Protein AF-A0A1F3CBS8-F1 (afdb_monomer_lite)

pLDDT: mean 88.51, std 11.01, range [43.31, 98.81]

Foldseek 3Di:
DVPDDDQAPQLALDPVSLVSNQVVCVVVVDHCPPQQDAPDDSVLCNPFDTSDNHDDDFDKDKADQAWEDDPPDIDGFIFIFTHPAWLLRVLLNLLSVQQVVQPGKYKDWPDFKAKWKKKFFFPWDVVLVVLQVVCVVCVVVLQVQLCVQDVFWGFDDWDWDDDTRMIIIITITGGFQALCPVSVLRSQVRSVVVSQVVCCVPVVGHTPDMDRHPCPSVQLHADPCCVPVNHGIKMKMKGDGAQVSCCQRLVDALVLLVVVVVVVVVVCVVVVPQADFDCLLSLLQGLCVQQQHDNSCSVLQSRKHWDKDADPRGIMIMIIRRYRSDGCDDHGNSNPRNVVSCVSRVQNDGNSNRSVVRVSNRSSRSSRSSCSSCVSLVNNVVSCLQTPDPDDLPADDQVNPKCVQCVVFWDPLPQDPQWDMKHWDPPDDDDFDPLQVLLVSRDVHPFGKIKMKTFHPAFRPDPDPQAPPDRGMHIWIKGKDDALVSSLVSVLVVCSSQDSVLNVLSVVCSVQDLSHRLLPQAQLVLVLCVVVPQPQAWNWTGWDDDVSSPTTMTITGDDDPVFFPDAQCLVPCVVDDPVLVVQVVVSQVVQQVVFWPPPPPVSVVVDDDRDVLVSLVSVLVVLVSVLVVDPDPVCNVVSVVVNVCSNCSVVVVVVDPDTDGQHQPDPRRNQWIAGPVRRIHGHDSSD

Secondary structure (DSSP, 8-state):
-TTSPPPTTTT--SHHHHHHHHHHHHHTT---TTTT-----HHHHTTT-SS--------EEEEEEEEEEETTEEEEEEEEEE-SSTTHHHHHHHHHHHHHHTT-EEEEEEEEEEEE--EEE-SSHHHHHHHHHHHHHTHHHHHHHHHHT-SS-EEEEEEEEEETTEEEEEEEEE-TTB--HHHHHHHHHHHHHHHHHHHHHHHSPPPSEEES--STT-TTS--HHHHHH--EEEEEEEEEEEHHHIIIIISS-HHHHHHHHHHHHHHHHHTT-SS--SSHHHHHHHHHHHHT--GGGHHHHT--EEEEEE-SSEEEEEEEEEEE---SBSGGGGSHHHHHHHHHTT--STT-HHHHHHHHHHHHHHHHHHHHHHHHTT-HHHHHHHHH------PPPGGG-SHHHHTTSB-TT----SEEEEEE--SS--PPPHHHHHHTTT--S--EEEEEEEEESS----SS-SS-SBTTEEEEEEEEPPPHHHHHHHHHHHHHHH-TTHHHHHHHHGGGSTTTTHHHHHHHHHHHHHHTT-SSSPPEEEEEEEGGGTEEEEEE----TTTEEEE--TT-GGG--HHHHHHHHHHHHHHHHHS-BTB--HHHHHS----GGGGHHHHHHHHHHHHHH---HHHHHHHHHHHHHTTTHHHHHHH--PPP----S---TTSEEEETTS-EEE--TT-

Sequence (687 aa):
MDKYPIVPGRGLNTRIATDQRRSFIKDMGNNLQLISQSAFQPHQIINNIESYIGSVEIPLGLIGPLLFNNANNSEYVYAPAATTEGALIASINRGAKVVSLSGGITAEVIHQKMIRCPLFMFKGISESVVFRQWVLQKFEEIKAITCQYSNHAKLQTIEPVIAGWSVHLKFVYTTGDASGQNMTTKCTWHAVEWINENFTIESGIKPLHFIIEGNGASDKKVSNYAMSQGRGVHVIAECELDERVIKKVLRVSSDDFLRYFNSSMIMSRIDGMVGYNINSVNVVAAIFAATGQDLASIHESGAGILSMEKTTKGIYFCLHLPSLVIGTIGGGTRLPKQQEALEFMNCTEKGSLPRLAKIIAGFALSLEISTFAAIVGGQFVRAHEKLGRNKPIKWLTKSEINFELLKNSFNNNFPFKDIQAIKLWDDQFCENGIMINLTNNVTDKLTGFFIAEVISNEPFETNNSEFIQNGNSGKFLIKSKPLDDEVIKGLKLLASAIDNDLTPLFSTYKKNLEYKNSHKKEWMIYEALTEKGFSCIPKYYGKKIIEEREVYLIFMELLDFNELLFINTENNTEKWNDELIFKVIKDITEIHLSFKTGDNSLILNEFEISKPWKAKELYQKLLQITTLEYHAESWIGLIHNLIGYADKLQDEYLDIKIEKTLTHNDFNSRNIAIRKNGDSCIYDWEL

Structure (mmCIF, N/CA/C/O backbone):
data_AF-A0A1F3CBS8-F1
#
_entry.id   AF-A0A1F3CBS8-F1
#
loop_
_atom_site.group_PDB
_atom_site.id
_atom_site.type_symbol
_atom_site.label_atom_id
_atom_site.label_alt_id
_atom_site.label_comp_id
_atom_site.label_asym_id
_atom_site.label_entity_id
_atom_site.label_seq_id
_atom_site.pdbx_PDB_ins_code
_atom_site.Cartn_x
_atom_site.Cartn_y
_atom_site.Cartn_z
_atom_site.occupancy
_atom_site.B_iso_or_equiv
_atom_site.auth_seq_id
_atom_site.auth_comp_id
_atom_site.auth_asym_id
_atom_site.auth_atom_id
_atom_site.pdbx_PDB_model_num
ATOM 1 N N . MET A 1 1 ? 34.118 30.346 -9.088 1.00 58.78 1 MET A N 1
ATOM 2 C CA . MET A 1 1 ? 34.046 28.964 -8.560 1.00 58.78 1 MET A CA 1
ATOM 3 C C . MET A 1 1 ? 34.607 28.863 -7.141 1.00 58.78 1 MET A C 1
ATOM 5 O O . MET A 1 1 ? 34.140 28.012 -6.400 1.00 58.78 1 MET A O 1
ATOM 9 N N . ASP A 1 2 ? 35.489 29.775 -6.716 1.00 65.81 2 ASP A N 1
ATOM 10 C CA . ASP A 1 2 ? 36.234 29.704 -5.438 1.00 65.81 2 ASP A CA 1
ATOM 11 C C . ASP A 1 2 ? 35.401 29.840 -4.149 1.00 65.81 2 ASP A C 1
ATOM 13 O O . ASP A 1 2 ? 35.916 29.650 -3.054 1.00 65.81 2 ASP A O 1
ATOM 17 N N . LYS A 1 3 ? 34.101 30.144 -4.260 1.00 78.38 3 LYS A N 1
ATOM 18 C CA . LYS A 1 3 ? 33.147 30.178 -3.134 1.00 78.38 3 LYS A CA 1
ATOM 19 C C . LYS A 1 3 ? 32.213 28.960 -3.079 1.00 78.38 3 LYS A C 1
ATOM 21 O O . LYS A 1 3 ? 31.284 28.953 -2.278 1.00 78.38 3 LYS A O 1
ATOM 26 N N . TYR A 1 4 ? 32.399 27.958 -3.942 1.00 81.94 4 TYR A N 1
ATOM 27 C CA . TYR A 1 4 ? 31.551 26.765 -3.951 1.00 81.94 4 TYR A CA 1
ATOM 28 C C . TYR A 1 4 ? 32.024 25.760 -2.884 1.00 81.94 4 TYR A C 1
ATOM 30 O O . TYR A 1 4 ? 33.132 25.236 -3.013 1.00 81.94 4 TYR A O 1
ATOM 38 N N . PRO A 1 5 ? 31.229 25.466 -1.837 1.00 80.19 5 PRO A N 1
ATOM 39 C CA . PRO A 1 5 ? 31.641 24.536 -0.792 1.00 80.19 5 PRO A CA 1
ATOM 40 C C . PRO A 1 5 ? 31.737 23.111 -1.350 1.00 80.19 5 PRO A C 1
ATOM 42 O O . PRO A 1 5 ? 30.771 22.562 -1.890 1.00 80.19 5 PRO A O 1
ATOM 45 N N . ILE A 1 6 ? 32.912 22.498 -1.213 1.00 85.88 6 ILE A N 1
ATOM 46 C CA . ILE A 1 6 ? 33.174 21.144 -1.707 1.00 85.88 6 ILE A CA 1
ATOM 47 C C . ILE A 1 6 ? 32.882 20.145 -0.588 1.00 85.88 6 ILE A C 1
ATOM 49 O O . ILE A 1 6 ? 33.521 20.164 0.459 1.00 85.88 6 ILE A O 1
ATOM 53 N N . VAL A 1 7 ? 31.929 19.241 -0.826 1.00 88.88 7 VAL A N 1
ATOM 54 C CA . VAL A 1 7 ? 31.653 18.126 0.093 1.00 88.88 7 VAL A CA 1
ATOM 55 C C . VAL A 1 7 ? 32.822 17.132 0.018 1.00 88.88 7 VAL A C 1
ATOM 57 O O . VAL A 1 7 ? 33.184 16.720 -1.091 1.00 88.88 7 VAL A O 1
ATOM 60 N N . PRO A 1 8 ? 33.415 16.711 1.147 1.00 90.44 8 PRO A N 1
ATOM 61 C CA . PRO A 1 8 ? 34.573 15.826 1.128 1.00 90.44 8 PRO A CA 1
ATOM 62 C C . PRO A 1 8 ? 34.228 14.433 0.590 1.00 90.44 8 PRO A C 1
ATOM 64 O O . PRO A 1 8 ? 33.135 13.901 0.794 1.00 90.44 8 PRO A O 1
ATOM 67 N N . GLY A 1 9 ? 35.179 13.833 -0.128 1.00 86.00 9 GLY A N 1
ATOM 68 C CA . GLY A 1 9 ? 35.110 12.436 -0.552 1.00 86.00 9 GLY A CA 1
ATOM 69 C C . GLY A 1 9 ? 33.911 12.054 -1.429 1.00 86.00 9 GLY A C 1
ATOM 70 O O . GLY A 1 9 ? 33.561 10.881 -1.419 1.00 86.00 9 GLY A O 1
ATOM 71 N N . ARG A 1 10 ? 33.262 12.979 -2.162 1.00 82.75 10 ARG A N 1
ATOM 72 C CA . ARG A 1 10 ? 31.996 12.744 -2.911 1.00 82.75 10 ARG A CA 1
ATOM 73 C C . ARG A 1 10 ? 31.916 11.414 -3.681 1.00 82.75 10 ARG A C 1
ATOM 75 O O . ARG A 1 10 ? 30.877 10.764 -3.639 1.00 82.75 10 ARG A O 1
ATOM 82 N N . GLY A 1 11 ? 32.995 11.012 -4.354 1.00 82.56 11 GLY A N 1
ATOM 83 C CA . GLY A 1 11 ? 33.059 9.777 -5.152 1.00 82.56 11 GLY A CA 1
ATOM 84 C C . GLY A 1 11 ? 33.549 8.531 -4.404 1.00 82.56 11 GLY A C 1
ATOM 85 O O . GLY A 1 11 ? 33.749 7.494 -5.023 1.00 82.56 11 GLY A O 1
ATOM 86 N N . LEU A 1 12 ? 33.796 8.623 -3.094 1.00 86.38 12 LEU A N 1
ATOM 87 C CA . LEU A 1 12 ? 34.344 7.539 -2.279 1.00 86.38 12 LEU A CA 1
ATOM 88 C C . LEU A 1 12 ? 33.345 7.106 -1.203 1.00 86.38 12 LEU A C 1
ATOM 90 O O . LEU A 1 12 ? 32.895 7.909 -0.380 1.00 86.38 12 LEU A O 1
ATOM 94 N N . ASN A 1 13 ? 33.080 5.803 -1.143 1.00 85.38 13 ASN A N 1
ATOM 95 C CA . ASN A 1 13 ? 32.272 5.171 -0.095 1.00 85.38 13 ASN A CA 1
ATOM 96 C C . ASN A 1 13 ? 33.134 4.447 0.942 1.00 85.38 13 ASN A C 1
ATOM 98 O O . ASN A 1 13 ? 32.747 3.417 1.480 1.00 85.38 13 ASN A O 1
ATOM 102 N N . THR A 1 14 ? 34.325 4.974 1.229 1.00 88.81 14 THR A N 1
ATOM 103 C CA . THR A 1 14 ? 35.154 4.473 2.328 1.00 88.81 14 THR A CA 1
ATOM 104 C C . THR A 1 14 ? 34.635 4.995 3.666 1.00 88.81 14 THR A C 1
ATOM 106 O O . THR A 1 14 ? 33.927 6.007 3.735 1.00 88.81 14 THR A O 1
ATOM 109 N N . ARG A 1 15 ? 35.021 4.326 4.758 1.00 87.75 15 ARG A N 1
ATOM 110 C CA . ARG A 1 15 ? 34.715 4.792 6.118 1.00 87.75 15 ARG A CA 1
ATOM 111 C C . ARG A 1 15 ? 35.252 6.206 6.358 1.00 87.75 15 ARG A C 1
ATOM 113 O O . ARG A 1 15 ? 34.502 7.070 6.784 1.00 87.75 15 ARG A O 1
ATOM 120 N N . ILE A 1 16 ? 36.499 6.461 5.954 1.00 90.81 16 ILE A N 1
ATOM 121 C CA . ILE A 1 16 ? 37.145 7.777 6.071 1.00 90.81 16 ILE A CA 1
ATOM 122 C C . ILE A 1 16 ? 36.346 8.854 5.326 1.00 90.81 16 ILE A C 1
ATOM 124 O O . ILE A 1 16 ? 36.044 9.894 5.902 1.00 90.81 16 ILE A O 1
ATOM 128 N N . ALA A 1 17 ? 35.958 8.607 4.071 1.00 91.94 17 ALA A N 1
ATOM 129 C CA . ALA A 1 17 ? 35.180 9.573 3.293 1.00 91.94 17 ALA A CA 1
ATOM 130 C C . ALA A 1 17 ? 33.795 9.833 3.911 1.00 91.94 17 ALA A C 1
ATOM 132 O O . ALA A 1 17 ? 33.313 10.963 3.918 1.00 91.94 17 ALA A O 1
ATOM 133 N N . THR A 1 18 ? 33.169 8.796 4.469 1.00 91.81 18 THR A N 1
ATOM 134 C CA . THR A 1 18 ? 31.888 8.903 5.179 1.00 91.81 18 THR A CA 1
ATOM 135 C C . THR A 1 18 ? 32.021 9.748 6.448 1.00 91.81 18 THR A C 1
ATOM 137 O O . THR A 1 18 ? 31.211 10.647 6.671 1.00 91.81 18 THR A O 1
ATOM 140 N N . ASP A 1 19 ? 33.063 9.520 7.247 1.00 90.94 19 ASP A N 1
ATOM 141 C CA . ASP A 1 19 ? 33.318 10.269 8.481 1.00 90.94 19 ASP A CA 1
ATOM 142 C C . ASP A 1 19 ? 33.660 11.738 8.189 1.00 90.94 19 ASP A C 1
ATOM 144 O O . ASP A 1 19 ? 33.138 12.636 8.851 1.00 90.94 19 ASP A O 1
ATOM 148 N N . GLN A 1 20 ? 34.435 12.008 7.133 1.00 93.69 20 GLN A N 1
ATOM 149 C CA . GLN A 1 20 ? 34.696 13.373 6.664 1.00 93.69 20 GLN A CA 1
ATOM 150 C C . GLN A 1 20 ? 33.405 14.098 6.267 1.00 93.69 20 GLN A C 1
ATOM 152 O O . GLN A 1 20 ? 33.214 15.254 6.642 1.00 93.69 20 GLN A O 1
ATOM 157 N N . ARG A 1 21 ? 32.489 13.432 5.547 1.00 93.19 21 ARG A N 1
ATOM 158 C CA . ARG A 1 21 ? 31.181 14.016 5.195 1.00 93.19 21 ARG A CA 1
ATOM 159 C C . ARG A 1 21 ? 30.331 14.305 6.425 1.00 93.19 21 ARG A C 1
ATOM 161 O O . ARG A 1 21 ? 29.713 15.361 6.501 1.00 93.19 21 ARG A O 1
ATOM 168 N N . ARG A 1 22 ? 30.312 13.393 7.396 1.00 92.06 22 ARG A N 1
ATOM 169 C CA . ARG A 1 22 ? 29.580 13.580 8.657 1.00 92.06 22 ARG A CA 1
ATOM 170 C C . ARG A 1 22 ? 30.142 14.743 9.470 1.00 92.06 22 ARG A C 1
ATOM 172 O O . ARG A 1 22 ? 29.357 15.540 9.974 1.00 92.06 22 ARG A O 1
ATOM 179 N N . SER A 1 23 ? 31.469 14.873 9.551 1.00 91.25 23 SER A N 1
ATOM 180 C CA . SER A 1 23 ? 32.120 16.018 10.200 1.00 91.25 23 SER A CA 1
ATOM 181 C C . SER A 1 23 ? 31.770 17.321 9.492 1.00 91.25 23 SER A C 1
ATOM 183 O O . SER A 1 23 ? 31.312 18.251 10.135 1.00 91.25 23 SER A O 1
ATOM 185 N N . PHE A 1 24 ? 31.869 17.352 8.163 1.00 92.44 24 PHE A N 1
ATOM 186 C CA . PHE A 1 24 ? 31.500 18.518 7.362 1.00 92.44 24 PHE A CA 1
ATOM 187 C C . PHE A 1 24 ? 30.050 18.972 7.606 1.00 92.44 24 PHE A C 1
ATOM 189 O O . PHE A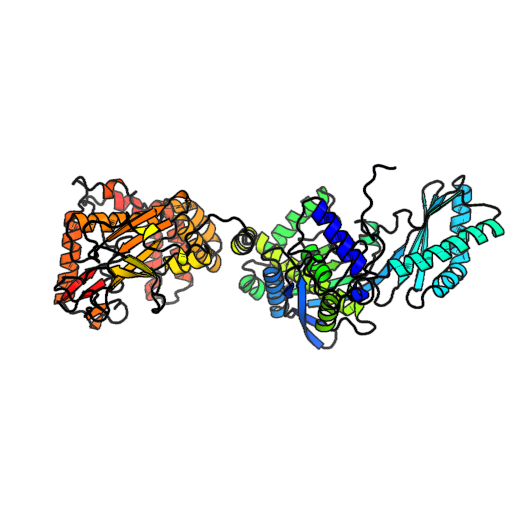 1 24 ? 29.786 20.162 7.742 1.00 92.44 24 PHE A O 1
ATOM 196 N N . ILE A 1 25 ? 29.105 18.033 7.719 1.00 92.38 25 ILE A N 1
ATOM 197 C CA . ILE A 1 25 ? 27.699 18.336 8.036 1.00 92.38 25 ILE A CA 1
ATOM 198 C C . ILE A 1 25 ? 27.543 18.841 9.480 1.00 92.38 25 ILE A C 1
ATOM 200 O O . ILE A 1 25 ? 26.745 19.747 9.734 1.00 92.38 25 ILE A O 1
ATOM 204 N N . LYS A 1 26 ? 28.328 18.296 10.416 1.00 91.56 26 LYS A N 1
ATOM 205 C CA . LYS A 1 26 ? 28.377 18.755 11.809 1.00 91.56 26 LYS A CA 1
ATOM 206 C C . LYS A 1 26 ? 28.915 20.180 11.925 1.00 91.56 26 LYS A C 1
ATOM 208 O O . LYS A 1 26 ? 28.340 20.974 12.664 1.00 91.56 26 LYS A O 1
ATOM 213 N N . ASP A 1 27 ? 29.944 20.521 11.156 1.00 91.44 27 ASP A N 1
ATOM 214 C CA . ASP A 1 27 ? 30.537 21.863 11.118 1.00 91.44 27 ASP A CA 1
ATOM 215 C C . ASP A 1 27 ? 29.555 22.908 10.552 1.00 91.44 27 ASP A C 1
ATOM 217 O O . ASP A 1 27 ? 29.624 24.084 10.901 1.00 91.44 27 ASP A O 1
ATOM 221 N N . MET A 1 28 ? 28.575 22.478 9.746 1.00 91.44 28 MET A N 1
ATOM 222 C CA . MET A 1 28 ? 27.436 23.302 9.311 1.00 91.44 28 MET A CA 1
ATOM 223 C C . MET A 1 28 ? 26.344 23.482 10.382 1.00 91.44 28 MET A C 1
ATOM 225 O O . MET A 1 28 ? 25.333 24.127 10.112 1.00 91.44 28 MET A O 1
ATOM 229 N N . GLY A 1 29 ? 26.503 22.896 11.572 1.00 91.50 29 GLY A N 1
ATOM 230 C CA . GLY A 1 29 ? 25.530 22.958 12.665 1.00 91.50 29 GLY A CA 1
ATOM 231 C C . GLY A 1 29 ? 24.437 21.883 12.628 1.00 91.50 29 GLY A C 1
ATOM 232 O O . GLY A 1 29 ? 23.482 21.974 13.395 1.00 91.50 29 GLY A O 1
ATOM 233 N N . ASN A 1 30 ? 24.551 20.857 11.774 1.00 91.38 30 ASN A N 1
ATOM 234 C CA . ASN A 1 30 ? 23.545 19.793 11.652 1.00 91.38 30 ASN A CA 1
ATOM 235 C C . ASN A 1 30 ? 23.980 18.502 12.368 1.00 91.38 30 ASN A C 1
ATOM 237 O O . ASN A 1 30 ? 25.130 18.082 12.270 1.00 91.38 30 ASN A O 1
ATOM 241 N N . ASN A 1 31 ? 23.050 17.818 13.045 1.00 87.62 31 ASN A N 1
ATOM 242 C CA . ASN A 1 31 ? 23.322 16.558 13.748 1.00 87.62 31 ASN A CA 1
ATOM 243 C C . ASN A 1 31 ? 22.671 15.356 13.034 1.00 87.62 31 ASN A C 1
ATOM 245 O O . ASN A 1 31 ? 21.466 15.345 12.803 1.00 87.62 31 ASN A O 1
ATOM 249 N N . LEU A 1 32 ? 23.464 14.322 12.724 1.00 89.19 32 LEU A N 1
ATOM 250 C CA . LEU A 1 32 ? 23.035 13.093 12.036 1.00 89.19 32 LEU A CA 1
ATOM 251 C C . LEU A 1 32 ? 22.992 11.861 12.958 1.00 89.19 32 LEU A C 1
ATOM 253 O O . LEU A 1 32 ? 23.221 10.742 12.500 1.00 89.19 32 LEU A O 1
ATOM 257 N N . GLN A 1 33 ? 22.733 12.038 14.255 1.00 89.06 33 GLN A N 1
ATOM 258 C CA . GLN A 1 33 ? 22.839 10.966 15.255 1.00 89.06 33 GLN A CA 1
ATOM 259 C C . GLN A 1 33 ? 22.119 9.665 14.865 1.00 89.06 33 GLN A C 1
ATOM 261 O O . GLN A 1 33 ? 22.710 8.604 15.016 1.00 89.06 33 GLN A O 1
ATOM 266 N N . LEU A 1 34 ? 20.893 9.740 14.335 1.00 91.38 34 LEU A N 1
ATOM 267 C CA . LEU A 1 34 ? 20.129 8.556 13.917 1.00 91.38 34 LEU A CA 1
ATOM 268 C C . LEU A 1 34 ? 20.489 8.096 12.499 1.00 91.38 34 LEU A C 1
ATOM 270 O O . LEU A 1 34 ? 20.786 6.929 12.300 1.00 91.38 34 LEU A O 1
ATOM 274 N N . ILE A 1 35 ? 20.559 9.012 11.525 1.00 91.38 35 ILE A N 1
ATOM 275 C CA . ILE A 1 35 ? 20.882 8.677 10.121 1.00 91.38 35 ILE A CA 1
ATOM 276 C C . ILE A 1 35 ? 22.250 7.988 10.016 1.00 91.38 35 ILE A C 1
ATOM 278 O O . ILE A 1 35 ? 22.438 7.073 9.219 1.00 91.38 35 ILE A O 1
ATOM 282 N N . SER A 1 36 ? 23.221 8.412 10.828 1.00 89.31 36 SER A N 1
ATOM 283 C CA . SER A 1 36 ? 24.574 7.849 10.822 1.00 89.31 36 SER A CA 1
ATOM 284 C C . SER A 1 36 ? 24.653 6.408 11.341 1.00 89.31 36 SER A C 1
ATOM 286 O O . SER A 1 36 ? 25.633 5.717 11.036 1.00 89.31 36 SER A O 1
ATOM 288 N N . GLN A 1 37 ? 23.636 5.944 12.073 1.00 88.62 37 GLN A N 1
ATOM 289 C CA . GLN A 1 37 ? 23.529 4.564 12.527 1.00 88.62 37 GLN A CA 1
ATOM 290 C C . GLN A 1 37 ? 23.112 3.700 11.342 1.00 88.62 37 GLN A C 1
ATOM 292 O O . GLN A 1 37 ? 21.986 3.752 10.858 1.00 88.62 37 GLN A O 1
ATOM 297 N N . SER A 1 38 ? 24.060 2.922 10.832 1.00 85.00 38 SER A N 1
ATOM 298 C CA . SER A 1 38 ? 23.809 2.012 9.727 1.00 85.00 38 SER A CA 1
ATOM 299 C C . SER A 1 38 ? 24.584 0.724 9.903 1.00 85.00 38 SER A C 1
ATOM 301 O O . SER A 1 38 ? 25.762 0.745 10.257 1.00 85.00 38 SER A O 1
ATOM 303 N N . ALA A 1 39 ? 23.922 -0.390 9.601 1.00 82.94 39 ALA A N 1
ATOM 304 C CA . ALA A 1 39 ? 24.536 -1.710 9.587 1.00 82.94 39 ALA A CA 1
ATOM 305 C C . ALA A 1 39 ? 25.337 -1.993 8.300 1.00 82.94 39 ALA A C 1
ATOM 307 O O . ALA A 1 39 ? 26.061 -2.987 8.244 1.00 82.94 39 ALA A O 1
ATOM 308 N N . PHE A 1 40 ? 25.219 -1.150 7.264 1.00 87.12 40 PHE A N 1
ATOM 309 C CA . PHE A 1 40 ? 25.882 -1.392 5.983 1.00 87.12 40 PHE A CA 1
ATOM 310 C C . PHE A 1 40 ? 27.399 -1.249 6.083 1.00 87.12 40 PHE A C 1
ATOM 312 O O . PHE A 1 40 ? 27.929 -0.233 6.539 1.00 87.12 40 PHE A O 1
ATOM 319 N N . GLN A 1 41 ? 28.101 -2.256 5.573 1.00 85.69 41 GLN A N 1
ATOM 320 C CA . GLN A 1 41 ? 29.544 -2.201 5.391 1.00 85.69 41 GLN A CA 1
ATOM 321 C C . GLN A 1 41 ? 29.887 -1.470 4.085 1.00 85.69 41 GLN A C 1
ATOM 323 O O . GLN A 1 41 ? 29.180 -1.649 3.092 1.00 85.69 41 GLN A O 1
ATOM 328 N N . PRO A 1 42 ? 31.003 -0.716 4.025 1.00 84.12 42 PRO A N 1
ATOM 329 C CA . PRO A 1 42 ? 31.421 0.018 2.829 1.00 84.12 42 PRO A CA 1
ATOM 330 C C . PRO A 1 42 ? 31.342 -0.784 1.525 1.00 84.12 42 PRO A C 1
ATOM 332 O O . PRO A 1 42 ? 30.794 -0.297 0.544 1.00 84.12 42 PRO A O 1
ATOM 335 N N . HIS A 1 43 ? 31.823 -2.034 1.526 1.00 86.38 43 HIS A N 1
ATOM 336 C CA . HIS A 1 43 ? 31.859 -2.893 0.338 1.00 86.38 43 HIS A CA 1
ATOM 337 C C . HIS A 1 43 ? 30.471 -3.288 -0.195 1.00 86.38 43 HIS A C 1
ATOM 339 O O . HIS A 1 43 ? 30.349 -3.606 -1.375 1.00 86.38 43 HIS A O 1
ATOM 345 N N . GLN A 1 44 ? 29.430 -3.243 0.643 1.00 87.31 44 GLN A N 1
ATOM 346 C CA . GLN A 1 44 ? 28.060 -3.620 0.274 1.00 87.31 44 GLN A CA 1
ATOM 347 C C . GLN A 1 44 ? 27.337 -2.520 -0.510 1.00 87.31 44 GLN A C 1
ATOM 349 O O . GLN A 1 44 ? 26.357 -2.807 -1.184 1.00 87.31 44 GLN A O 1
ATOM 354 N N . ILE A 1 45 ? 27.812 -1.271 -0.430 1.00 87.94 45 ILE A N 1
ATOM 355 C CA . ILE A 1 45 ? 27.127 -0.094 -0.989 1.00 87.94 45 ILE A CA 1
ATOM 356 C C . ILE A 1 45 ? 27.911 0.605 -2.108 1.00 87.94 45 ILE A C 1
ATOM 358 O O . ILE A 1 45 ? 27.439 1.605 -2.646 1.00 87.94 45 ILE A O 1
ATOM 362 N N . ILE A 1 46 ? 29.096 0.096 -2.479 1.00 84.88 46 ILE A N 1
ATOM 363 C CA . ILE A 1 46 ? 30.009 0.740 -3.448 1.00 84.88 46 ILE A CA 1
ATOM 364 C C . ILE A 1 46 ? 29.315 1.074 -4.773 1.00 84.88 46 ILE A C 1
ATOM 366 O O . ILE A 1 46 ? 29.600 2.119 -5.343 1.00 84.88 46 ILE A O 1
ATOM 370 N N . ASN A 1 47 ? 28.404 0.215 -5.236 1.00 85.12 47 ASN A N 1
ATOM 371 C CA . ASN A 1 47 ? 27.726 0.357 -6.528 1.00 85.12 47 ASN A CA 1
ATOM 372 C C . ASN A 1 47 ? 26.260 0.802 -6.394 1.00 85.12 47 ASN A C 1
ATOM 374 O O . ASN A 1 47 ? 25.482 0.634 -7.333 1.00 85.12 47 ASN A O 1
ATOM 378 N N . ASN A 1 48 ? 25.861 1.294 -5.219 1.00 88.81 48 ASN A N 1
ATOM 379 C CA . ASN A 1 48 ? 24.463 1.591 -4.903 1.00 88.81 48 ASN A CA 1
ATOM 380 C C . ASN A 1 48 ? 24.217 3.068 -4.600 1.00 88.81 48 ASN A C 1
ATOM 382 O O . ASN A 1 48 ? 23.087 3.527 -4.741 1.00 88.81 48 ASN A O 1
ATOM 386 N N . ILE A 1 49 ? 25.236 3.792 -4.141 1.00 91.38 49 ILE A N 1
ATOM 387 C CA . ILE A 1 49 ? 25.097 5.179 -3.703 1.00 91.38 49 ILE A CA 1
ATOM 388 C C . ILE A 1 49 ? 26.441 5.896 -3.793 1.00 91.38 49 ILE A C 1
ATOM 390 O O . ILE A 1 49 ? 27.477 5.267 -3.626 1.00 91.38 49 ILE A O 1
ATOM 394 N N . GLU A 1 50 ? 26.445 7.210 -3.977 1.00 90.81 50 GLU A N 1
ATOM 395 C CA . GLU A 1 50 ? 27.613 8.076 -3.804 1.00 90.81 50 GLU A CA 1
ATOM 396 C C . GLU A 1 50 ? 27.411 9.006 -2.603 1.00 90.81 50 GLU A C 1
ATOM 398 O O . GLU A 1 50 ? 26.293 9.227 -2.142 1.00 90.81 50 GLU A O 1
ATOM 403 N N . SER A 1 51 ? 28.490 9.604 -2.088 1.00 91.19 51 SER A N 1
ATOM 404 C CA . SER A 1 51 ? 28.404 10.553 -0.964 1.00 91.19 51 SER A CA 1
ATOM 405 C C . SER A 1 51 ? 27.662 10.005 0.267 1.00 91.19 51 SER A C 1
ATOM 407 O O . SER A 1 51 ? 26.931 10.731 0.938 1.00 91.19 51 SER A O 1
ATOM 409 N N . TYR A 1 52 ? 27.881 8.729 0.596 1.00 92.75 52 TYR A N 1
ATOM 410 C CA . TYR A 1 52 ? 27.209 8.052 1.703 1.00 92.75 52 TYR A CA 1
ATOM 411 C C . TYR A 1 52 ? 27.395 8.757 3.058 1.00 92.75 52 TYR A C 1
ATOM 413 O O . TYR A 1 52 ? 28.526 9.058 3.451 1.00 92.75 52 TYR A O 1
ATOM 421 N N . ILE A 1 53 ? 26.298 8.978 3.788 1.00 92.69 53 ILE A N 1
ATOM 422 C CA . ILE A 1 53 ? 26.295 9.566 5.144 1.00 92.69 53 ILE A CA 1
ATOM 423 C C . ILE A 1 53 ? 25.639 8.658 6.192 1.00 92.69 53 ILE A C 1
ATOM 425 O O . ILE A 1 53 ? 25.799 8.890 7.394 1.00 92.69 53 ILE A O 1
ATOM 429 N N . GLY A 1 54 ? 24.951 7.600 5.764 1.00 92.75 54 GLY A N 1
ATOM 430 C CA . GLY A 1 54 ? 24.124 6.763 6.623 1.00 92.75 54 GLY A CA 1
ATOM 431 C C . GLY A 1 54 ? 22.912 6.195 5.886 1.00 92.75 54 GLY A C 1
ATOM 432 O O . GLY A 1 54 ? 22.839 6.287 4.662 1.00 92.75 54 GLY A O 1
ATOM 433 N N . SER A 1 55 ? 21.961 5.626 6.625 1.00 92.62 55 SER A N 1
ATOM 434 C CA . SER A 1 55 ? 20.777 4.964 6.063 1.00 92.62 55 SER A CA 1
ATOM 435 C C . SER A 1 55 ? 19.486 5.416 6.737 1.00 92.62 55 SER A C 1
ATOM 437 O O . SER A 1 55 ? 19.500 5.904 7.862 1.00 92.62 55 SER A O 1
ATOM 439 N N . VAL A 1 56 ? 18.367 5.221 6.041 1.00 93.56 56 VAL A N 1
ATOM 440 C CA . VAL A 1 56 ? 17.013 5.376 6.585 1.00 93.56 56 VAL A CA 1
ATOM 441 C C . VAL A 1 56 ? 16.370 3.997 6.663 1.00 93.56 56 VAL A C 1
ATOM 443 O O . VAL A 1 56 ? 16.568 3.167 5.774 1.00 93.56 56 VAL A O 1
ATOM 446 N N . GLU A 1 57 ? 15.614 3.756 7.729 1.00 91.88 57 GLU A N 1
ATOM 447 C CA . GLU A 1 57 ? 14.867 2.518 7.926 1.00 91.88 57 GLU A CA 1
ATOM 448 C C . GLU A 1 57 ? 13.411 2.702 7.493 1.00 91.88 57 GLU A C 1
ATOM 450 O O . GLU A 1 57 ? 12.785 3.719 7.790 1.00 91.88 57 GLU A O 1
ATOM 455 N N . ILE A 1 58 ? 12.877 1.708 6.783 1.00 95.81 58 ILE A N 1
ATOM 456 C CA . ILE A 1 58 ? 11.464 1.632 6.407 1.00 95.81 58 ILE A CA 1
ATOM 457 C C . ILE A 1 58 ? 10.885 0.414 7.138 1.00 95.81 58 ILE A C 1
ATOM 459 O O . ILE A 1 58 ? 11.463 -0.669 7.005 1.00 95.81 58 ILE A O 1
ATOM 463 N N . PRO A 1 59 ? 9.788 0.557 7.909 1.00 96.12 59 PRO A N 1
ATOM 464 C CA . PRO A 1 59 ? 9.159 -0.573 8.586 1.00 96.12 59 PRO A CA 1
ATOM 465 C C . PRO A 1 59 ? 8.795 -1.688 7.603 1.00 96.12 59 PRO A C 1
ATOM 467 O O . PRO A 1 59 ? 8.271 -1.418 6.522 1.00 96.12 59 PRO A O 1
ATOM 470 N N . LEU A 1 60 ? 9.061 -2.937 7.989 1.00 96.25 60 LEU A N 1
ATOM 471 C CA . LEU A 1 60 ? 8.820 -4.126 7.174 1.00 96.25 60 LEU A CA 1
ATOM 472 C C . LEU A 1 60 ? 7.683 -4.953 7.783 1.00 96.25 60 LEU A C 1
ATOM 474 O O . LEU A 1 60 ? 7.757 -5.350 8.944 1.00 96.25 60 LEU A O 1
ATOM 478 N N . GLY A 1 61 ? 6.633 -5.205 7.004 1.00 95.31 61 GLY A N 1
ATOM 479 C CA . GLY A 1 61 ? 5.505 -6.056 7.375 1.00 95.31 61 GLY A CA 1
ATOM 480 C C . GLY A 1 61 ? 5.492 -7.373 6.601 1.00 95.31 61 GLY A C 1
ATOM 481 O O . GLY A 1 61 ? 6.061 -7.475 5.515 1.00 95.31 61 GLY A O 1
ATOM 482 N N . LEU A 1 62 ? 4.803 -8.372 7.154 1.00 98.00 62 LEU A N 1
ATOM 483 C CA . LEU A 1 62 ? 4.536 -9.648 6.492 1.00 98.00 62 LEU A CA 1
ATOM 484 C C . LEU A 1 62 ? 3.153 -9.610 5.832 1.00 98.00 62 LEU A C 1
ATOM 486 O O . LEU A 1 62 ? 2.146 -9.382 6.513 1.00 98.00 62 LEU A O 1
ATOM 490 N N . ILE A 1 63 ? 3.109 -9.858 4.522 1.00 98.19 63 ILE A N 1
ATOM 491 C CA . ILE A 1 63 ? 1.865 -10.043 3.774 1.00 98.19 63 ILE A CA 1
ATOM 492 C C . ILE A 1 63 ? 1.646 -11.518 3.415 1.00 98.19 63 ILE A C 1
ATOM 494 O O . ILE A 1 63 ? 2.587 -12.222 3.049 1.00 98.19 63 ILE A O 1
ATOM 498 N N . GLY A 1 64 ? 0.404 -11.985 3.536 1.00 94.94 64 GLY A N 1
ATOM 499 C CA . GLY A 1 64 ? -0.014 -13.365 3.292 1.00 94.94 64 GLY A CA 1
ATOM 500 C C . GLY A 1 64 ? -0.691 -14.047 4.497 1.00 94.94 64 GLY A C 1
ATOM 501 O O . GLY A 1 64 ? -0.924 -13.414 5.529 1.00 94.94 64 GLY A O 1
ATOM 502 N N . PRO A 1 65 ? -1.023 -15.344 4.368 1.00 97.56 65 PRO A N 1
ATOM 503 C CA . PRO A 1 65 ? -0.796 -16.153 3.172 1.00 97.56 65 PRO A CA 1
ATOM 504 C C . PRO A 1 65 ? -1.749 -15.785 2.025 1.00 97.56 65 PRO A C 1
ATOM 506 O O . PRO A 1 65 ? -2.930 -15.517 2.248 1.00 97.56 65 PRO A O 1
ATOM 509 N N . LEU A 1 66 ? -1.235 -15.810 0.795 1.00 98.62 66 LEU A N 1
ATOM 510 C CA . LEU A 1 66 ? -2.018 -15.770 -0.442 1.00 98.62 66 LEU A CA 1
ATOM 511 C C . LEU A 1 66 ? -1.891 -17.120 -1.155 1.00 98.62 66 LEU A C 1
ATOM 513 O O . LEU A 1 66 ? -0.781 -17.551 -1.455 1.00 98.62 66 LEU A O 1
ATOM 517 N N . LEU A 1 67 ? -3.012 -17.793 -1.410 1.00 98.44 67 LEU A N 1
ATOM 518 C CA . LEU A 1 67 ? -3.045 -19.056 -2.145 1.00 98.44 67 LEU A CA 1
ATOM 519 C C . LEU A 1 67 ? -2.850 -18.797 -3.643 1.00 98.44 67 LEU A C 1
ATOM 521 O O . LEU A 1 67 ? -3.746 -18.262 -4.291 1.00 98.44 67 LEU A O 1
ATOM 525 N N . PHE A 1 68 ? -1.705 -19.193 -4.190 1.00 97.75 68 PHE A N 1
ATOM 526 C CA . PHE A 1 68 ? -1.435 -19.200 -5.625 1.00 97.75 68 PHE A CA 1
ATOM 527 C C . PHE A 1 68 ? -1.761 -20.562 -6.223 1.00 97.75 68 PHE A C 1
ATOM 529 O O . PHE A 1 68 ? -1.311 -21.586 -5.713 1.00 97.75 68 PHE A O 1
ATOM 536 N N . ASN A 1 69 ? -2.485 -20.563 -7.335 1.00 95.12 69 ASN A N 1
ATOM 537 C CA . ASN A 1 69 ? -2.749 -21.737 -8.148 1.00 95.12 69 ASN A CA 1
ATOM 538 C C . ASN A 1 69 ? -1.775 -21.764 -9.322 1.00 95.12 69 ASN A C 1
ATOM 540 O O . ASN A 1 69 ? -1.746 -20.854 -10.149 1.00 95.12 69 ASN A O 1
ATOM 544 N N . ASN A 1 70 ? -0.985 -22.828 -9.396 1.00 84.81 70 ASN A N 1
ATOM 545 C CA . ASN A 1 70 ? -0.209 -23.176 -10.577 1.00 84.81 70 ASN A CA 1
ATOM 546 C C . ASN A 1 70 ? -0.880 -24.362 -11.277 1.00 84.81 70 ASN A C 1
ATOM 548 O O . ASN A 1 70 ? -1.667 -25.076 -10.662 1.00 84.81 70 ASN A O 1
ATOM 552 N N . ALA A 1 71 ? -0.512 -24.615 -12.537 1.00 76.75 71 ALA A N 1
ATOM 553 C CA . ALA A 1 71 ? -1.136 -25.638 -13.386 1.00 76.75 71 ALA A CA 1
ATOM 554 C C . ALA A 1 71 ? -1.363 -27.005 -12.704 1.00 76.75 71 ALA A C 1
ATOM 556 O O . ALA A 1 71 ? -2.361 -27.657 -12.986 1.00 76.75 71 ALA A O 1
ATOM 557 N N . ASN A 1 72 ? -0.465 -27.417 -11.798 1.00 76.88 72 ASN A N 1
ATOM 558 C CA . ASN A 1 72 ? -0.529 -28.726 -11.144 1.00 76.88 72 ASN A CA 1
ATOM 559 C C . ASN A 1 72 ? -0.552 -28.685 -9.607 1.00 76.88 72 ASN A C 1
ATOM 561 O O . ASN A 1 72 ? -0.721 -29.739 -9.011 1.00 76.88 72 ASN A O 1
ATOM 565 N N . ASN A 1 73 ? -0.347 -27.528 -8.962 1.00 88.25 73 ASN A N 1
ATOM 566 C CA . ASN A 1 73 ? -0.207 -27.416 -7.502 1.00 88.25 73 ASN A CA 1
ATOM 567 C C . ASN A 1 73 ? -0.636 -26.029 -7.006 1.00 88.25 73 ASN A C 1
ATOM 569 O O . ASN A 1 73 ? -0.356 -25.026 -7.666 1.00 88.25 73 ASN A O 1
ATOM 573 N N . SER A 1 74 ? -1.204 -25.968 -5.801 1.00 93.81 74 SER A N 1
ATOM 574 C CA . SER A 1 74 ? -1.466 -24.708 -5.099 1.00 93.81 74 SER A CA 1
ATOM 575 C C . SER A 1 74 ? -0.470 -24.497 -3.953 1.00 93.81 74 SER A C 1
ATOM 577 O O . SER A 1 74 ? -0.128 -25.440 -3.241 1.00 93.81 74 SER A O 1
ATOM 579 N N . GLU A 1 75 ? -0.006 -23.263 -3.766 1.00 96.06 75 GLU A N 1
ATOM 580 C CA . GLU A 1 75 ? 0.986 -22.878 -2.753 1.00 96.06 75 GLU A CA 1
ATOM 581 C C . GLU A 1 75 ? 0.482 -21.663 -1.967 1.00 96.06 75 GLU A C 1
ATOM 583 O O . GLU A 1 75 ? 0.036 -20.679 -2.554 1.00 96.06 75 GLU A O 1
ATOM 588 N N . TYR A 1 76 ? 0.580 -21.700 -0.637 1.00 97.69 76 TYR A N 1
ATOM 589 C CA . TYR A 1 76 ? 0.405 -20.499 0.177 1.00 97.69 76 TYR A CA 1
ATOM 590 C C . TYR A 1 76 ? 1.703 -19.699 0.203 1.00 97.69 76 TYR A C 1
ATOM 592 O O . TYR A 1 76 ? 2.714 -20.164 0.726 1.00 97.69 76 TYR A O 1
ATOM 600 N N . VAL A 1 77 ? 1.654 -18.481 -0.326 1.00 98.00 77 VAL A N 1
ATOM 601 C CA . VAL A 1 77 ? 2.813 -17.599 -0.449 1.00 98.00 77 VAL A CA 1
ATOM 602 C C . VAL A 1 77 ? 2.726 -16.453 0.552 1.00 98.00 77 VAL A C 1
ATOM 604 O O . VAL A 1 77 ? 1.663 -15.865 0.770 1.00 98.00 77 VAL A O 1
ATOM 607 N N . TYR A 1 78 ? 3.877 -16.121 1.126 1.00 98.38 78 TYR A N 1
ATOM 608 C CA . TYR A 1 78 ? 4.097 -14.946 1.958 1.00 98.38 78 TYR A CA 1
ATOM 609 C C . TYR A 1 78 ? 5.128 -14.040 1.289 1.00 98.38 78 TYR A C 1
ATOM 611 O O . TYR A 1 78 ? 6.008 -14.522 0.575 1.00 98.38 78 TYR A O 1
ATOM 619 N N . ALA A 1 79 ? 5.051 -12.738 1.544 1.00 98.38 79 ALA A N 1
ATOM 620 C CA . ALA A 1 79 ? 6.045 -11.781 1.076 1.00 98.38 79 ALA A CA 1
ATOM 621 C C . ALA A 1 79 ? 6.326 -10.702 2.136 1.00 98.38 79 ALA A C 1
ATOM 623 O O . ALA A 1 79 ? 5.434 -10.347 2.910 1.00 98.38 79 ALA A O 1
ATOM 624 N N . PRO A 1 80 ? 7.550 -10.161 2.191 1.00 98.31 80 PRO A N 1
ATOM 625 C CA . PRO A 1 80 ? 7.850 -8.962 2.950 1.00 98.31 80 PRO A CA 1
ATOM 626 C C . PRO A 1 80 ? 7.423 -7.718 2.155 1.00 98.31 80 PRO A C 1
ATOM 628 O O . PRO A 1 80 ? 7.616 -7.635 0.941 1.00 98.31 80 PRO A O 1
ATOM 631 N N . ALA A 1 81 ? 6.862 -6.728 2.843 1.00 98.38 81 ALA A N 1
ATOM 632 C CA . ALA A 1 81 ? 6.416 -5.470 2.252 1.00 98.38 81 ALA A CA 1
ATOM 633 C C . ALA A 1 81 ? 6.802 -4.297 3.164 1.00 98.38 81 ALA A C 1
ATOM 635 O O . ALA A 1 81 ? 6.446 -4.277 4.342 1.00 98.38 81 ALA A O 1
ATOM 636 N N . ALA A 1 82 ? 7.555 -3.331 2.635 1.00 98.31 82 ALA A N 1
ATOM 637 C CA . ALA A 1 82 ? 8.091 -2.209 3.402 1.00 98.31 82 ALA A CA 1
ATOM 638 C C . ALA A 1 82 ? 7.237 -0.952 3.207 1.00 98.31 82 ALA A C 1
ATOM 640 O O . ALA A 1 82 ? 7.031 -0.518 2.079 1.00 98.31 82 ALA A O 1
ATOM 641 N N . THR A 1 83 ? 6.734 -0.343 4.281 1.00 97.25 83 THR A N 1
ATOM 642 C CA . THR A 1 83 ? 5.883 0.851 4.171 1.00 97.25 83 THR A CA 1
ATOM 643 C C . THR A 1 83 ? 5.876 1.689 5.444 1.00 97.25 83 THR A C 1
ATOM 645 O O . THR A 1 83 ? 6.076 1.185 6.546 1.00 97.25 83 THR A O 1
ATOM 648 N N . THR A 1 84 ? 5.608 2.983 5.288 1.00 94.31 84 THR A N 1
ATOM 649 C CA . THR A 1 84 ? 5.266 3.906 6.381 1.00 94.31 84 THR A CA 1
ATOM 650 C C . THR A 1 84 ? 3.771 4.237 6.412 1.00 94.31 84 THR A C 1
ATOM 652 O O . THR A 1 84 ? 3.317 4.956 7.302 1.00 94.31 84 THR A O 1
ATOM 655 N N . GLU A 1 85 ? 2.992 3.721 5.458 1.00 90.00 85 GLU A N 1
ATOM 656 C CA . GLU A 1 85 ? 1.549 3.913 5.382 1.00 90.00 85 GLU A CA 1
ATOM 657 C C . GLU A 1 85 ? 0.828 2.951 6.337 1.00 90.00 85 GLU A C 1
ATOM 659 O O . GLU A 1 85 ? 0.834 1.727 6.157 1.00 90.00 85 GLU A O 1
ATOM 664 N N . GLY A 1 86 ? 0.175 3.515 7.356 1.00 82.94 86 GLY A N 1
ATOM 665 C CA . GLY A 1 86 ? -0.709 2.767 8.247 1.00 82.94 86 GLY A CA 1
ATOM 666 C C . GLY A 1 86 ? -1.853 2.095 7.480 1.00 82.94 86 GLY A C 1
ATOM 667 O O . GLY A 1 86 ? -2.308 2.595 6.459 1.00 82.94 86 GLY A O 1
ATOM 668 N N . ALA A 1 87 ? -2.332 0.955 7.980 1.00 87.81 87 ALA A N 1
ATOM 669 C CA . ALA A 1 87 ? -3.359 0.100 7.362 1.00 87.81 87 ALA A CA 1
ATOM 670 C C . ALA A 1 87 ? -2.973 -0.649 6.071 1.00 87.81 87 ALA A C 1
ATOM 672 O O . ALA A 1 87 ? -3.665 -1.616 5.745 1.00 87.81 87 ALA A O 1
ATOM 673 N N . LEU A 1 88 ? -1.885 -0.298 5.371 1.00 93.25 88 LEU A N 1
ATOM 674 C CA . LEU A 1 88 ? -1.556 -0.919 4.080 1.00 93.25 88 LEU A CA 1
ATOM 675 C C . LEU A 1 88 ? -1.380 -2.444 4.186 1.00 93.25 88 LEU A C 1
ATOM 677 O O . LEU A 1 88 ? -2.092 -3.195 3.522 1.00 93.25 88 LEU A O 1
ATOM 681 N N . ILE A 1 89 ? -0.495 -2.912 5.073 1.00 94.69 89 ILE A N 1
ATOM 682 C CA . ILE A 1 89 ? -0.235 -4.350 5.291 1.00 94.69 89 ILE A CA 1
ATOM 683 C C . ILE A 1 89 ? -1.514 -5.090 5.708 1.00 94.69 89 ILE A C 1
ATOM 685 O O . ILE A 1 89 ? -1.806 -6.175 5.208 1.00 94.69 89 ILE A O 1
ATOM 689 N N . ALA A 1 90 ? -2.320 -4.480 6.583 1.00 90.62 90 ALA A N 1
ATOM 690 C CA . ALA A 1 90 ? -3.588 -5.053 7.027 1.00 90.62 90 ALA A CA 1
ATOM 691 C C . ALA A 1 90 ? -4.595 -5.196 5.872 1.00 90.62 90 ALA A C 1
ATOM 693 O O . ALA A 1 90 ? -5.283 -6.214 5.787 1.00 90.62 90 ALA A O 1
ATOM 694 N N . SER A 1 91 ? -4.658 -4.216 4.963 1.00 95.31 91 SER A N 1
ATOM 695 C CA . SER A 1 91 ? -5.519 -4.271 3.778 1.00 95.31 91 SER A CA 1
ATOM 696 C C . SER A 1 91 ? -5.058 -5.346 2.791 1.00 95.31 91 SER A C 1
ATOM 698 O O . SER A 1 91 ? -5.878 -6.143 2.339 1.00 95.31 91 SER A O 1
ATOM 700 N N . ILE A 1 92 ? -3.749 -5.453 2.526 1.00 98.12 92 ILE A N 1
ATOM 701 C CA . ILE A 1 92 ? -3.198 -6.520 1.672 1.00 98.12 92 ILE A CA 1
ATOM 702 C C . ILE A 1 92 ? -3.562 -7.898 2.251 1.00 98.12 92 ILE A C 1
ATOM 704 O O . ILE A 1 92 ? -4.061 -8.756 1.525 1.00 98.12 92 ILE A O 1
ATOM 708 N N . ASN A 1 93 ? -3.403 -8.092 3.566 1.00 97.12 93 ASN A N 1
ATOM 709 C CA . ASN A 1 93 ? -3.741 -9.347 4.248 1.00 97.12 93 ASN A CA 1
ATOM 710 C C . ASN A 1 93 ? -5.239 -9.661 4.235 1.00 97.12 93 ASN A C 1
ATOM 712 O O . ASN A 1 93 ? -5.629 -10.817 4.057 1.00 97.12 93 ASN A O 1
ATOM 716 N N . ARG A 1 94 ? -6.098 -8.646 4.382 1.00 96.25 94 ARG A N 1
ATOM 717 C CA . ARG A 1 94 ? -7.551 -8.808 4.233 1.00 96.25 94 ARG A CA 1
ATOM 718 C C . ARG A 1 94 ? -7.904 -9.282 2.823 1.00 96.25 94 ARG A C 1
ATOM 720 O O . ARG A 1 94 ? -8.684 -10.223 2.692 1.00 96.25 94 ARG A O 1
ATOM 727 N N . GLY A 1 95 ? -7.310 -8.673 1.800 1.00 98.06 95 GLY A N 1
ATOM 728 C CA . GLY A 1 95 ? -7.461 -9.082 0.406 1.00 98.06 95 GLY A CA 1
ATOM 729 C C . GLY A 1 95 ? -6.992 -10.513 0.163 1.00 98.06 95 GLY A C 1
ATOM 730 O O . GLY A 1 95 ? -7.761 -11.344 -0.317 1.00 98.06 95 GLY A O 1
ATOM 731 N N . ALA A 1 96 ? -5.770 -10.830 0.597 1.00 98.44 96 ALA A N 1
ATOM 732 C CA . ALA A 1 96 ? -5.174 -12.152 0.436 1.00 98.44 96 ALA A CA 1
ATOM 733 C C . ALA A 1 96 ? -6.017 -13.247 1.105 1.00 98.44 96 ALA A C 1
ATOM 735 O O . ALA A 1 96 ? -6.214 -14.321 0.533 1.00 98.44 96 ALA A O 1
ATOM 736 N N . LYS A 1 97 ? -6.596 -12.955 2.277 1.00 98.00 97 LYS A N 1
ATOM 737 C CA . LYS A 1 97 ? -7.529 -13.848 2.972 1.00 98.00 97 LYS A CA 1
ATOM 738 C C . LYS A 1 97 ? -8.783 -14.129 2.145 1.00 98.00 97 LYS A C 1
ATOM 740 O O . LYS A 1 97 ? -9.194 -15.280 2.052 1.00 98.00 97 LYS A O 1
ATOM 745 N N . VAL A 1 98 ? -9.402 -13.105 1.560 1.00 97.94 98 VAL A N 1
ATOM 746 C CA . VAL A 1 98 ? -10.631 -13.256 0.757 1.00 97.94 98 VAL A CA 1
ATOM 747 C C . VAL A 1 98 ? -10.376 -14.071 -0.501 1.00 97.94 98 VAL A C 1
ATOM 749 O O . VAL A 1 98 ? -11.141 -14.988 -0.801 1.00 97.94 98 VAL A O 1
ATOM 752 N N . VAL A 1 99 ? -9.285 -13.758 -1.198 1.00 98.44 99 VAL A N 1
ATOM 753 C CA . VAL A 1 99 ? -8.861 -14.470 -2.405 1.00 98.44 99 VAL A CA 1
ATOM 754 C C . VAL A 1 99 ? -8.572 -15.934 -2.077 1.00 98.44 99 VAL A C 1
ATOM 756 O O . VAL A 1 99 ? -9.132 -16.831 -2.701 1.00 98.44 99 VAL A O 1
ATOM 759 N N . SER A 1 100 ? -7.792 -16.195 -1.025 1.00 98.12 100 SER A N 1
ATOM 760 C CA . SER A 1 100 ? -7.437 -17.559 -0.613 1.00 98.12 100 SER A CA 1
ATOM 761 C C . SER A 1 100 ? -8.652 -18.386 -0.190 1.00 98.12 100 SER A C 1
ATOM 763 O O . SER A 1 100 ? -8.791 -19.531 -0.611 1.00 98.12 100 SER A O 1
ATOM 765 N N . LEU A 1 101 ? -9.577 -17.801 0.580 1.00 97.00 101 LEU A N 1
ATOM 766 C CA . LEU A 1 101 ? -10.832 -18.462 0.962 1.00 97.00 101 LEU A CA 1
ATOM 767 C C . LEU A 1 101 ? -11.764 -18.719 -0.231 1.00 97.00 101 LEU A C 1
ATOM 769 O O . LEU A 1 101 ? -12.648 -19.566 -0.133 1.00 97.00 101 LEU A O 1
ATOM 773 N N . SER A 1 102 ? -11.571 -18.006 -1.341 1.00 97.75 102 SER A N 1
ATOM 774 C CA . SER A 1 102 ? -12.350 -18.177 -2.570 1.00 97.75 102 SER A CA 1
ATOM 775 C C . SER A 1 102 ? -11.693 -19.124 -3.578 1.00 97.75 102 SER A C 1
ATOM 777 O O . SER A 1 102 ? -12.202 -19.275 -4.686 1.00 97.75 102 SER A O 1
ATOM 779 N N . GLY A 1 103 ? -10.603 -19.800 -3.207 1.00 95.06 103 GLY A N 1
ATOM 780 C CA . GLY A 1 103 ? -9.914 -20.771 -4.061 1.00 95.06 103 GLY A CA 1
ATOM 781 C C . GLY A 1 103 ? -8.586 -20.285 -4.633 1.00 95.06 103 GLY A C 1
ATOM 782 O O . GLY A 1 103 ? -7.963 -21.036 -5.370 1.00 95.06 103 GLY A O 1
ATOM 783 N N . GLY A 1 104 ? -8.123 -19.086 -4.270 1.00 97.38 104 GLY A N 1
ATOM 784 C CA . GLY A 1 104 ? -6.797 -18.583 -4.628 1.00 97.38 104 GLY A CA 1
ATOM 785 C C . GLY A 1 104 ? -6.752 -17.749 -5.906 1.00 97.38 104 GLY A C 1
ATOM 786 O O . GLY A 1 104 ? -7.778 -17.350 -6.455 1.00 97.38 104 GLY A O 1
ATOM 787 N N . ILE A 1 105 ? -5.529 -17.450 -6.336 1.00 98.00 105 ILE A N 1
ATOM 788 C CA . ILE A 1 105 ? -5.211 -16.583 -7.471 1.00 98.00 105 ILE A CA 1
ATOM 789 C C . ILE A 1 105 ? -4.393 -17.340 -8.512 1.00 98.00 105 ILE A C 1
ATOM 791 O O . ILE A 1 105 ? -3.488 -18.095 -8.160 1.00 98.00 105 ILE A O 1
ATOM 795 N N . THR A 1 106 ? -4.670 -17.101 -9.788 1.00 98.06 106 THR A N 1
ATOM 796 C CA . THR A 1 106 ? -3.814 -17.536 -10.897 1.00 98.06 106 THR A CA 1
ATOM 797 C C . THR A 1 106 ? -3.085 -16.312 -11.428 1.00 98.06 106 THR A C 1
ATOM 799 O O . THR A 1 106 ? -3.680 -15.246 -11.561 1.00 98.06 106 THR A O 1
ATOM 802 N N . ALA A 1 107 ? -1.790 -16.431 -11.714 1.00 97.75 107 ALA A N 1
ATOM 803 C CA . ALA A 1 107 ? -1.031 -15.340 -12.311 1.00 97.75 107 ALA A CA 1
ATOM 804 C C . ALA A 1 107 ? -0.090 -15.859 -13.392 1.00 97.75 107 ALA A C 1
ATOM 806 O O . ALA A 1 107 ? 0.604 -16.855 -13.182 1.00 97.75 107 ALA A O 1
ATOM 807 N N . GLU A 1 108 ? -0.021 -15.161 -14.523 1.00 97.75 108 GLU A N 1
ATOM 808 C CA . GLU A 1 108 ? 0.796 -15.544 -15.670 1.00 97.75 108 GLU A CA 1
ATOM 809 C C . GLU A 1 108 ? 1.606 -14.387 -16.242 1.00 97.75 108 GLU A C 1
ATOM 811 O O . GLU A 1 108 ? 1.143 -13.252 -16.356 1.00 97.75 108 GLU A O 1
ATOM 816 N N . VAL A 1 109 ? 2.851 -14.697 -16.610 1.00 97.88 109 VAL A N 1
ATOM 817 C CA . VAL A 1 109 ? 3.746 -13.752 -17.280 1.00 97.88 109 VAL A CA 1
ATOM 818 C C . VAL A 1 109 ? 3.582 -13.917 -18.780 1.00 97.88 109 VAL A C 1
ATOM 820 O O . VAL A 1 109 ? 3.884 -14.970 -19.332 1.00 97.88 109 VAL A O 1
ATOM 823 N N . ILE A 1 110 ? 3.146 -12.852 -19.441 1.00 97.50 110 ILE A N 1
ATOM 824 C CA . ILE A 1 110 ? 2.881 -12.843 -20.879 1.00 97.50 110 ILE A CA 1
ATOM 825 C C . ILE A 1 110 ? 4.174 -12.644 -21.661 1.00 97.50 110 ILE A C 1
ATOM 827 O O . ILE A 1 110 ? 4.436 -13.339 -22.639 1.00 97.50 110 ILE A O 1
ATOM 831 N N . HIS A 1 111 ? 5.003 -11.691 -21.234 1.00 96.25 111 HIS A N 1
ATOM 832 C CA . HIS A 1 111 ? 6.318 -11.463 -21.823 1.00 96.25 111 HIS A CA 1
ATOM 833 C C . HIS A 1 111 ? 7.214 -10.617 -20.917 1.00 96.25 111 HIS A C 1
ATOM 835 O O . HIS A 1 111 ? 6.740 -9.862 -20.066 1.00 96.25 111 HIS A O 1
ATOM 841 N N . GLN A 1 112 ? 8.518 -10.660 -21.191 1.00 96.56 112 GLN A N 1
ATOM 842 C CA . GLN A 1 112 ? 9.513 -9.762 -20.613 1.00 96.56 112 GLN A CA 1
ATOM 843 C C . GLN A 1 112 ? 10.254 -9.023 -21.733 1.00 96.56 112 GLN A C 1
ATOM 845 O O . GLN A 1 112 ? 10.784 -9.654 -22.646 1.00 96.56 112 GLN A O 1
ATOM 850 N N . LYS A 1 113 ? 10.243 -7.687 -21.690 1.00 95.81 113 LYS A N 1
ATOM 851 C CA . LYS A 1 113 ? 10.810 -6.807 -22.720 1.00 95.81 113 LYS A CA 1
ATOM 852 C C . LYS A 1 113 ? 11.352 -5.519 -22.098 1.00 95.81 113 LYS A C 1
ATOM 854 O O . LYS A 1 113 ? 10.573 -4.682 -21.662 1.00 95.81 113 LYS A O 1
ATOM 859 N N . MET A 1 114 ? 12.661 -5.300 -22.092 1.00 97.06 114 MET A N 1
ATOM 860 C CA . MET A 1 114 ? 13.259 -4.013 -21.714 1.00 97.06 114 MET A CA 1
ATOM 861 C C . MET A 1 114 ? 13.556 -3.171 -22.956 1.00 97.06 114 MET A C 1
ATOM 863 O O . MET A 1 114 ? 14.021 -3.701 -23.962 1.00 97.06 114 MET A O 1
ATOM 867 N N . ILE A 1 115 ? 13.297 -1.863 -22.890 1.00 96.50 115 ILE A N 1
ATOM 868 C CA . ILE A 1 115 ? 13.355 -0.967 -24.053 1.00 96.50 115 ILE A CA 1
ATOM 869 C C . ILE A 1 115 ? 14.395 0.134 -23.846 1.00 96.50 115 ILE A C 1
ATOM 871 O O . ILE A 1 115 ? 14.447 0.757 -22.782 1.00 96.50 115 ILE A O 1
ATOM 875 N N . ARG A 1 116 ? 15.178 0.406 -24.895 1.00 97.06 116 ARG A N 1
ATOM 876 C CA . ARG A 1 116 ? 16.031 1.595 -25.040 1.00 97.06 116 ARG A CA 1
ATOM 877 C C . ARG A 1 116 ? 15.716 2.300 -26.344 1.00 97.06 116 ARG A C 1
ATOM 879 O O . ARG A 1 116 ? 15.385 1.639 -27.322 1.00 97.06 116 ARG A O 1
ATOM 886 N N . CYS A 1 117 ? 15.783 3.628 -26.356 1.00 97.56 117 CYS A N 1
ATOM 887 C CA . CYS A 1 117 ? 15.346 4.397 -27.513 1.00 97.56 117 CYS A CA 1
ATOM 888 C C . CYS A 1 117 ? 16.334 5.501 -27.908 1.00 97.56 117 CYS A C 1
ATOM 890 O O . CYS A 1 117 ? 16.020 6.675 -27.708 1.00 97.56 117 CYS A O 1
ATOM 892 N N . PRO A 1 118 ? 17.506 5.183 -28.477 1.00 98.19 118 PRO A N 1
ATOM 893 C CA . PRO A 1 118 ? 18.409 6.194 -29.014 1.00 98.19 118 PRO A CA 1
ATOM 894 C C . PRO A 1 118 ? 17.770 7.033 -30.125 1.00 98.19 118 PRO A C 1
ATOM 896 O O . PRO A 1 118 ? 16.830 6.608 -30.804 1.00 98.19 118 PRO A O 1
ATOM 899 N N . LEU A 1 119 ? 18.305 8.239 -30.288 1.00 98.12 119 LEU A N 1
ATOM 900 C CA . LEU A 1 119 ? 17.858 9.260 -31.230 1.00 98.12 119 LEU A CA 1
ATOM 901 C C . LEU A 1 119 ? 19.009 9.637 -32.156 1.00 98.12 119 LEU A C 1
ATOM 903 O O . LEU A 1 119 ? 20.094 9.942 -31.671 1.00 98.12 119 LEU A O 1
ATOM 907 N N . PHE A 1 120 ? 18.737 9.684 -33.457 1.00 98.50 120 PHE A N 1
ATOM 908 C CA . PHE A 1 120 ? 19.637 10.181 -34.497 1.00 98.50 120 PHE A CA 1
ATOM 909 C C . PHE A 1 120 ? 18.988 11.367 -35.212 1.00 98.50 120 PHE A C 1
ATOM 911 O O . PHE A 1 120 ? 17.801 11.317 -35.528 1.00 98.50 120 PHE A O 1
ATOM 918 N N . MET A 1 121 ? 19.745 12.431 -35.467 1.00 98.31 121 MET A N 1
ATOM 919 C CA . MET A 1 121 ? 19.275 13.637 -36.158 1.00 98.31 121 MET A CA 1
ATOM 920 C C . MET A 1 121 ? 19.997 13.812 -37.491 1.00 98.31 121 MET A C 1
ATOM 922 O O . MET A 1 121 ? 21.211 13.632 -37.571 1.00 98.31 121 MET A O 1
ATOM 926 N N . PHE A 1 122 ? 19.255 14.211 -38.517 1.00 98.25 122 PHE A N 1
ATOM 927 C CA . PHE A 1 122 ? 19.720 14.346 -39.897 1.00 98.25 122 PHE A CA 1
ATOM 928 C C . PHE A 1 122 ? 19.429 15.744 -40.442 1.00 98.25 122 PHE A C 1
ATOM 930 O O . PHE A 1 122 ? 18.714 16.524 -39.815 1.00 98.25 122 PHE A O 1
ATOM 937 N N . LYS A 1 123 ? 19.962 16.083 -41.623 1.00 96.75 123 LYS A N 1
ATOM 938 C CA . LYS A 1 123 ? 19.694 17.389 -42.255 1.00 96.75 123 LYS A CA 1
ATOM 939 C C . LYS A 1 123 ? 18.259 17.508 -42.755 1.00 96.75 123 LYS A C 1
ATOM 941 O O . LYS A 1 123 ? 17.735 18.612 -42.862 1.00 96.75 123 LYS A O 1
ATOM 946 N N . GLY A 1 124 ? 17.625 16.381 -43.070 1.00 95.25 124 GLY A N 1
ATOM 947 C CA . GLY A 1 124 ? 16.258 16.352 -43.564 1.00 95.25 124 GLY A CA 1
ATOM 948 C C . GLY A 1 124 ? 15.624 14.968 -43.512 1.00 95.25 124 GLY A C 1
ATOM 949 O O . GLY A 1 124 ? 16.260 13.961 -43.193 1.00 95.25 124 GLY A O 1
ATOM 950 N N . ILE A 1 125 ? 14.339 14.927 -43.854 1.00 96.69 125 ILE A N 1
ATOM 951 C CA . ILE A 1 125 ? 13.533 13.703 -43.804 1.00 96.69 125 ILE A CA 1
ATOM 952 C C . ILE A 1 125 ? 14.027 12.627 -44.783 1.00 96.69 125 ILE A C 1
ATOM 954 O O . ILE A 1 125 ? 13.985 11.448 -44.450 1.00 96.69 125 ILE A O 1
ATOM 958 N N . SER A 1 126 ? 14.560 13.007 -45.950 1.00 96.25 126 SER A N 1
ATOM 959 C CA . SER A 1 126 ? 15.076 12.048 -46.940 1.00 96.25 126 SER A CA 1
ATOM 960 C C . SER A 1 126 ? 16.214 11.196 -46.372 1.00 96.25 126 SER A C 1
ATOM 962 O O . SER A 1 126 ? 16.194 9.976 -46.505 1.00 96.25 126 SER A O 1
ATOM 964 N N . GLU A 1 127 ? 17.159 11.821 -45.664 1.00 97.69 127 GLU A N 1
ATOM 965 C CA . GLU A 1 127 ? 18.249 11.122 -44.969 1.00 97.69 127 GLU A CA 1
ATOM 966 C C . GLU A 1 127 ? 17.710 10.212 -43.851 1.00 97.69 127 GLU A C 1
ATOM 968 O O . GLU A 1 127 ? 18.164 9.080 -43.698 1.00 97.69 127 GLU A O 1
ATOM 973 N N . SER A 1 128 ? 16.681 10.665 -43.125 1.00 97.75 128 SER A N 1
ATOM 974 C CA . SER A 1 128 ? 16.018 9.884 -42.068 1.00 97.75 128 SER A CA 1
ATOM 975 C C . SER A 1 128 ? 15.346 8.613 -42.609 1.00 97.75 128 SER A C 1
ATOM 977 O O . SER A 1 128 ? 15.400 7.558 -41.975 1.00 97.75 128 SER A O 1
ATOM 979 N N . VAL A 1 129 ? 14.732 8.685 -43.797 1.00 97.50 129 VAL A N 1
ATOM 980 C CA . VAL A 1 129 ? 14.121 7.528 -44.476 1.00 97.50 129 VAL A CA 1
ATOM 981 C C . VAL A 1 129 ? 15.186 6.525 -44.919 1.00 97.50 129 VAL A C 1
ATOM 983 O O . VAL A 1 129 ? 15.015 5.325 -44.691 1.00 97.50 129 VAL A O 1
ATOM 986 N N . VAL A 1 130 ? 16.297 7.006 -45.491 1.00 97.81 130 VAL A N 1
ATOM 987 C CA . VAL A 1 130 ? 17.439 6.155 -45.868 1.00 97.81 130 VAL A CA 1
ATOM 988 C C . VAL A 1 130 ? 18.008 5.451 -44.635 1.00 97.81 130 VAL A C 1
ATOM 990 O O . VAL A 1 130 ? 18.159 4.230 -44.644 1.00 97.81 130 VAL A O 1
ATOM 993 N N . PHE A 1 131 ? 18.232 6.189 -43.544 1.00 98.44 131 PHE A N 1
ATOM 994 C CA . PHE A 1 131 ? 18.715 5.632 -42.281 1.00 98.44 131 PHE A CA 1
ATOM 995 C C . PHE A 1 131 ? 17.777 4.567 -41.708 1.00 98.44 131 PHE A C 1
ATOM 997 O O . PHE A 1 131 ? 18.222 3.476 -41.354 1.00 98.44 131 PHE A O 1
ATOM 1004 N N . ARG A 1 132 ? 16.465 4.838 -41.665 1.00 97.88 132 ARG A N 1
ATOM 1005 C CA . ARG A 1 132 ? 15.462 3.864 -41.211 1.00 97.88 132 ARG A CA 1
ATOM 1006 C C . ARG A 1 132 ? 15.556 2.554 -41.993 1.00 97.88 132 ARG A C 1
ATOM 1008 O O . ARG A 1 132 ? 15.524 1.485 -41.388 1.00 97.88 132 ARG A O 1
ATOM 1015 N N . GLN A 1 133 ? 15.621 2.633 -43.321 1.00 97.81 133 GLN A N 1
ATOM 1016 C CA . GLN A 1 133 ? 15.666 1.444 -44.167 1.00 97.81 133 GLN A CA 1
ATOM 1017 C C . GLN A 1 133 ? 16.967 0.660 -43.969 1.00 97.81 133 GLN A C 1
ATOM 1019 O O . GLN A 1 133 ? 16.931 -0.567 -43.884 1.00 97.81 133 GLN A O 1
ATOM 1024 N N . TRP A 1 134 ? 18.088 1.368 -43.831 1.00 98.44 134 TRP A N 1
ATOM 1025 C CA . TRP A 1 134 ? 19.390 0.768 -43.563 1.00 98.44 134 TRP A CA 1
ATOM 1026 C C . TRP A 1 134 ? 19.406 0.010 -42.228 1.00 98.44 134 TRP A C 1
ATOM 1028 O O . TRP A 1 134 ? 19.785 -1.157 -42.192 1.00 98.44 134 TRP A O 1
ATOM 1038 N N . VAL A 1 135 ? 18.894 0.610 -41.144 1.00 98.19 135 VAL A N 1
ATOM 1039 C CA . VAL A 1 135 ? 18.825 -0.049 -39.823 1.00 98.19 135 VAL A CA 1
ATOM 1040 C C . VAL A 1 135 ? 18.021 -1.351 -39.880 1.00 98.19 135 VAL A C 1
ATOM 1042 O O . VAL A 1 135 ? 18.422 -2.344 -39.277 1.00 98.19 135 VAL A O 1
ATOM 1045 N N . LEU A 1 136 ? 16.908 -1.372 -40.623 1.00 97.62 136 LEU A N 1
ATOM 1046 C CA . LEU A 1 136 ? 16.098 -2.584 -40.790 1.00 97.62 136 LEU A CA 1
ATOM 1047 C C . LEU A 1 136 ? 16.849 -3.683 -41.552 1.00 97.62 136 LEU A C 1
ATOM 1049 O O . LEU A 1 136 ? 16.745 -4.851 -41.189 1.00 97.62 136 LEU A O 1
ATOM 1053 N N . GLN A 1 137 ? 17.620 -3.323 -42.581 1.00 98.00 137 GLN A N 1
ATOM 1054 C CA . GLN A 1 137 ? 18.437 -4.273 -43.346 1.00 98.00 137 GLN A CA 1
ATOM 1055 C C . GLN A 1 137 ? 19.607 -4.825 -42.525 1.00 98.00 137 GLN A C 1
ATOM 1057 O O . GLN A 1 137 ? 19.974 -5.987 -42.677 1.00 98.00 137 GLN A O 1
ATOM 1062 N N . LYS A 1 138 ? 20.165 -4.007 -41.630 1.00 97.88 138 LYS A N 1
ATOM 1063 C CA . LYS A 1 138 ? 21.335 -4.331 -40.807 1.00 97.88 138 LYS A CA 1
ATOM 1064 C C . LYS A 1 138 ? 20.998 -4.913 -39.435 1.00 97.88 138 LYS A C 1
ATOM 1066 O O . LYS A 1 138 ? 21.881 -5.027 -38.588 1.00 97.88 138 LYS A O 1
ATOM 1071 N N . PHE A 1 139 ? 19.745 -5.305 -39.195 1.00 98.38 139 PHE A N 1
ATOM 1072 C CA . PHE A 1 139 ? 19.295 -5.781 -37.885 1.00 98.38 139 PHE A CA 1
ATOM 1073 C C . PHE A 1 139 ? 20.163 -6.916 -37.312 1.00 98.38 139 PHE A C 1
ATOM 1075 O O . PHE A 1 139 ? 20.559 -6.836 -36.152 1.00 98.38 139 PHE A O 1
ATOM 1082 N N . GLU A 1 140 ? 20.497 -7.942 -38.103 1.00 98.25 140 GLU A N 1
ATOM 1083 C CA . GLU A 1 140 ? 21.298 -9.078 -37.614 1.00 98.25 140 GLU A CA 1
ATOM 1084 C C . GLU A 1 140 ? 22.741 -8.680 -37.264 1.00 98.25 140 GLU A C 1
ATOM 1086 O O . GLU A 1 140 ? 23.291 -9.156 -36.270 1.00 98.25 140 GLU A O 1
ATOM 1091 N N . GLU A 1 141 ? 23.335 -7.748 -38.012 1.00 98.25 141 GLU A N 1
ATOM 1092 C CA . GLU A 1 141 ? 24.661 -7.196 -37.707 1.00 98.25 141 GLU A CA 1
ATOM 1093 C C . GLU A 1 141 ? 24.614 -6.385 -36.404 1.00 98.25 141 GLU A C 1
ATOM 1095 O O . GLU A 1 141 ? 25.405 -6.621 -35.489 1.00 98.25 141 GLU A O 1
ATOM 1100 N N . ILE A 1 142 ? 23.615 -5.508 -36.257 1.00 98.25 142 ILE A N 1
ATOM 1101 C CA . ILE A 1 142 ? 23.401 -4.720 -35.034 1.00 98.25 142 ILE A CA 1
ATOM 1102 C C . ILE A 1 142 ? 23.176 -5.645 -33.829 1.00 98.25 142 ILE A C 1
ATOM 1104 O O . ILE A 1 142 ? 23.743 -5.439 -32.753 1.00 98.25 142 ILE A O 1
ATOM 1108 N N . LYS A 1 143 ? 22.378 -6.701 -34.000 1.00 97.94 143 LYS A N 1
ATOM 1109 C CA . LYS A 1 143 ? 22.129 -7.717 -32.976 1.00 97.94 143 LYS A CA 1
ATOM 1110 C C . LYS A 1 143 ? 23.418 -8.414 -32.559 1.00 97.94 143 LYS A C 1
ATOM 1112 O O . LYS A 1 143 ? 23.668 -8.515 -31.355 1.00 97.94 143 LYS A O 1
ATOM 1117 N N . ALA A 1 144 ? 24.260 -8.814 -33.511 1.00 97.44 144 ALA A N 1
ATOM 1118 C CA . ALA A 1 144 ? 25.560 -9.412 -33.222 1.00 97.44 144 ALA A CA 1
ATOM 1119 C C . ALA A 1 144 ? 26.446 -8.480 -32.379 1.00 97.44 144 ALA A C 1
ATOM 1121 O O . ALA A 1 144 ? 27.042 -8.944 -31.406 1.00 97.44 144 ALA A O 1
ATOM 1122 N N . ILE A 1 145 ? 26.461 -7.173 -32.673 1.00 97.69 145 ILE A N 1
ATOM 1123 C CA . ILE A 1 145 ? 27.170 -6.176 -31.854 1.00 97.69 145 ILE A CA 1
ATOM 1124 C C . ILE A 1 145 ? 26.617 -6.146 -30.428 1.00 97.69 145 ILE A C 1
ATOM 1126 O O . ILE A 1 145 ? 27.383 -6.272 -29.475 1.00 97.69 145 ILE A O 1
ATOM 1130 N N . THR A 1 146 ? 25.294 -6.058 -30.243 1.00 96.25 146 THR A N 1
ATOM 1131 C CA . THR A 1 146 ? 24.712 -6.014 -28.885 1.00 96.25 146 THR A CA 1
ATOM 1132 C C . THR A 1 146 ? 25.062 -7.246 -28.041 1.00 96.25 146 THR A C 1
ATOM 1134 O O . THR A 1 146 ? 25.328 -7.106 -26.842 1.00 96.25 146 THR A O 1
ATOM 1137 N N . CYS A 1 147 ? 25.117 -8.433 -28.659 1.00 94.00 147 CYS A N 1
ATOM 1138 C CA . CYS A 1 147 ? 25.431 -9.697 -27.991 1.00 94.00 147 CYS A CA 1
ATOM 1139 C C . CYS A 1 147 ? 26.880 -9.788 -27.490 1.00 94.00 147 CYS A C 1
ATOM 1141 O O . CYS A 1 147 ? 27.142 -10.532 -26.549 1.00 94.00 147 CYS A O 1
ATOM 1143 N N . GLN A 1 148 ? 27.817 -9.013 -28.045 1.00 95.25 148 GLN A N 1
ATOM 1144 C CA . GLN A 1 148 ? 29.206 -8.987 -27.565 1.00 95.25 148 GLN A CA 1
ATOM 1145 C C . GLN A 1 148 ? 29.337 -8.351 -26.173 1.00 95.25 148 GLN A C 1
ATOM 1147 O O . GLN A 1 148 ? 30.288 -8.629 -25.444 1.00 95.25 148 GLN A O 1
ATOM 1152 N N . TYR A 1 149 ? 28.376 -7.510 -25.778 1.00 93.62 149 TYR A N 1
ATOM 1153 C CA . TYR A 1 149 ? 28.455 -6.729 -24.541 1.00 93.62 149 TYR A CA 1
ATOM 1154 C C . TYR A 1 149 ? 27.619 -7.293 -23.387 1.00 93.62 149 TYR A C 1
ATOM 1156 O O . TYR A 1 149 ? 27.721 -6.781 -22.265 1.00 93.62 149 TYR A O 1
ATOM 1164 N N . SER A 1 150 ? 26.820 -8.338 -23.630 1.00 92.81 150 SER A N 1
ATOM 1165 C CA . SER A 1 150 ? 26.093 -9.069 -22.590 1.00 92.81 150 SER A CA 1
ATOM 1166 C C . SER A 1 150 ? 25.646 -10.460 -23.043 1.00 92.81 150 SER A C 1
ATOM 1168 O O . SER A 1 150 ? 25.038 -10.618 -24.095 1.00 92.81 150 SER A O 1
ATOM 1170 N N . ASN A 1 151 ? 25.821 -11.448 -22.161 1.00 88.62 151 ASN A N 1
ATOM 1171 C CA . ASN A 1 151 ? 25.290 -12.805 -22.340 1.00 88.62 151 ASN A CA 1
ATOM 1172 C C . ASN A 1 151 ? 23.798 -12.932 -21.967 1.00 88.62 151 ASN A C 1
ATOM 1174 O O . ASN A 1 151 ? 23.173 -13.956 -22.249 1.00 88.62 151 ASN A O 1
ATOM 1178 N N . HIS A 1 152 ? 23.226 -11.921 -21.303 1.00 91.38 152 HIS A N 1
ATOM 1179 C CA . HIS A 1 152 ? 21.854 -11.956 -20.780 1.00 91.38 152 HIS A CA 1
ATOM 1180 C C . HIS A 1 152 ? 20.897 -11.038 -21.547 1.00 91.38 152 HIS A C 1
ATOM 1182 O O . HIS A 1 152 ? 19.728 -11.389 -21.704 1.00 91.38 152 HIS A O 1
ATOM 1188 N N . ALA A 1 153 ? 21.371 -9.887 -22.038 1.00 95.56 153 ALA A N 1
ATOM 1189 C CA . ALA A 1 153 ? 20.573 -9.018 -22.897 1.00 95.56 153 ALA A CA 1
ATOM 1190 C C . ALA A 1 153 ? 20.557 -9.579 -24.318 1.00 95.56 153 ALA A C 1
ATOM 1192 O O . ALA A 1 153 ? 21.587 -9.606 -24.988 1.00 95.56 153 ALA A O 1
ATOM 1193 N N . LYS A 1 154 ? 19.385 -9.997 -24.793 1.00 96.81 154 LYS A N 1
ATOM 1194 C CA . LYS A 1 154 ? 19.205 -10.469 -26.171 1.00 96.81 154 LYS A CA 1
ATOM 1195 C C . LYS A 1 154 ? 18.272 -9.529 -26.910 1.00 96.81 154 LYS A C 1
ATOM 1197 O O . LYS A 1 154 ? 17.104 -9.421 -26.532 1.00 96.81 154 LYS A O 1
ATOM 1202 N N . LEU A 1 155 ? 18.794 -8.859 -27.937 1.00 98.06 155 LEU A N 1
ATOM 1203 C CA . LEU A 1 155 ? 18.015 -7.981 -28.803 1.00 98.06 155 LEU A CA 1
ATOM 1204 C C . LEU A 1 155 ? 17.001 -8.810 -29.601 1.00 98.06 155 LEU A C 1
ATOM 1206 O O . LEU A 1 155 ? 17.374 -9.743 -30.315 1.00 98.06 155 LEU A O 1
ATOM 1210 N N . GLN A 1 156 ? 15.724 -8.471 -29.446 1.00 97.38 156 GLN A N 1
ATOM 1211 C CA . GLN A 1 156 ? 14.597 -9.124 -30.107 1.00 97.38 156 GLN A CA 1
ATOM 1212 C C . GLN A 1 156 ? 14.213 -8.388 -31.384 1.00 97.38 156 GLN A C 1
ATOM 1214 O O . GLN A 1 156 ? 14.091 -9.012 -32.432 1.00 97.38 156 GLN A O 1
ATOM 1219 N N . THR A 1 157 ? 14.048 -7.066 -31.300 1.00 97.38 157 THR A N 1
ATOM 1220 C CA . THR A 1 157 ? 13.633 -6.213 -32.419 1.00 97.38 157 THR A CA 1
ATOM 1221 C C . THR A 1 157 ? 14.216 -4.805 -32.283 1.00 97.38 157 THR A C 1
ATOM 1223 O O . THR A 1 157 ? 14.588 -4.369 -31.188 1.00 97.38 157 THR A O 1
ATOM 1226 N N . ILE A 1 158 ? 14.290 -4.093 -33.411 1.00 98.06 158 ILE A N 1
ATOM 1227 C CA . ILE A 1 158 ? 14.496 -2.642 -33.459 1.00 98.06 158 ILE A CA 1
ATOM 1228 C C . ILE A 1 158 ? 13.326 -2.033 -34.225 1.00 98.06 158 ILE A C 1
ATOM 1230 O O . ILE A 1 158 ? 13.108 -2.375 -35.386 1.00 98.06 158 ILE A O 1
ATOM 1234 N N . GLU A 1 159 ? 12.601 -1.108 -33.600 1.00 96.69 159 GLU A N 1
ATOM 1235 C CA . GLU A 1 159 ? 11.510 -0.375 -34.247 1.00 96.69 159 GLU A CA 1
ATOM 1236 C C . GLU A 1 159 ? 11.934 1.077 -34.522 1.00 96.69 159 GLU A C 1
ATOM 1238 O O . GLU A 1 159 ? 11.965 1.902 -33.601 1.00 96.69 159 GLU A O 1
ATOM 1243 N N . PRO A 1 160 ? 12.293 1.414 -35.773 1.00 97.06 160 PRO A N 1
ATOM 1244 C CA . PRO A 1 160 ? 12.634 2.777 -36.157 1.00 97.06 160 PRO A CA 1
ATOM 1245 C C . PRO A 1 160 ? 11.382 3.638 -36.386 1.00 97.06 160 PRO A C 1
ATOM 1247 O O . PRO A 1 160 ? 10.557 3.348 -37.258 1.00 97.06 160 PRO A O 1
ATOM 1250 N N . VAL A 1 161 ? 11.290 4.749 -35.656 1.00 96.75 161 VAL A N 1
ATOM 1251 C CA . VAL A 1 161 ? 10.225 5.758 -35.736 1.00 96.75 161 VAL A CA 1
ATOM 1252 C C . VAL A 1 161 ? 10.814 7.081 -36.222 1.00 96.75 161 VAL A C 1
ATOM 1254 O O . VAL A 1 161 ? 11.701 7.642 -35.582 1.00 96.75 161 VAL A O 1
ATOM 1257 N N . ILE A 1 162 ? 10.319 7.593 -37.350 1.00 97.31 162 ILE A N 1
ATOM 1258 C CA . ILE A 1 162 ? 10.736 8.892 -37.901 1.00 97.31 162 ILE A CA 1
ATOM 1259 C C . ILE A 1 162 ? 9.878 9.999 -37.279 1.00 97.31 162 ILE A C 1
ATOM 1261 O O . ILE A 1 162 ? 8.651 9.933 -37.330 1.00 97.31 162 ILE A O 1
ATOM 1265 N N . ALA A 1 163 ? 10.525 11.031 -36.741 1.00 94.94 163 ALA A N 1
ATOM 1266 C CA . ALA A 1 163 ? 9.906 12.250 -36.230 1.00 94.94 163 ALA A CA 1
ATOM 1267 C C . ALA A 1 163 ? 10.520 13.468 -36.945 1.00 94.94 163 ALA A C 1
ATOM 1269 O O . ALA A 1 163 ? 11.459 14.108 -36.476 1.00 94.94 163 ALA A O 1
ATOM 1270 N N . GLY A 1 164 ? 10.010 13.773 -38.142 1.00 94.00 164 GLY A N 1
ATOM 1271 C CA . GLY A 1 164 ? 10.581 14.807 -39.006 1.00 94.00 164 GLY A CA 1
ATOM 1272 C C . GLY A 1 164 ? 11.986 14.431 -39.489 1.00 94.00 164 GLY A C 1
ATOM 1273 O O . GLY A 1 164 ? 12.164 13.430 -40.174 1.00 94.00 164 GLY A O 1
ATOM 1274 N N . TRP A 1 165 ? 12.979 15.249 -39.145 1.00 95.38 165 TRP A N 1
ATOM 1275 C CA . TRP A 1 165 ? 14.403 15.044 -39.449 1.00 95.38 165 TRP A CA 1
ATOM 1276 C C . TRP A 1 165 ? 15.167 14.182 -38.431 1.00 95.38 165 TRP A C 1
ATOM 1278 O O . TRP A 1 165 ? 16.397 14.121 -38.471 1.00 95.38 165 TRP A O 1
ATOM 1288 N N . SER A 1 166 ? 14.467 13.547 -37.490 1.00 97.44 166 SER A N 1
ATOM 1289 C CA . SER A 1 166 ? 15.077 12.647 -36.521 1.00 97.44 166 SER A CA 1
ATOM 1290 C C . SER A 1 166 ? 14.491 11.240 -36.592 1.00 97.44 166 SER A C 1
ATOM 1292 O O . SER A 1 166 ? 13.345 11.034 -36.997 1.00 97.44 166 SER A O 1
ATOM 1294 N N . VAL A 1 167 ? 15.292 10.252 -36.196 1.00 98.25 167 VAL A N 1
ATOM 1295 C CA . VAL A 1 167 ? 14.900 8.844 -36.131 1.00 98.25 167 VAL A CA 1
ATOM 1296 C C . VAL A 1 167 ? 15.161 8.319 -34.729 1.00 98.25 167 VAL A C 1
ATOM 1298 O O . VAL A 1 167 ? 16.289 8.334 -34.238 1.00 98.25 167 VAL A O 1
ATOM 1301 N N . HIS A 1 168 ? 14.099 7.842 -34.094 1.00 98.19 168 HIS A N 1
ATOM 1302 C CA . HIS A 1 168 ? 14.130 7.162 -32.810 1.00 98.19 168 HIS A CA 1
ATOM 1303 C C . HIS A 1 168 ? 14.154 5.656 -33.060 1.00 98.19 168 HIS A C 1
ATOM 1305 O O . HIS A 1 168 ? 13.273 5.135 -33.739 1.00 98.19 168 HIS A O 1
ATOM 1311 N N . LEU A 1 169 ? 15.138 4.943 -32.522 1.00 98.25 169 LEU A N 1
ATOM 1312 C CA . LEU A 1 169 ? 15.240 3.493 -32.684 1.00 98.25 169 LEU A CA 1
ATOM 1313 C C . LEU A 1 169 ? 14.848 2.817 -31.377 1.00 98.25 169 LEU A C 1
ATOM 1315 O O . LEU A 1 169 ? 15.609 2.882 -30.422 1.00 98.25 169 LEU A O 1
ATOM 1319 N N . LYS A 1 170 ? 13.694 2.154 -31.302 1.00 97.50 170 LYS A N 1
ATOM 1320 C CA . LYS A 1 170 ? 13.322 1.390 -30.103 1.00 97.50 170 LYS A CA 1
ATOM 1321 C C . LYS A 1 170 ? 13.969 0.010 -30.149 1.00 97.50 170 LYS A C 1
ATOM 1323 O O . LYS A 1 170 ? 13.489 -0.877 -30.845 1.00 97.50 170 LYS A O 1
ATOM 1328 N N . PHE A 1 171 ? 15.047 -0.171 -29.400 1.00 98.25 171 PHE A N 1
ATOM 1329 C CA . PHE A 1 171 ? 15.676 -1.465 -29.171 1.00 98.25 171 PHE A CA 1
ATOM 1330 C C . PHE A 1 171 ? 14.907 -2.217 -28.086 1.00 98.25 171 PHE A C 1
ATOM 1332 O O . PHE A 1 171 ? 14.788 -1.725 -26.961 1.00 98.25 171 PHE A O 1
ATOM 1339 N N . VAL A 1 172 ? 14.417 -3.413 -28.409 1.00 97.88 172 VAL A N 1
ATOM 1340 C CA . VAL A 1 172 ? 13.648 -4.263 -27.493 1.00 97.88 172 VAL A CA 1
ATOM 1341 C C . VAL A 1 172 ? 14.474 -5.490 -27.122 1.00 97.88 172 VAL A C 1
ATOM 1343 O O . VAL A 1 172 ? 14.841 -6.280 -27.987 1.00 97.88 172 VAL A O 1
ATOM 1346 N N . TYR A 1 173 ? 14.753 -5.676 -25.835 1.00 98.12 173 TYR A N 1
ATOM 1347 C CA . TYR A 1 173 ? 15.589 -6.759 -25.315 1.00 98.12 173 TYR A CA 1
ATOM 1348 C C . TYR A 1 173 ? 14.812 -7.685 -24.380 1.00 98.12 173 TYR A C 1
ATOM 1350 O O . TYR A 1 173 ? 13.993 -7.219 -23.596 1.00 98.12 173 TYR A O 1
ATOM 1358 N N . THR A 1 174 ? 15.163 -8.969 -24.351 1.00 97.25 174 THR A N 1
ATOM 1359 C CA . THR A 1 174 ? 14.945 -9.812 -23.159 1.00 97.25 174 THR A CA 1
ATOM 1360 C C . THR A 1 174 ? 16.176 -9.735 -22.263 1.00 97.25 174 THR A C 1
ATOM 1362 O O . THR A 1 174 ? 17.290 -9.691 -22.791 1.00 97.25 174 THR A O 1
ATOM 1365 N N . THR A 1 175 ? 16.017 -9.751 -20.939 1.00 96.31 175 THR A N 1
ATOM 1366 C CA . THR A 1 175 ? 17.117 -9.452 -19.996 1.00 96.31 175 THR A CA 1
ATOM 1367 C C . THR A 1 175 ? 17.367 -10.526 -18.936 1.00 96.31 175 THR A C 1
ATOM 1369 O O . THR A 1 175 ? 18.157 -10.306 -18.016 1.00 96.31 175 THR A O 1
ATOM 1372 N N . GLY A 1 176 ? 16.755 -11.705 -19.088 1.00 94.31 176 GLY A N 1
ATOM 1373 C CA . GLY A 1 176 ? 16.841 -12.777 -18.096 1.00 94.31 176 GLY A CA 1
ATOM 1374 C C . GLY A 1 176 ? 16.232 -12.325 -16.771 1.00 94.31 176 GLY A C 1
ATOM 1375 O O . GLY A 1 176 ? 15.171 -11.716 -16.773 1.00 94.31 176 GLY A O 1
ATOM 1376 N N . ASP A 1 177 ? 16.926 -12.579 -15.664 1.00 95.94 177 ASP A N 1
ATOM 1377 C CA . ASP A 1 177 ? 16.462 -12.250 -14.310 1.00 95.94 177 ASP A CA 1
ATOM 1378 C C . ASP A 1 177 ? 16.765 -10.807 -13.862 1.00 95.94 177 ASP A C 1
ATOM 1380 O O . ASP A 1 177 ? 16.337 -10.364 -12.795 1.00 95.94 177 ASP A O 1
ATOM 1384 N N . ALA A 1 178 ? 17.526 -10.048 -14.654 1.00 95.44 178 ALA A N 1
ATOM 1385 C CA . ALA A 1 178 ? 17.820 -8.649 -14.361 1.00 95.44 178 ALA A CA 1
ATOM 1386 C C . ALA A 1 178 ? 16.701 -7.736 -14.881 1.00 95.44 178 ALA A C 1
ATOM 1388 O O . ALA A 1 178 ? 16.183 -7.962 -15.978 1.00 95.44 178 ALA A O 1
ATOM 1389 N N . SER A 1 179 ? 16.447 -6.613 -14.195 1.00 94.19 179 SER A N 1
ATOM 1390 C CA . SER A 1 179 ? 15.590 -5.542 -14.742 1.00 94.19 179 SER A CA 1
ATOM 1391 C C . SER A 1 179 ? 16.125 -5.025 -16.079 1.00 94.19 179 SER A C 1
ATOM 1393 O O . SER A 1 179 ? 15.378 -4.666 -16.984 1.00 94.19 179 SER A O 1
ATOM 1395 N N . GLY A 1 180 ? 17.453 -5.040 -16.227 1.00 93.00 180 GLY A N 1
A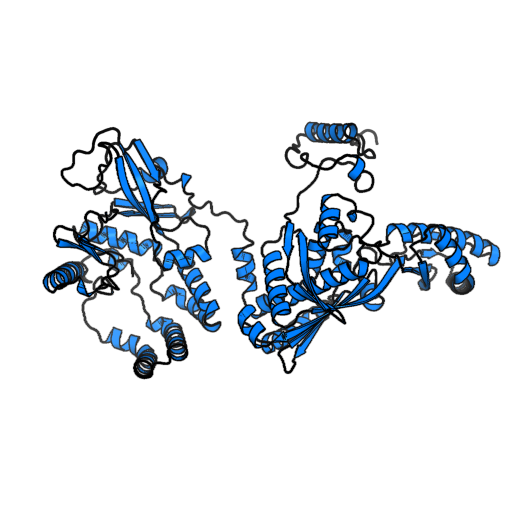TOM 1396 C CA . GLY A 1 180 ? 18.135 -4.868 -17.500 1.00 93.00 180 GLY A CA 1
ATOM 1397 C C . GLY A 1 180 ? 18.317 -3.423 -17.950 1.00 93.00 180 GLY A C 1
ATOM 1398 O O . GLY A 1 180 ? 18.884 -3.210 -19.019 1.00 93.00 180 GLY A O 1
ATOM 1399 N N . GLN A 1 181 ? 17.933 -2.429 -17.143 1.00 92.62 181 GLN A N 1
ATOM 1400 C CA . GLN A 1 181 ? 18.099 -1.007 -17.475 1.00 92.62 181 GLN A CA 1
ATOM 1401 C C . GLN A 1 181 ? 19.557 -0.655 -17.827 1.00 92.62 181 GLN A C 1
ATOM 1403 O O . GLN A 1 181 ? 19.812 -0.164 -18.923 1.00 92.62 181 GLN A O 1
ATOM 1408 N N . ASN A 1 182 ? 20.525 -0.940 -16.951 1.00 91.50 182 ASN A N 1
ATOM 1409 C CA . ASN A 1 182 ? 21.936 -0.589 -17.193 1.00 91.50 182 ASN A CA 1
ATOM 1410 C C . ASN A 1 182 ? 22.575 -1.449 -18.291 1.00 91.50 182 ASN A C 1
ATOM 1412 O O . ASN A 1 182 ? 23.342 -0.968 -19.123 1.00 91.50 182 ASN A O 1
ATOM 1416 N N . MET A 1 183 ? 22.229 -2.735 -18.303 1.00 92.88 183 MET A N 1
ATOM 1417 C CA . MET A 1 183 ? 22.760 -3.704 -19.256 1.00 92.88 183 MET A CA 1
ATOM 1418 C C . MET A 1 183 ? 22.360 -3.358 -20.695 1.00 92.88 183 MET A C 1
ATOM 1420 O O . MET A 1 183 ? 23.209 -3.328 -21.582 1.00 92.88 183 MET A O 1
ATOM 1424 N N . THR A 1 184 ? 21.083 -3.042 -20.918 1.00 96.31 184 THR A N 1
ATOM 1425 C CA . THR A 1 184 ? 20.580 -2.650 -22.241 1.00 96.31 184 THR A CA 1
ATOM 1426 C C . THR A 1 184 ? 21.122 -1.296 -22.681 1.00 96.31 184 THR A C 1
ATOM 1428 O O . THR A 1 184 ? 21.380 -1.127 -23.870 1.00 96.31 184 THR A O 1
ATOM 1431 N N . THR A 1 185 ? 21.380 -0.357 -21.759 1.00 95.69 185 THR A N 1
ATOM 1432 C CA . THR A 1 185 ? 22.075 0.902 -22.082 1.00 95.69 185 THR A CA 1
ATOM 1433 C C . THR A 1 185 ? 23.464 0.631 -22.651 1.00 95.69 185 THR A C 1
ATOM 1435 O O . THR A 1 185 ? 23.789 1.158 -23.709 1.00 95.69 185 THR A O 1
ATOM 1438 N N . LYS A 1 186 ? 24.258 -0.236 -22.006 1.00 95.75 186 LYS A N 1
ATOM 1439 C CA . LYS A 1 186 ? 25.601 -0.598 -22.486 1.00 95.75 186 LYS A CA 1
ATOM 1440 C C . LYS A 1 186 ? 25.559 -1.262 -23.866 1.00 95.75 186 LYS A C 1
ATOM 1442 O O . LYS A 1 186 ? 26.288 -0.846 -24.760 1.00 95.75 186 LYS A O 1
ATOM 1447 N N . CYS A 1 187 ? 24.695 -2.262 -24.052 1.00 97.12 187 CYS A N 1
ATOM 1448 C CA . CYS A 1 187 ? 24.527 -2.930 -25.347 1.00 97.12 187 CYS A CA 1
ATOM 1449 C C . CYS A 1 187 ? 24.107 -1.945 -26.448 1.00 97.12 187 CYS A C 1
ATOM 1451 O O . CYS A 1 187 ? 24.661 -1.967 -27.543 1.00 97.12 187 CYS A O 1
ATOM 1453 N N . THR A 1 188 ? 23.157 -1.059 -26.143 1.00 98.00 188 THR A N 1
ATOM 1454 C CA . THR A 1 188 ? 22.641 -0.080 -27.107 1.00 98.00 188 THR A CA 1
ATOM 1455 C C . THR A 1 188 ? 23.673 0.997 -27.427 1.00 98.00 188 THR A C 1
ATOM 1457 O O . THR A 1 188 ? 23.742 1.420 -28.570 1.00 98.00 188 THR A O 1
ATOM 1460 N N . TRP A 1 189 ? 24.500 1.420 -26.465 1.00 97.56 189 TRP A N 1
ATOM 1461 C CA . TRP A 1 189 ? 25.552 2.416 -26.696 1.00 97.56 189 TRP A CA 1
ATOM 1462 C C . TRP A 1 189 ? 26.534 1.959 -27.773 1.00 97.56 189 TRP A C 1
ATOM 1464 O O . TRP A 1 189 ? 26.724 2.656 -28.764 1.00 97.56 189 TRP A O 1
ATOM 1474 N N . HIS A 1 190 ? 27.068 0.747 -27.639 1.00 97.19 190 HIS A N 1
ATOM 1475 C CA . HIS A 1 190 ? 28.001 0.217 -28.628 1.00 97.19 190 HIS A CA 1
ATOM 1476 C C . HIS A 1 190 ? 27.336 -0.093 -29.972 1.00 97.19 190 HIS A C 1
ATOM 1478 O O . HIS A 1 190 ? 27.945 0.099 -31.021 1.00 97.19 190 HIS A O 1
ATOM 1484 N N . ALA A 1 191 ? 26.064 -0.506 -29.969 1.00 97.75 191 ALA A N 1
ATOM 1485 C CA . ALA A 1 191 ? 25.293 -0.610 -31.204 1.00 97.75 191 ALA A CA 1
ATOM 1486 C C . ALA A 1 191 ? 25.114 0.755 -31.885 1.00 97.75 191 ALA A C 1
ATOM 1488 O O . ALA A 1 191 ? 25.214 0.841 -33.100 1.00 97.75 191 ALA A O 1
ATOM 1489 N N . VAL A 1 192 ? 24.878 1.824 -31.124 1.00 97.75 192 VAL A N 1
ATOM 1490 C CA . VAL A 1 192 ? 24.734 3.194 -31.638 1.00 97.75 192 VAL A CA 1
ATOM 1491 C C . VAL A 1 192 ? 26.047 3.719 -32.216 1.00 97.75 192 VAL A C 1
ATOM 1493 O O . VAL A 1 192 ? 26.019 4.297 -33.302 1.00 97.75 192 VAL A O 1
ATOM 1496 N N . GLU A 1 193 ? 27.179 3.488 -31.543 1.00 97.06 193 GLU A N 1
ATOM 1497 C CA . GLU A 1 193 ? 28.516 3.813 -32.067 1.00 97.06 193 GLU A CA 1
ATOM 1498 C C . GLU A 1 193 ? 28.756 3.102 -33.403 1.00 97.06 193 GLU A C 1
ATOM 1500 O O . GLU A 1 193 ? 29.037 3.750 -34.413 1.00 97.06 193 GLU A O 1
ATOM 1505 N N . TRP A 1 194 ? 28.519 1.787 -33.434 1.00 98.12 194 TRP A N 1
ATOM 1506 C CA . TRP A 1 194 ? 28.667 0.979 -34.640 1.00 98.12 194 TRP A CA 1
ATOM 1507 C C . TRP A 1 194 ? 27.729 1.433 -35.768 1.00 98.12 194 TRP A C 1
ATOM 1509 O O . TRP A 1 194 ? 28.165 1.564 -36.910 1.00 98.12 194 TRP A O 1
ATOM 1519 N N . ILE A 1 195 ? 26.457 1.718 -35.462 1.00 98.19 195 ILE A N 1
ATOM 1520 C CA . ILE A 1 195 ? 25.474 2.227 -36.429 1.00 98.19 195 ILE A CA 1
ATOM 1521 C C . ILE A 1 195 ? 25.954 3.551 -37.016 1.00 98.19 195 ILE A C 1
ATOM 1523 O O . ILE A 1 195 ? 25.933 3.714 -38.230 1.00 98.19 195 ILE A O 1
ATOM 1527 N N . ASN A 1 196 ? 26.392 4.491 -36.176 1.00 97.12 196 ASN A N 1
ATOM 1528 C CA . ASN A 1 196 ? 26.841 5.804 -36.627 1.00 97.12 196 ASN A CA 1
ATOM 1529 C C . ASN A 1 196 ? 28.039 5.696 -37.586 1.00 97.12 196 ASN A C 1
ATOM 1531 O O . ASN A 1 196 ? 28.061 6.364 -38.621 1.00 97.12 196 ASN A O 1
ATOM 1535 N N . GLU A 1 197 ? 29.011 4.843 -37.265 1.00 97.12 197 GLU A N 1
ATOM 1536 C CA . GLU A 1 197 ? 30.190 4.614 -38.102 1.00 97.12 197 GLU A CA 1
ATOM 1537 C C . GLU A 1 197 ? 29.832 3.926 -39.425 1.00 97.12 197 GLU A C 1
ATOM 1539 O O . GLU A 1 197 ? 30.105 4.469 -40.498 1.00 97.12 197 GLU A O 1
ATOM 1544 N N . ASN A 1 198 ? 29.170 2.768 -39.366 1.00 98.00 198 ASN A N 1
ATOM 1545 C CA . ASN A 1 198 ? 28.917 1.937 -40.545 1.00 98.00 198 ASN A CA 1
ATOM 1546 C C . ASN A 1 198 ? 27.878 2.560 -41.479 1.00 98.00 198 ASN A C 1
ATOM 1548 O O . ASN A 1 198 ? 28.050 2.515 -42.695 1.00 98.00 198 ASN A O 1
ATOM 1552 N N . PHE A 1 199 ? 26.855 3.228 -40.939 1.00 98.06 199 PHE A N 1
ATOM 1553 C CA . PHE A 1 199 ? 25.912 3.975 -41.766 1.00 98.06 199 PHE A CA 1
ATOM 1554 C C . PHE A 1 199 ? 26.610 5.107 -42.527 1.00 98.06 199 PHE A C 1
ATOM 1556 O O . PHE A 1 199 ? 26.355 5.287 -43.718 1.00 98.06 199 PHE A O 1
ATOM 1563 N N . THR A 1 200 ? 27.515 5.844 -41.871 1.00 97.44 200 THR A N 1
ATOM 1564 C CA . THR A 1 200 ? 28.261 6.932 -42.521 1.00 97.44 200 THR A CA 1
ATOM 1565 C C . THR A 1 200 ? 29.143 6.401 -43.650 1.00 97.44 200 THR A C 1
ATOM 1567 O O . THR A 1 200 ? 29.192 7.009 -44.718 1.00 97.44 200 THR A O 1
ATOM 1570 N N . ILE A 1 201 ? 29.809 5.261 -43.435 1.00 97.25 201 ILE A N 1
ATOM 1571 C CA . ILE A 1 201 ? 30.679 4.623 -44.433 1.00 97.25 201 ILE A CA 1
ATOM 1572 C C . ILE A 1 201 ? 29.871 4.110 -45.632 1.00 97.25 201 ILE A C 1
ATOM 1574 O O . ILE A 1 201 ? 30.238 4.389 -46.770 1.00 97.25 201 ILE A O 1
ATOM 1578 N N . GLU A 1 202 ? 28.779 3.378 -45.398 1.00 97.19 202 GLU A N 1
ATOM 1579 C CA . GLU A 1 202 ? 28.025 2.718 -46.473 1.00 97.19 202 GLU A CA 1
ATOM 1580 C C . GLU A 1 202 ? 27.119 3.679 -47.260 1.00 97.19 202 GLU A C 1
ATOM 1582 O O . GLU A 1 202 ? 26.951 3.516 -48.467 1.00 97.19 202 GLU A O 1
ATOM 1587 N N . SER A 1 203 ? 26.525 4.679 -46.599 1.00 96.00 203 SER A N 1
ATOM 1588 C CA . SER A 1 203 ? 25.566 5.597 -47.237 1.00 96.00 203 SER A CA 1
ATOM 1589 C C . SER A 1 203 ? 26.171 6.931 -47.684 1.00 96.00 203 SER A C 1
ATOM 1591 O O . SER A 1 203 ? 25.555 7.647 -48.473 1.00 96.00 203 SER A O 1
ATOM 1593 N N . GLY A 1 204 ? 27.336 7.312 -47.146 1.00 96.25 204 GLY A N 1
ATOM 1594 C CA . GLY A 1 204 ? 27.900 8.658 -47.291 1.00 96.25 204 GLY A CA 1
ATOM 1595 C C . GLY A 1 204 ? 27.150 9.750 -46.508 1.00 96.25 204 GLY A C 1
ATOM 1596 O O . GLY A 1 204 ? 27.525 10.922 -46.580 1.00 96.25 204 GLY A O 1
ATOM 1597 N N . ILE A 1 205 ? 26.103 9.396 -45.752 1.00 96.88 205 ILE A N 1
ATOM 1598 C CA . ILE A 1 205 ? 25.305 10.314 -44.933 1.00 96.88 205 ILE A CA 1
ATOM 1599 C C . ILE A 1 205 ? 25.771 10.210 -43.483 1.00 96.88 205 ILE A C 1
ATOM 1601 O O . ILE A 1 205 ? 25.682 9.156 -42.860 1.00 96.88 205 ILE A O 1
ATOM 1605 N N . LYS A 1 206 ? 26.215 11.329 -42.910 1.00 95.81 206 LYS A N 1
ATOM 1606 C CA . LYS A 1 206 ? 26.619 11.397 -41.504 1.00 95.81 206 LYS A CA 1
ATOM 1607 C C . LYS A 1 206 ? 25.475 11.942 -40.637 1.00 95.81 206 LYS A C 1
ATOM 1609 O O . LYS A 1 206 ? 25.049 13.073 -40.896 1.00 95.81 206 LYS A O 1
ATOM 1614 N N . PRO A 1 207 ? 25.016 11.220 -39.594 1.00 96.62 207 PRO A N 1
ATOM 1615 C CA . PRO A 1 207 ? 24.117 11.790 -38.593 1.00 96.62 207 PRO A CA 1
ATOM 1616 C C . PRO A 1 207 ? 24.723 13.064 -37.983 1.00 96.62 207 PRO A C 1
ATOM 1618 O O . PRO A 1 207 ? 25.902 13.092 -37.629 1.00 96.62 207 PRO A O 1
ATOM 1621 N N . LEU A 1 208 ? 23.928 14.130 -37.858 1.00 96.75 208 LEU A N 1
ATOM 1622 C CA . LEU A 1 208 ? 24.374 15.401 -37.274 1.00 96.75 208 LEU A CA 1
ATOM 1623 C C . LEU A 1 208 ? 24.668 15.243 -35.781 1.00 96.75 208 LEU A C 1
ATOM 1625 O O . LEU A 1 208 ? 25.704 15.685 -35.289 1.00 96.75 208 LEU A O 1
ATOM 1629 N N . HIS A 1 209 ? 23.745 14.587 -35.081 1.00 95.81 209 HIS A N 1
ATOM 1630 C CA . HIS A 1 209 ? 23.832 14.286 -33.661 1.00 95.81 209 HIS A CA 1
ATOM 1631 C C . HIS A 1 209 ? 23.180 12.936 -33.390 1.00 95.81 209 HIS A C 1
ATOM 1633 O O . HIS A 1 209 ? 22.210 12.563 -34.054 1.00 95.81 209 HIS A O 1
ATOM 1639 N N . PHE A 1 210 ? 23.676 12.237 -32.375 1.00 96.56 210 PHE A N 1
ATOM 1640 C CA . PHE A 1 210 ? 22.981 11.100 -31.801 1.00 96.56 210 PHE A CA 1
ATOM 1641 C C . PHE A 1 210 ? 23.112 11.103 -30.281 1.00 96.56 210 PHE A C 1
ATOM 1643 O O . PHE A 1 210 ? 24.104 11.581 -29.730 1.00 96.56 210 PHE A O 1
ATOM 1650 N N . ILE A 1 211 ? 22.095 10.578 -29.606 1.00 97.06 211 ILE A N 1
ATOM 1651 C CA . ILE A 1 211 ? 22.078 10.395 -28.153 1.00 97.06 211 ILE A CA 1
ATOM 1652 C C . ILE A 1 211 ? 21.497 9.025 -27.808 1.00 97.06 211 ILE A C 1
ATOM 1654 O O . ILE A 1 211 ? 20.690 8.469 -28.553 1.00 97.06 211 ILE A O 1
ATOM 1658 N N . ILE A 1 212 ? 21.891 8.489 -26.652 1.00 95.94 212 ILE A N 1
ATOM 1659 C CA . ILE A 1 212 ? 21.506 7.141 -26.211 1.00 95.94 212 ILE A CA 1
ATOM 1660 C C . ILE A 1 212 ? 20.022 7.005 -25.840 1.00 95.94 212 ILE A C 1
ATOM 1662 O O . ILE A 1 212 ? 19.469 5.911 -25.906 1.00 95.94 212 ILE A O 1
ATOM 1666 N N . GLU A 1 213 ? 19.367 8.103 -25.464 1.00 94.38 213 GLU A N 1
ATOM 1667 C CA . GLU A 1 213 ? 17.959 8.110 -25.070 1.00 94.38 213 GLU A CA 1
ATOM 1668 C C . GLU A 1 213 ? 17.258 9.357 -25.616 1.00 94.38 213 GLU A C 1
ATOM 1670 O O . GLU A 1 213 ? 17.523 10.478 -25.194 1.00 94.38 213 GLU A O 1
ATOM 1675 N N . GLY A 1 214 ? 16.334 9.144 -26.549 1.00 94.81 214 GLY A N 1
ATOM 1676 C CA . GLY A 1 214 ? 15.434 10.140 -27.125 1.00 94.81 214 GLY A CA 1
ATOM 1677 C C . GLY A 1 214 ? 14.073 10.204 -26.431 1.00 94.81 214 GLY A C 1
ATOM 1678 O O . GLY A 1 214 ? 13.097 10.596 -27.063 1.00 94.81 214 GLY A O 1
ATOM 1679 N N . ASN A 1 215 ? 13.983 9.754 -25.176 1.00 93.50 215 ASN A N 1
ATOM 1680 C CA . ASN A 1 215 ? 12.774 9.638 -24.349 1.00 93.50 215 ASN A CA 1
ATOM 1681 C C . ASN A 1 215 ? 11.676 8.681 -24.861 1.00 93.50 215 ASN A C 1
ATOM 1683 O O . ASN A 1 215 ? 10.613 8.587 -24.243 1.00 93.50 215 ASN A O 1
ATOM 1687 N N . GLY A 1 216 ? 11.914 7.921 -25.932 1.00 93.25 216 GLY A N 1
ATOM 1688 C CA . GLY A 1 216 ? 10.924 6.998 -26.501 1.00 93.25 216 GLY A CA 1
ATOM 1689 C C . GLY A 1 216 ? 10.847 5.630 -25.812 1.00 93.25 216 GLY A C 1
ATOM 1690 O O . GLY A 1 216 ? 9.922 4.865 -26.100 1.00 93.25 216 GLY A O 1
ATOM 1691 N N . ALA A 1 217 ? 11.787 5.314 -24.911 1.00 92.31 217 ALA A N 1
ATOM 1692 C CA . ALA A 1 217 ? 11.683 4.159 -24.016 1.00 92.31 217 ALA A CA 1
ATOM 1693 C C . ALA A 1 217 ? 10.772 4.448 -22.816 1.00 92.31 217 ALA A C 1
ATOM 1695 O O . ALA A 1 217 ? 10.267 3.517 -22.196 1.00 92.31 217 ALA A O 1
ATOM 1696 N N . SER A 1 218 ? 10.597 5.737 -22.493 1.00 91.75 218 SER A N 1
ATOM 1697 C CA . SER A 1 218 ? 9.840 6.224 -21.337 1.00 91.75 218 SER A CA 1
ATOM 1698 C C . SER A 1 218 ? 10.349 5.692 -19.990 1.00 91.75 218 SER A C 1
ATOM 1700 O O . SER A 1 218 ? 9.575 5.545 -19.061 1.00 91.75 218 SER A O 1
ATOM 1702 N N . ASP A 1 219 ? 11.657 5.446 -19.857 1.00 94.19 219 ASP A N 1
ATOM 1703 C CA . ASP A 1 219 ? 12.268 4.956 -18.612 1.00 94.19 219 ASP A CA 1
ATOM 1704 C C . ASP A 1 219 ? 12.026 5.919 -17.447 1.00 94.19 219 ASP A C 1
ATOM 1706 O O . ASP A 1 219 ? 12.508 7.062 -17.488 1.00 94.19 219 ASP A O 1
ATOM 1710 N N . LYS A 1 220 ? 11.298 5.455 -16.424 1.00 95.00 220 LYS A N 1
ATOM 1711 C CA . LYS A 1 220 ? 10.861 6.249 -15.268 1.00 95.00 220 LYS A CA 1
ATOM 1712 C C . LYS A 1 220 ? 9.850 7.327 -15.658 1.00 95.00 220 LYS A C 1
ATOM 1714 O O . LYS A 1 220 ? 9.827 8.402 -15.059 1.00 95.00 220 LYS A O 1
ATOM 1719 N N . LYS A 1 221 ? 8.996 7.067 -16.654 1.00 94.00 221 LYS A N 1
ATOM 1720 C CA . LYS A 1 221 ? 7.838 7.902 -17.026 1.00 94.00 221 LYS A CA 1
ATOM 1721 C C . LYS A 1 221 ? 6.656 7.012 -17.409 1.00 94.00 221 LYS A C 1
ATOM 1723 O O . LYS A 1 221 ? 6.820 5.996 -18.073 1.00 94.00 221 LYS A O 1
ATOM 1728 N N . VAL A 1 222 ? 5.445 7.437 -17.063 1.00 92.44 222 VAL A N 1
ATOM 1729 C CA . VAL A 1 222 ? 4.230 6.769 -17.549 1.00 92.44 222 VAL A CA 1
ATOM 1730 C C . VAL A 1 222 ? 4.033 7.099 -19.031 1.00 92.44 222 VAL A C 1
ATOM 1732 O O . VAL A 1 222 ? 4.159 8.256 -19.431 1.00 92.44 222 VAL A O 1
ATOM 1735 N N . SER A 1 223 ? 3.730 6.095 -19.858 1.00 92.06 223 SER A N 1
ATOM 1736 C CA . SER A 1 223 ? 3.398 6.309 -21.270 1.00 92.06 223 SER A CA 1
ATOM 1737 C C . SER A 1 223 ? 2.363 5.309 -21.780 1.00 92.06 223 SER A C 1
ATOM 1739 O O . SER A 1 223 ? 2.392 4.127 -21.436 1.00 92.06 223 SER A O 1
ATOM 1741 N N . ASN A 1 224 ? 1.503 5.760 -22.696 1.00 92.19 224 ASN A N 1
ATOM 1742 C CA . ASN A 1 224 ? 0.567 4.878 -23.404 1.00 92.19 224 ASN A CA 1
ATOM 1743 C C . ASN A 1 224 ? 1.289 3.815 -24.245 1.00 92.19 224 ASN A C 1
ATOM 1745 O O . ASN A 1 224 ? 0.759 2.728 -24.472 1.00 92.19 224 ASN A O 1
ATOM 1749 N N . TYR A 1 225 ? 2.513 4.106 -24.696 1.00 92.12 225 TYR A N 1
ATOM 1750 C CA . TYR A 1 225 ? 3.336 3.124 -25.393 1.00 92.12 225 TYR A CA 1
ATOM 1751 C C . TYR A 1 225 ? 3.687 1.951 -24.471 1.00 92.12 225 TYR A C 1
ATOM 1753 O O . TYR A 1 225 ? 3.468 0.805 -24.847 1.00 92.12 225 TYR A O 1
ATOM 1761 N N . ALA A 1 226 ? 4.173 2.218 -23.254 1.00 92.25 226 ALA A N 1
ATOM 1762 C CA . ALA A 1 226 ? 4.483 1.163 -22.289 1.00 92.25 226 ALA A CA 1
ATOM 1763 C C . ALA A 1 226 ? 3.231 0.363 -21.893 1.00 92.25 226 ALA A C 1
ATOM 1765 O O . ALA A 1 226 ? 3.312 -0.854 -21.781 1.00 92.25 226 ALA A O 1
ATOM 1766 N N . MET A 1 227 ? 2.068 1.014 -21.778 1.00 91.81 227 MET A N 1
ATOM 1767 C CA . MET A 1 227 ? 0.800 0.321 -21.508 1.00 91.81 227 MET A CA 1
ATOM 1768 C C . MET A 1 227 ? 0.357 -0.612 -22.638 1.00 91.81 227 MET A C 1
ATOM 1770 O O . MET A 1 227 ? -0.214 -1.663 -22.370 1.00 91.81 227 MET A O 1
ATOM 1774 N N . SER A 1 228 ? 0.592 -0.227 -23.895 1.00 91.69 228 SER A N 1
ATOM 1775 C CA . SER A 1 228 ? 0.116 -0.978 -25.066 1.00 91.69 228 SER A CA 1
ATOM 1776 C C . SER A 1 228 ? 1.108 -2.026 -25.570 1.00 91.69 228 SER A C 1
ATOM 1778 O O . SER A 1 228 ? 0.700 -3.116 -25.954 1.00 91.69 228 SER A O 1
ATOM 1780 N N . GLN A 1 229 ? 2.404 -1.711 -25.575 1.00 93.06 229 GLN A N 1
ATOM 1781 C CA . GLN A 1 229 ? 3.467 -2.580 -26.100 1.00 93.06 229 GLN A CA 1
ATOM 1782 C C . GLN A 1 229 ? 4.224 -3.340 -25.000 1.00 93.06 229 GLN A C 1
ATOM 1784 O O . GLN A 1 229 ? 4.918 -4.326 -25.281 1.00 93.06 229 GLN A O 1
ATOM 1789 N N . GLY A 1 230 ? 4.072 -2.895 -23.750 1.00 92.94 230 GLY A N 1
ATOM 1790 C CA . GLY A 1 230 ? 4.751 -3.429 -22.578 1.00 92.94 230 GLY A CA 1
ATOM 1791 C C . GLY A 1 230 ? 6.162 -2.878 -22.372 1.00 92.94 230 GLY A C 1
ATOM 1792 O O . GLY A 1 230 ? 6.840 -2.463 -23.315 1.00 92.94 230 GLY A O 1
ATOM 1793 N N . ARG A 1 231 ? 6.625 -2.899 -21.116 1.00 95.44 231 ARG A N 1
ATOM 1794 C CA . ARG A 1 231 ? 8.010 -2.563 -20.733 1.00 95.44 231 ARG A CA 1
ATOM 1795 C C . ARG A 1 231 ? 8.381 -3.186 -19.383 1.00 95.44 231 ARG A C 1
ATOM 1797 O O . ARG A 1 231 ? 7.725 -2.944 -18.392 1.00 95.44 231 ARG A O 1
ATOM 1804 N N . GLY A 1 232 ? 9.468 -3.937 -19.298 1.00 96.38 232 GLY A N 1
ATOM 1805 C CA . GLY A 1 232 ? 9.722 -4.814 -18.157 1.00 96.38 232 GLY A CA 1
ATOM 1806 C C . GLY A 1 232 ? 8.936 -6.112 -18.320 1.00 96.38 232 GLY A C 1
ATOM 1807 O O . GLY A 1 232 ? 9.026 -6.749 -19.367 1.00 96.38 232 GLY A O 1
ATOM 1808 N N . VAL A 1 233 ? 8.191 -6.518 -17.302 1.00 98.12 233 VAL A N 1
ATOM 1809 C CA . VAL A 1 233 ? 7.368 -7.728 -17.290 1.00 98.12 233 VAL A CA 1
ATOM 1810 C C . VAL A 1 233 ? 5.903 -7.343 -17.481 1.00 98.12 233 VAL A C 1
ATOM 1812 O O . VAL A 1 233 ? 5.399 -6.468 -16.785 1.00 98.12 233 VAL A O 1
ATOM 1815 N N . HIS A 1 234 ? 5.216 -8.015 -18.404 1.00 98.25 234 HIS A N 1
ATOM 1816 C CA . HIS A 1 234 ? 3.757 -7.998 -18.458 1.00 98.25 234 HIS A CA 1
ATOM 1817 C C . HIS A 1 234 ? 3.242 -9.229 -17.725 1.00 98.25 234 HIS A C 1
ATOM 1819 O O . HIS A 1 234 ? 3.485 -10.356 -18.162 1.00 98.25 234 HIS A O 1
ATOM 1825 N N . VAL A 1 235 ? 2.558 -9.006 -16.608 1.00 98.56 235 VAL A N 1
ATOM 1826 C CA . VAL A 1 235 ? 1.950 -10.056 -15.790 1.00 98.56 235 VAL A CA 1
ATOM 1827 C C . VAL A 1 235 ? 0.458 -9.787 -15.626 1.00 98.56 235 VAL A C 1
ATOM 1829 O O . VAL A 1 235 ? 0.042 -8.639 -15.467 1.00 98.56 235 VAL A O 1
ATOM 1832 N N . ILE A 1 236 ? -0.335 -10.851 -15.691 1.00 98.56 236 ILE A N 1
ATOM 1833 C CA . ILE A 1 236 ? -1.779 -10.835 -15.463 1.00 98.56 236 ILE A CA 1
ATOM 1834 C C . ILE A 1 236 ? -2.050 -11.689 -14.233 1.00 98.56 236 ILE A C 1
ATOM 1836 O O . ILE A 1 236 ? -1.504 -12.785 -14.130 1.00 98.56 236 ILE A O 1
ATOM 1840 N N . ALA A 1 237 ? -2.864 -11.193 -13.308 1.00 98.62 237 ALA A N 1
ATOM 1841 C CA . ALA A 1 237 ? -3.371 -11.964 -12.182 1.00 98.62 237 ALA A CA 1
ATOM 1842 C C . ALA A 1 237 ? -4.899 -11.954 -12.192 1.00 98.62 237 ALA A C 1
ATOM 1844 O O . ALA A 1 237 ? -5.506 -10.909 -12.423 1.00 98.62 237 ALA A O 1
ATOM 1845 N N . GLU A 1 238 ? -5.507 -13.099 -11.908 1.00 98.56 238 GLU A N 1
ATOM 1846 C CA . GLU A 1 238 ? -6.954 -13.280 -11.915 1.00 98.56 238 GLU A CA 1
ATOM 1847 C C . GLU A 1 238 ? -7.432 -14.152 -10.752 1.00 98.56 238 GLU A C 1
ATOM 1849 O O . GLU A 1 238 ? -6.744 -15.076 -10.307 1.00 98.56 238 GLU A O 1
ATOM 1854 N N . CYS A 1 239 ? -8.631 -13.863 -10.251 1.00 98.31 239 CYS A N 1
ATOM 1855 C CA . CYS A 1 239 ? -9.303 -14.702 -9.264 1.00 98.31 239 CYS A CA 1
ATOM 1856 C C . CYS A 1 239 ? -10.824 -14.555 -9.352 1.00 98.31 239 CYS A C 1
ATOM 1858 O O . CYS A 1 239 ? -11.345 -13.555 -9.846 1.00 98.31 239 CYS A O 1
ATOM 1860 N N . GLU A 1 240 ? -11.543 -15.542 -8.823 1.00 98.31 240 GLU A N 1
ATOM 1861 C CA . GLU A 1 240 ? -13.002 -15.519 -8.734 1.00 98.31 240 GLU A CA 1
ATOM 1862 C C . GLU A 1 240 ? -13.448 -15.675 -7.277 1.00 98.31 240 GLU A C 1
ATOM 1864 O O . GLU A 1 240 ? -13.209 -16.708 -6.638 1.00 98.31 240 GLU A O 1
ATOM 1869 N N . LEU A 1 241 ? -14.116 -14.647 -6.754 1.00 98.44 241 LEU A N 1
ATOM 1870 C CA . LEU A 1 241 ? -14.547 -14.569 -5.362 1.00 98.44 241 LEU A CA 1
ATOM 1871 C C . LEU A 1 241 ? -15.928 -15.210 -5.154 1.00 98.44 241 LEU A C 1
ATOM 1873 O O . LEU A 1 241 ? -16.848 -14.963 -5.932 1.00 98.44 241 LEU A O 1
ATOM 1877 N N . ASP A 1 242 ? -16.089 -15.992 -4.077 1.00 97.50 242 ASP A N 1
ATOM 1878 C CA . ASP A 1 242 ? -17.399 -16.529 -3.654 1.00 97.50 242 ASP A CA 1
ATOM 1879 C C . ASP A 1 242 ? -18.202 -15.442 -2.929 1.00 97.50 242 ASP A C 1
ATOM 1881 O O . ASP A 1 242 ? -17.716 -14.828 -1.974 1.00 97.50 242 ASP A O 1
ATOM 1885 N N . GLU A 1 243 ? -19.452 -15.235 -3.347 1.00 97.12 243 GLU A N 1
ATOM 1886 C CA . GLU A 1 243 ? -20.370 -14.242 -2.778 1.00 97.12 243 GLU A CA 1
ATOM 1887 C C . GLU A 1 243 ? -20.469 -14.318 -1.246 1.00 97.12 243 GLU A C 1
ATOM 1889 O O . GLU A 1 243 ? -20.503 -13.295 -0.555 1.00 97.12 243 GLU A O 1
ATOM 1894 N N . ARG A 1 244 ? -20.468 -15.532 -0.683 1.00 94.31 244 ARG A N 1
ATOM 1895 C CA . ARG A 1 244 ? -20.511 -15.752 0.768 1.00 94.31 244 ARG A CA 1
ATOM 1896 C C . ARG A 1 244 ? -19.249 -15.234 1.447 1.00 94.31 244 ARG A C 1
ATOM 1898 O O . ARG A 1 244 ? -19.335 -14.665 2.535 1.00 94.31 244 ARG A O 1
ATOM 1905 N N . VAL A 1 245 ? -18.083 -15.403 0.822 1.00 94.25 245 VAL A N 1
ATOM 1906 C CA . VAL A 1 245 ? -16.802 -14.916 1.356 1.00 94.25 245 VAL A CA 1
ATOM 1907 C C . VAL A 1 245 ? -16.738 -13.392 1.276 1.00 94.25 245 VAL A C 1
ATOM 1909 O O . VAL A 1 245 ? -16.344 -12.761 2.261 1.00 94.25 245 VAL A O 1
ATOM 1912 N N . ILE A 1 246 ? -17.194 -12.795 0.167 1.00 94.12 246 ILE A N 1
ATOM 1913 C CA . ILE A 1 246 ? -17.295 -11.333 0.011 1.00 94.12 246 ILE A CA 1
ATOM 1914 C C . ILE A 1 246 ? -18.162 -10.760 1.140 1.00 94.12 246 ILE A C 1
ATOM 1916 O O . ILE A 1 246 ? -17.688 -9.940 1.930 1.00 94.12 246 ILE A O 1
ATOM 1920 N N . LYS A 1 247 ? -19.388 -11.263 1.314 1.00 88.12 247 LYS A N 1
ATOM 1921 C CA . LYS A 1 247 ? -20.298 -10.788 2.369 1.00 88.12 247 LYS A CA 1
ATOM 1922 C C . LYS A 1 247 ? -19.733 -10.987 3.772 1.00 88.12 247 LYS A C 1
ATOM 1924 O O . LYS A 1 247 ? -19.853 -10.102 4.613 1.00 88.12 247 LYS A O 1
ATOM 1929 N N . LYS A 1 248 ? -19.078 -12.120 4.037 1.00 83.81 248 LYS A N 1
ATOM 1930 C CA . LYS A 1 248 ? -18.544 -12.448 5.368 1.00 83.81 248 LYS A CA 1
ATOM 1931 C C . LYS A 1 248 ? -17.311 -11.624 5.746 1.00 83.81 248 LYS A C 1
ATOM 1933 O O . LYS A 1 248 ? -17.187 -11.212 6.897 1.00 83.81 248 LYS A O 1
ATOM 1938 N N . VAL A 1 249 ? -16.379 -11.420 4.816 1.00 84.25 249 VAL A N 1
ATOM 1939 C CA . VAL A 1 249 ? -15.059 -10.829 5.109 1.00 84.25 249 VAL A CA 1
ATOM 1940 C C . VAL A 1 249 ? -14.965 -9.374 4.648 1.00 84.25 249 VAL A C 1
ATOM 1942 O O . VAL A 1 249 ? -14.397 -8.527 5.346 1.00 84.25 249 VAL A O 1
ATOM 1945 N N . LEU A 1 250 ? -15.523 -9.060 3.480 1.00 88.69 250 LEU A N 1
ATOM 1946 C CA . LEU A 1 250 ? -15.518 -7.712 2.916 1.00 88.69 250 LEU A CA 1
ATOM 1947 C C . LEU A 1 250 ? -16.723 -6.878 3.367 1.00 88.69 250 LEU A C 1
ATOM 1949 O O . LEU A 1 250 ? -16.607 -5.657 3.429 1.00 88.69 250 LEU A O 1
ATOM 1953 N N . ARG A 1 251 ? -17.819 -7.526 3.795 1.00 85.94 251 ARG A N 1
ATOM 1954 C CA . ARG A 1 251 ? -19.067 -6.873 4.247 1.00 85.94 251 ARG A CA 1
ATOM 1955 C C . ARG A 1 251 ? -19.712 -5.995 3.160 1.00 85.94 251 ARG A C 1
ATOM 1957 O O . ARG A 1 251 ? -20.361 -4.998 3.462 1.00 85.94 251 ARG A O 1
ATOM 1964 N N . VAL A 1 252 ? -19.519 -6.389 1.903 1.00 91.44 252 VAL A N 1
ATOM 1965 C CA . VAL A 1 252 ? -20.155 -5.833 0.697 1.00 91.44 252 VAL A CA 1
ATOM 1966 C C . VAL A 1 252 ? -20.701 -6.987 -0.152 1.00 91.44 252 VAL A C 1
ATOM 1968 O O . VAL A 1 252 ? -20.501 -8.153 0.203 1.00 91.44 252 VAL A O 1
ATOM 1971 N N . SER A 1 253 ? -21.381 -6.690 -1.257 1.00 92.50 253 SER A N 1
ATOM 1972 C CA . SER A 1 253 ? -21.780 -7.679 -2.269 1.00 92.50 253 SER A CA 1
ATOM 1973 C C . SER A 1 253 ? -21.022 -7.490 -3.586 1.00 92.50 253 SER A C 1
ATOM 1975 O O . SER A 1 253 ? -20.440 -6.434 -3.846 1.00 92.50 253 SER A O 1
ATOM 1977 N N . SER A 1 254 ? -21.054 -8.498 -4.458 1.00 95.62 254 SER A N 1
ATOM 1978 C CA . SER A 1 254 ? -20.543 -8.344 -5.830 1.00 95.62 254 SER A CA 1
ATOM 1979 C C . SER A 1 254 ? -21.329 -7.329 -6.668 1.00 95.62 254 SER A C 1
ATOM 1981 O O . SER A 1 254 ? -20.757 -6.710 -7.563 1.00 95.62 254 SER A O 1
ATOM 1983 N N . ASP A 1 255 ? -22.613 -7.103 -6.369 1.00 94.06 255 ASP A N 1
ATOM 1984 C CA . ASP A 1 255 ? -23.402 -6.060 -7.040 1.00 94.06 255 ASP A CA 1
ATOM 1985 C C . ASP A 1 255 ? -22.938 -4.657 -6.647 1.00 94.06 255 ASP A C 1
ATOM 1987 O O . ASP A 1 255 ? -22.915 -3.756 -7.489 1.00 94.06 255 ASP A O 1
ATOM 1991 N N . ASP A 1 256 ? -22.512 -4.474 -5.395 1.00 93.00 256 ASP A N 1
ATOM 1992 C CA . ASP A 1 256 ? -21.945 -3.201 -4.959 1.00 93.00 256 ASP A CA 1
ATOM 1993 C C . ASP A 1 256 ? -20.639 -2.911 -5.707 1.00 93.00 256 ASP A C 1
ATOM 1995 O O . ASP A 1 256 ? -20.475 -1.810 -6.233 1.00 93.00 256 ASP A O 1
ATOM 1999 N N . PHE A 1 257 ? -19.754 -3.904 -5.858 1.00 95.81 257 PHE A N 1
ATOM 2000 C CA . PHE A 1 257 ? -18.539 -3.745 -6.663 1.00 95.81 257 PHE A CA 1
ATOM 2001 C C . PHE A 1 257 ? -18.841 -3.230 -8.077 1.00 95.81 257 PHE A C 1
ATOM 2003 O O . PHE A 1 257 ? -18.296 -2.204 -8.484 1.00 95.81 257 PHE A O 1
ATOM 2010 N N . LEU A 1 258 ? -19.755 -3.880 -8.803 1.00 94.56 258 LEU A N 1
ATOM 2011 C CA . LEU A 1 258 ? -20.078 -3.509 -10.186 1.00 94.56 258 LEU A CA 1
ATOM 2012 C C . LEU A 1 258 ? -20.737 -2.133 -10.297 1.00 94.56 258 LEU A C 1
ATOM 2014 O O . LEU A 1 258 ? -20.423 -1.366 -11.214 1.00 94.56 258 LEU A O 1
ATOM 2018 N N . ARG A 1 259 ? -21.637 -1.804 -9.362 1.00 91.69 259 ARG A N 1
ATOM 2019 C CA . ARG A 1 259 ? -22.337 -0.513 -9.333 1.00 91.69 259 ARG A CA 1
ATOM 2020 C C . ARG A 1 259 ? -21.345 0.646 -9.241 1.00 91.69 259 ARG A C 1
ATOM 2022 O O . ARG A 1 259 ? -21.433 1.606 -10.013 1.00 91.69 259 ARG A O 1
ATOM 2029 N N . TYR A 1 260 ? -20.396 0.555 -8.313 1.00 92.25 260 TYR A N 1
ATOM 2030 C CA . TYR A 1 260 ? -19.439 1.633 -8.082 1.00 92.25 260 TYR A CA 1
ATOM 2031 C C . TYR A 1 260 ? -18.290 1.627 -9.093 1.00 92.25 260 TYR A C 1
ATOM 2033 O O . TYR A 1 260 ? -17.855 2.706 -9.483 1.00 92.25 260 TYR A O 1
ATOM 2041 N N . 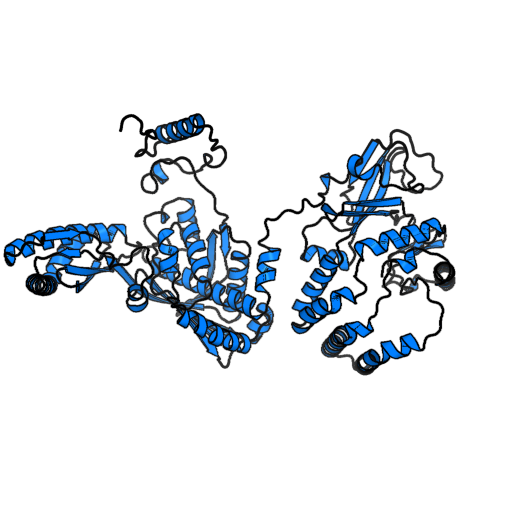PHE A 1 261 ? -17.857 0.460 -9.588 1.00 93.44 261 PHE A N 1
ATOM 2042 C CA . PHE A 1 261 ? -16.722 0.352 -10.515 1.00 93.44 261 PHE A CA 1
ATOM 2043 C C . PHE A 1 261 ? -17.005 1.012 -11.864 1.00 93.44 261 PHE A C 1
ATOM 2045 O O . PHE A 1 261 ? -16.197 1.778 -12.389 1.00 93.44 261 PHE A O 1
ATOM 2052 N N . ASN A 1 262 ? -18.193 0.766 -12.420 1.00 88.31 262 ASN A N 1
ATOM 2053 C CA . ASN A 1 262 ? -18.592 1.397 -13.676 1.00 88.31 262 ASN A CA 1
ATOM 2054 C C . ASN A 1 262 ? -18.691 2.919 -13.535 1.00 88.31 262 ASN A C 1
ATOM 2056 O O . ASN A 1 262 ? -18.288 3.653 -14.437 1.00 88.31 262 ASN A O 1
ATOM 2060 N N . SER A 1 263 ? -19.174 3.389 -12.384 1.00 89.56 263 SER A N 1
ATOM 2061 C CA . SER A 1 263 ? -19.297 4.816 -12.092 1.00 89.56 263 SER A CA 1
ATOM 2062 C C . SER A 1 263 ? -17.926 5.488 -11.951 1.00 89.56 263 SER A C 1
ATOM 2064 O O . SER A 1 263 ? -17.708 6.565 -12.505 1.00 89.56 263 SER A O 1
ATOM 2066 N N . SER A 1 264 ? -16.973 4.847 -11.269 1.00 90.94 264 SER A N 1
ATOM 2067 C CA . SER A 1 264 ? -15.624 5.389 -11.073 1.00 90.94 264 SER A CA 1
ATOM 2068 C C . SER A 1 264 ? -14.793 5.401 -12.359 1.00 90.94 264 SER A C 1
ATOM 2070 O O . SER A 1 264 ? -14.045 6.351 -12.588 1.00 90.94 264 SER A O 1
ATOM 2072 N N . MET A 1 265 ? -14.956 4.408 -13.242 1.00 90.88 265 MET A N 1
ATOM 2073 C CA . MET A 1 265 ? -14.255 4.371 -14.534 1.00 90.88 265 MET A CA 1
ATOM 2074 C C . MET A 1 265 ? -14.559 5.574 -15.434 1.00 90.88 265 MET A C 1
ATOM 2076 O O . MET A 1 265 ? -13.690 5.989 -16.202 1.00 90.88 265 MET A O 1
ATOM 2080 N N . ILE A 1 266 ? -15.777 6.126 -15.378 1.00 91.00 266 ILE A N 1
ATOM 2081 C CA . ILE A 1 266 ? -16.175 7.260 -16.226 1.00 91.00 266 ILE A CA 1
ATOM 2082 C C . ILE A 1 266 ? -15.288 8.471 -15.933 1.00 91.00 266 ILE A C 1
ATOM 2084 O O . ILE A 1 266 ? -14.711 9.039 -16.859 1.00 91.00 266 ILE A O 1
ATOM 2088 N N . MET A 1 267 ? -15.131 8.822 -14.654 1.00 91.00 267 MET A N 1
ATOM 2089 C CA . MET A 1 267 ? -14.319 9.971 -14.256 1.00 91.00 267 MET A CA 1
ATOM 2090 C C . MET A 1 267 ? -12.845 9.761 -14.607 1.00 91.00 267 MET A C 1
ATOM 2092 O O . MET A 1 267 ? -12.233 10.621 -15.231 1.00 91.00 267 MET A O 1
ATOM 2096 N N . SER A 1 268 ? -12.294 8.576 -14.324 1.00 90.88 268 SER A N 1
ATOM 2097 C CA . SER A 1 268 ? -10.902 8.261 -14.665 1.00 90.88 268 SER A CA 1
ATOM 2098 C C . SER A 1 268 ? -10.601 8.382 -16.161 1.00 90.88 268 SER A C 1
ATOM 2100 O O . SER A 1 268 ? -9.497 8.772 -16.532 1.00 90.88 268 SER A O 1
ATOM 2102 N N . ARG A 1 269 ? -11.568 8.073 -17.036 1.00 90.19 269 ARG A N 1
ATOM 2103 C CA . ARG A 1 269 ? -11.416 8.263 -18.489 1.00 90.19 269 ARG A CA 1
ATOM 2104 C C . ARG A 1 269 ? -11.438 9.738 -18.880 1.00 90.19 269 ARG A C 1
ATOM 2106 O O . ARG A 1 269 ? -10.648 10.129 -19.732 1.00 90.19 269 ARG A O 1
ATOM 2113 N N . ILE A 1 270 ? -12.316 10.532 -18.267 1.00 92.31 270 ILE A N 1
ATOM 2114 C CA . ILE A 1 270 ? -12.393 11.983 -18.496 1.00 92.31 270 ILE A CA 1
ATOM 2115 C C . ILE A 1 270 ? -11.083 12.659 -18.071 1.00 92.31 270 ILE A C 1
ATOM 2117 O O . ILE A 1 270 ? -10.550 13.471 -18.823 1.00 92.31 270 ILE A O 1
ATOM 2121 N N . ASP A 1 271 ? -10.526 12.259 -16.928 1.00 93.81 271 ASP A N 1
ATOM 2122 C CA . ASP A 1 271 ? -9.275 12.808 -16.388 1.00 93.81 271 ASP A CA 1
ATOM 2123 C C . ASP A 1 271 ? -8.014 12.290 -17.104 1.00 93.81 271 ASP A C 1
ATOM 2125 O O . ASP A 1 271 ? -6.905 12.750 -16.832 1.00 93.81 271 ASP A O 1
ATOM 2129 N N . GLY A 1 272 ? -8.152 11.332 -18.027 1.00 92.12 272 GLY A N 1
ATOM 2130 C CA . GLY A 1 272 ? -7.024 10.774 -18.773 1.00 92.12 272 GLY A CA 1
ATOM 2131 C C . GLY A 1 272 ? -6.112 9.871 -17.937 1.00 92.12 272 GLY A C 1
ATOM 2132 O O . GLY A 1 272 ? -4.912 9.790 -18.204 1.00 92.12 272 GLY A O 1
ATOM 2133 N N . MET A 1 273 ? -6.660 9.180 -16.932 1.00 92.56 273 MET A N 1
ATOM 2134 C CA . MET A 1 273 ? -5.921 8.194 -16.144 1.00 92.56 273 MET A CA 1
ATOM 2135 C C . MET A 1 273 ? -5.366 7.081 -17.045 1.00 92.56 273 MET A C 1
ATOM 2137 O O . MET A 1 273 ? -6.096 6.432 -17.798 1.00 92.56 273 MET A O 1
ATOM 2141 N N . VAL A 1 274 ? -4.061 6.831 -16.941 1.00 91.12 274 VAL A N 1
ATOM 2142 C CA . VAL A 1 274 ? -3.367 5.805 -17.726 1.00 91.12 274 VAL A CA 1
ATOM 2143 C C . VAL A 1 274 ? -3.417 4.469 -16.985 1.00 91.12 274 VAL A C 1
ATOM 2145 O O . VAL A 1 274 ? -2.674 4.261 -16.031 1.00 91.12 274 VAL A O 1
ATOM 2148 N N . GLY A 1 275 ? -4.284 3.568 -17.453 1.00 89.38 275 GLY A N 1
ATOM 2149 C CA . GLY A 1 275 ? -4.537 2.275 -16.813 1.00 89.38 275 GLY A CA 1
ATOM 2150 C C . GLY A 1 275 ? -5.414 2.428 -15.573 1.00 89.38 275 GLY A C 1
ATOM 2151 O O . GLY A 1 275 ? -4.954 2.892 -14.535 1.00 89.38 275 GLY A O 1
ATOM 2152 N N . TYR A 1 276 ? -6.687 2.044 -15.680 1.00 94.38 276 TYR A N 1
ATOM 2153 C CA . TYR A 1 276 ? -7.617 2.116 -14.555 1.00 94.38 276 TYR A CA 1
ATOM 2154 C C . TYR A 1 276 ? -7.275 1.063 -13.495 1.00 94.38 276 TYR A C 1
ATOM 2156 O O . TYR A 1 276 ? -7.284 -0.128 -13.786 1.00 94.38 276 TYR A O 1
ATOM 2164 N N . ASN A 1 277 ? -7.021 1.497 -12.267 1.00 94.81 277 ASN A N 1
ATOM 2165 C CA . ASN A 1 277 ? -6.829 0.676 -11.073 1.00 94.81 277 ASN A CA 1
ATOM 2166 C C . ASN A 1 277 ? -7.169 1.534 -9.840 1.00 94.81 277 ASN A C 1
ATOM 2168 O O . ASN A 1 277 ? -7.442 2.727 -9.986 1.00 94.81 277 ASN A O 1
ATOM 2172 N N . ILE A 1 278 ? -7.203 0.949 -8.647 1.00 94.88 278 ILE A N 1
ATOM 2173 C CA . ILE A 1 278 ? -7.527 1.670 -7.414 1.00 94.88 278 ILE A CA 1
ATOM 2174 C C . ILE A 1 278 ? -6.248 2.097 -6.699 1.00 94.88 278 ILE A C 1
ATOM 2176 O O . ILE A 1 278 ? -6.088 3.283 -6.410 1.00 94.88 278 ILE A O 1
ATOM 2180 N N . ASN A 1 279 ? -5.347 1.158 -6.390 1.00 94.25 279 ASN A N 1
ATOM 2181 C CA . ASN A 1 279 ? -4.118 1.459 -5.647 1.00 94.25 279 ASN A CA 1
ATOM 2182 C C . ASN A 1 279 ? -3.019 0.376 -5.717 1.00 94.25 279 ASN A C 1
ATOM 2184 O O . ASN A 1 279 ? -2.224 0.236 -4.782 1.00 94.25 279 ASN A O 1
ATOM 2188 N N . SER A 1 280 ? -2.920 -0.371 -6.817 1.00 95.94 280 SER A N 1
ATOM 2189 C CA . SER A 1 280 ? -1.906 -1.413 -7.061 1.00 95.94 280 SER A CA 1
ATOM 2190 C C . SER A 1 280 ? -0.470 -0.926 -6.827 1.00 95.94 280 SER A C 1
ATOM 2192 O O . SER A 1 280 ? 0.377 -1.675 -6.328 1.00 95.94 280 SER A O 1
ATOM 2194 N N . VAL A 1 281 ? -0.210 0.355 -7.114 1.00 97.25 281 VAL A N 1
ATOM 2195 C CA . VAL A 1 281 ? 1.080 1.021 -6.905 1.00 97.25 281 VAL A CA 1
ATOM 2196 C C . VAL A 1 281 ? 1.571 0.931 -5.456 1.00 97.25 281 VAL A C 1
ATOM 2198 O O . VAL A 1 281 ? 2.779 0.870 -5.246 1.00 97.25 281 VAL A O 1
ATOM 2201 N N . ASN A 1 282 ? 0.680 0.838 -4.460 1.00 98.00 282 ASN A N 1
ATOM 2202 C CA . ASN A 1 282 ? 1.081 0.692 -3.058 1.00 98.00 282 ASN A CA 1
ATOM 2203 C C . ASN A 1 282 ? 1.753 -0.665 -2.794 1.00 98.00 282 ASN A C 1
ATOM 2205 O O . ASN A 1 282 ? 2.748 -0.721 -2.073 1.00 98.00 282 ASN A O 1
ATOM 2209 N N . VAL A 1 283 ? 1.265 -1.758 -3.399 1.00 98.56 283 VAL A N 1
ATOM 2210 C CA . VAL A 1 283 ? 1.931 -3.072 -3.300 1.00 98.56 283 VAL A CA 1
ATOM 2211 C C . VAL A 1 283 ? 3.251 -3.060 -4.051 1.00 98.56 283 VAL A C 1
ATOM 2213 O O . VAL A 1 283 ? 4.255 -3.536 -3.523 1.00 98.56 283 VAL A O 1
ATOM 2216 N N . VAL A 1 284 ? 3.261 -2.487 -5.259 1.00 98.56 284 VAL A N 1
ATOM 2217 C CA . VAL A 1 284 ? 4.483 -2.345 -6.059 1.00 98.56 284 VAL A CA 1
ATOM 2218 C C . VAL A 1 284 ? 5.540 -1.593 -5.255 1.00 98.56 284 VAL A C 1
ATOM 2220 O O . VAL A 1 284 ? 6.633 -2.114 -5.070 1.00 98.56 284 VAL A O 1
ATOM 2223 N N . ALA A 1 285 ? 5.207 -0.432 -4.691 1.00 98.62 285 ALA A N 1
ATOM 2224 C CA . ALA A 1 285 ? 6.110 0.354 -3.857 1.00 98.62 285 ALA A CA 1
ATOM 2225 C C . ALA A 1 285 ? 6.609 -0.429 -2.636 1.00 98.62 285 ALA A C 1
ATOM 2227 O O . ALA A 1 285 ? 7.813 -0.443 -2.365 1.00 98.62 285 ALA A O 1
ATOM 2228 N N . ALA A 1 286 ? 5.705 -1.112 -1.928 1.00 98.62 286 ALA A N 1
ATOM 2229 C CA . ALA A 1 286 ? 6.056 -1.809 -0.700 1.00 98.62 286 ALA A CA 1
ATOM 2230 C C . ALA A 1 286 ? 6.981 -3.010 -0.943 1.00 98.62 286 ALA A C 1
ATOM 2232 O O . ALA A 1 286 ? 7.969 -3.190 -0.226 1.00 98.62 286 ALA A O 1
ATOM 2233 N N . ILE A 1 287 ? 6.712 -3.805 -1.982 1.00 98.69 287 ILE A N 1
ATOM 2234 C CA . ILE A 1 287 ? 7.584 -4.922 -2.367 1.00 98.69 287 ILE A CA 1
ATOM 2235 C C . ILE A 1 287 ? 8.883 -4.394 -2.991 1.00 98.69 287 ILE A C 1
ATOM 2237 O O . ILE A 1 287 ? 9.949 -4.943 -2.717 1.00 98.69 287 ILE A O 1
ATOM 2241 N N . PHE A 1 288 ? 8.847 -3.308 -3.772 1.00 98.62 288 PHE A N 1
ATOM 2242 C CA . PHE A 1 288 ? 10.050 -2.704 -4.361 1.00 98.62 288 PHE A CA 1
ATOM 2243 C C . PHE A 1 288 ? 11.040 -2.259 -3.284 1.00 98.62 288 PHE A C 1
ATOM 2245 O O . PHE A 1 288 ? 12.225 -2.588 -3.365 1.00 98.62 288 PHE A O 1
ATOM 2252 N N . ALA A 1 289 ? 10.548 -1.562 -2.258 1.00 98.25 289 ALA A N 1
ATOM 2253 C CA . ALA A 1 289 ? 11.353 -1.132 -1.122 1.00 98.25 289 ALA A CA 1
ATOM 2254 C C . ALA A 1 289 ? 11.891 -2.319 -0.305 1.00 98.25 289 ALA A C 1
ATOM 2256 O O . ALA A 1 289 ? 13.063 -2.312 0.078 1.00 98.25 289 ALA A O 1
ATOM 2257 N N . ALA A 1 290 ? 11.076 -3.360 -0.098 1.00 98.31 290 ALA A N 1
ATOM 2258 C CA . ALA A 1 290 ? 11.489 -4.570 0.612 1.00 98.31 290 ALA A CA 1
ATOM 2259 C C . ALA A 1 290 ? 12.564 -5.374 -0.139 1.00 98.31 290 ALA A C 1
ATOM 2261 O O . ALA A 1 290 ? 13.444 -5.949 0.490 1.00 98.31 290 ALA A O 1
ATOM 2262 N N . THR A 1 291 ? 12.516 -5.400 -1.474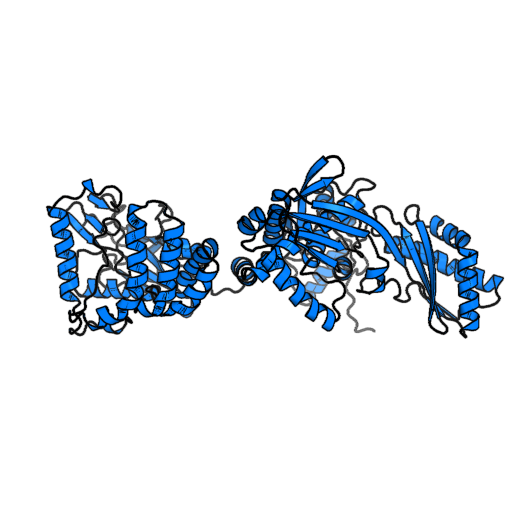 1.00 98.19 291 THR A N 1
ATOM 2263 C CA . THR A 1 291 ? 13.329 -6.310 -2.308 1.00 98.19 291 THR A CA 1
ATOM 2264 C C . THR A 1 291 ? 14.426 -5.619 -3.117 1.00 98.19 291 THR A C 1
ATOM 2266 O O . THR A 1 291 ? 15.121 -6.263 -3.900 1.00 98.19 291 THR A O 1
ATOM 2269 N N . GLY A 1 292 ? 14.618 -4.310 -2.942 1.00 96.69 292 GLY A N 1
ATOM 2270 C CA . GLY A 1 292 ? 15.727 -3.581 -3.565 1.00 96.69 292 GLY A CA 1
ATOM 2271 C C . GLY A 1 292 ? 15.555 -3.321 -5.059 1.00 96.69 292 GLY A C 1
ATOM 2272 O O . GLY A 1 292 ? 16.547 -3.260 -5.792 1.00 96.69 292 GLY A O 1
ATOM 2273 N N . GLN A 1 293 ? 14.311 -3.167 -5.509 1.00 98.00 293 GLN A N 1
ATOM 2274 C CA . GLN A 1 293 ? 13.998 -2.738 -6.873 1.00 98.00 293 GLN A CA 1
ATOM 2275 C C . GLN A 1 293 ? 14.258 -1.232 -7.047 1.00 98.00 293 GLN A C 1
ATOM 2277 O O . GLN A 1 293 ? 14.498 -0.502 -6.082 1.00 98.00 293 GLN A O 1
ATOM 2282 N N . ASP A 1 294 ? 14.196 -0.738 -8.285 1.00 97.06 294 ASP A N 1
ATOM 2283 C CA . ASP A 1 294 ? 14.352 0.694 -8.554 1.00 97.06 294 ASP A CA 1
ATOM 2284 C C . ASP A 1 294 ? 13.073 1.459 -8.175 1.00 97.06 294 ASP A C 1
ATOM 2286 O O . ASP A 1 294 ? 12.069 1.418 -8.889 1.00 97.06 294 ASP A O 1
ATOM 2290 N N . LEU A 1 295 ? 13.124 2.199 -7.062 1.00 97.25 295 LEU A N 1
ATOM 2291 C CA . LEU A 1 295 ? 11.998 2.994 -6.558 1.00 97.25 295 LEU A CA 1
ATOM 2292 C C . LEU A 1 295 ? 11.526 4.064 -7.554 1.00 97.25 295 LEU A C 1
ATOM 2294 O O . LEU A 1 295 ? 10.350 4.414 -7.575 1.00 97.25 295 LEU A O 1
ATOM 2298 N N . ALA A 1 296 ? 12.405 4.558 -8.429 1.00 97.00 296 ALA A N 1
ATOM 2299 C CA . ALA A 1 296 ? 12.015 5.513 -9.461 1.00 97.00 296 ALA A CA 1
ATOM 2300 C C . ALA A 1 296 ? 11.247 4.856 -10.622 1.00 97.00 296 ALA A C 1
ATOM 2302 O O . ALA A 1 296 ? 10.839 5.554 -11.543 1.00 97.00 296 ALA A O 1
ATOM 2303 N N . SER A 1 297 ? 11.057 3.534 -10.595 1.00 96.88 297 SER A N 1
ATOM 2304 C CA . SER A 1 297 ? 10.238 2.791 -11.560 1.00 96.88 297 SER A CA 1
ATOM 2305 C C . SER A 1 297 ? 8.865 2.411 -10.986 1.00 96.88 297 SER A C 1
ATOM 2307 O O . SER A 1 297 ? 8.095 1.723 -11.653 1.00 96.88 297 SER A O 1
ATOM 2309 N N . ILE A 1 298 ? 8.527 2.848 -9.763 1.00 97.44 298 ILE A N 1
ATOM 2310 C CA . ILE A 1 298 ? 7.260 2.510 -9.090 1.00 97.44 298 ILE A CA 1
ATOM 2311 C C . ILE A 1 298 ? 6.050 2.992 -9.892 1.00 97.44 298 ILE A C 1
ATOM 2313 O O . ILE A 1 298 ? 5.121 2.222 -10.109 1.00 97.44 298 ILE A O 1
ATOM 2317 N N . HIS A 1 299 ? 6.048 4.240 -10.360 1.00 93.12 299 HIS A N 1
ATOM 2318 C CA . HIS A 1 299 ? 4.889 4.820 -11.048 1.00 93.12 299 HIS A CA 1
ATOM 2319 C C . HIS A 1 299 ? 4.624 4.187 -12.414 1.00 93.12 299 HIS A C 1
ATOM 2321 O O . HIS A 1 299 ? 3.471 4.040 -12.799 1.00 93.12 299 HIS A O 1
ATOM 2327 N N . GLU A 1 300 ? 5.668 3.786 -13.143 1.00 94.19 300 GLU A N 1
ATOM 2328 C CA . GLU A 1 300 ? 5.501 3.036 -14.394 1.00 94.19 300 GLU A CA 1
ATOM 2329 C C . GLU A 1 300 ? 5.136 1.567 -14.138 1.00 94.19 300 GLU A C 1
ATOM 2331 O O . GLU A 1 300 ? 4.349 0.997 -14.887 1.00 94.19 300 GLU A O 1
ATOM 2336 N N . SER A 1 301 ? 5.641 0.969 -13.056 1.00 96.94 301 SER A N 1
ATOM 2337 C CA . SER A 1 301 ? 5.369 -0.427 -12.688 1.00 96.94 301 SER A CA 1
ATOM 2338 C C . SER A 1 301 ? 3.995 -0.638 -12.054 1.00 96.94 301 SER A C 1
ATOM 2340 O O . SER A 1 301 ? 3.438 -1.728 -12.147 1.00 96.94 301 SER A O 1
ATOM 2342 N N . GLY A 1 302 ? 3.457 0.393 -11.401 1.00 94.38 302 GLY A N 1
ATOM 2343 C CA . GLY A 1 302 ? 2.127 0.405 -10.793 1.00 94.38 302 GLY A CA 1
ATOM 2344 C C . GLY A 1 302 ? 1.004 0.785 -11.756 1.00 94.38 302 GLY A C 1
ATOM 2345 O O . GLY A 1 302 ? -0.159 0.708 -11.376 1.00 94.38 302 GLY A O 1
ATOM 2346 N N . ALA A 1 303 ? 1.313 1.184 -12.994 1.00 92.81 303 ALA A N 1
ATOM 2347 C CA . ALA A 1 303 ? 0.291 1.446 -14.000 1.00 92.81 303 ALA A CA 1
ATOM 2348 C C . ALA A 1 303 ? -0.384 0.120 -14.391 1.00 92.81 303 ALA A C 1
ATOM 2350 O O . ALA A 1 303 ? 0.197 -0.690 -15.110 1.00 92.81 303 ALA A O 1
ATOM 2351 N N . GLY A 1 304 ? -1.590 -0.120 -13.872 1.00 95.19 304 GLY A N 1
ATOM 2352 C CA . GLY A 1 304 ? -2.325 -1.371 -14.053 1.00 95.19 304 GLY A CA 1
ATOM 2353 C C . GLY A 1 304 ? -3.697 -1.187 -14.688 1.00 95.19 304 GLY A C 1
ATOM 2354 O O . GLY A 1 304 ? -4.254 -0.093 -14.666 1.00 95.19 304 GLY A O 1
ATOM 2355 N N . ILE A 1 305 ? -4.239 -2.268 -15.248 1.00 96.62 305 ILE A N 1
ATOM 2356 C CA . ILE A 1 305 ? -5.597 -2.328 -15.804 1.00 96.62 305 ILE A CA 1
ATOM 2357 C C . ILE A 1 305 ? -6.383 -3.359 -15.000 1.00 96.62 305 ILE A C 1
ATOM 2359 O O . ILE A 1 305 ? -6.155 -4.560 -15.138 1.00 96.62 305 ILE A O 1
ATOM 2363 N N . LEU A 1 306 ? -7.284 -2.876 -14.152 1.00 97.75 306 LEU A N 1
ATOM 2364 C CA . LEU A 1 306 ? -8.227 -3.675 -13.386 1.00 97.75 306 LEU A CA 1
ATOM 2365 C C . LEU A 1 306 ? -9.519 -3.855 -14.186 1.00 97.75 306 LEU A C 1
ATOM 2367 O O . LEU A 1 306 ? -10.040 -2.908 -14.776 1.00 97.75 306 LEU A O 1
ATOM 2371 N N . SER A 1 307 ? -10.058 -5.064 -14.157 1.00 96.88 307 SER A N 1
ATOM 2372 C CA . SER A 1 307 ? -11.365 -5.413 -14.704 1.00 96.88 307 SER A CA 1
ATOM 2373 C C . SER A 1 307 ? -12.092 -6.363 -13.757 1.00 96.88 307 SER A C 1
ATOM 2375 O O . SER A 1 307 ? -11.463 -7.069 -12.963 1.00 96.88 307 SER A O 1
ATOM 2377 N N . MET A 1 308 ? -13.422 -6.354 -13.821 1.00 96.44 308 MET A N 1
ATOM 2378 C CA . MET A 1 308 ? -14.263 -7.254 -13.042 1.00 96.44 308 MET A CA 1
ATOM 2379 C C . MET A 1 308 ? -15.538 -7.615 -13.795 1.00 96.44 308 MET A C 1
ATOM 2381 O O . MET A 1 308 ? -16.066 -6.800 -14.554 1.00 96.44 308 MET A O 1
ATOM 2385 N N . GLU A 1 309 ? -16.045 -8.817 -13.550 1.00 96.88 309 GLU A N 1
ATOM 2386 C CA . GLU A 1 309 ? -17.256 -9.336 -14.183 1.00 96.88 309 GLU A CA 1
ATOM 2387 C C . GLU A 1 309 ? -18.052 -10.189 -13.194 1.00 96.88 309 GLU A C 1
ATOM 2389 O O . GLU A 1 309 ? -17.480 -10.945 -12.408 1.00 96.88 309 GLU A O 1
ATOM 2394 N N . LYS A 1 310 ? -19.384 -10.070 -13.207 1.00 96.69 310 LYS A N 1
ATOM 2395 C CA . LYS A 1 310 ? -20.246 -10.922 -12.379 1.00 96.69 310 LYS A CA 1
ATOM 2396 C C . LYS A 1 310 ? -20.136 -12.370 -12.852 1.00 96.69 310 LYS A C 1
ATOM 2398 O O . LYS A 1 310 ? -20.207 -12.631 -14.047 1.00 96.69 310 LYS A O 1
ATOM 2403 N N . THR A 1 311 ? -20.080 -13.311 -11.920 1.00 97.06 311 THR A N 1
ATOM 2404 C CA . THR A 1 311 ? -20.155 -14.741 -12.237 1.00 97.06 311 THR A CA 1
ATOM 2405 C C . THR A 1 311 ? -21.258 -15.419 -11.434 1.00 97.06 311 THR A C 1
ATOM 2407 O O . THR A 1 311 ? -21.866 -14.822 -10.545 1.00 97.06 311 THR A O 1
ATOM 2410 N N . THR A 1 312 ? -21.518 -16.697 -11.713 1.00 94.94 312 THR A N 1
ATOM 2411 C CA . THR A 1 312 ? -22.468 -17.498 -10.926 1.00 94.94 312 THR A CA 1
ATOM 2412 C C . THR A 1 312 ? -21.992 -17.744 -9.492 1.00 94.94 312 THR A C 1
ATOM 2414 O O . THR A 1 312 ? -22.815 -17.975 -8.611 1.00 94.94 312 THR A O 1
ATOM 2417 N N . LYS A 1 313 ? -20.675 -17.710 -9.247 1.00 94.75 313 LYS A N 1
ATOM 2418 C CA . LYS A 1 313 ? -20.065 -17.902 -7.922 1.00 94.75 313 LYS A CA 1
ATOM 2419 C C . LYS A 1 313 ? -20.038 -16.605 -7.103 1.00 94.75 313 LYS A C 1
ATOM 2421 O O . LYS A 1 313 ? -20.152 -16.645 -5.877 1.00 94.75 313 LYS A O 1
ATOM 2426 N N . GLY A 1 314 ? -19.899 -15.466 -7.778 1.00 97.06 314 GLY A N 1
ATOM 2427 C CA . GLY A 1 314 ? -19.851 -14.140 -7.175 1.00 97.06 314 GLY A CA 1
ATOM 2428 C C . GLY A 1 314 ? -19.343 -13.120 -8.185 1.00 97.06 314 GLY A C 1
ATOM 2429 O O . GLY A 1 314 ? -20.124 -12.551 -8.949 1.00 97.06 314 GLY A O 1
ATOM 2430 N N . ILE A 1 315 ? -18.032 -12.880 -8.192 1.00 98.12 315 ILE A N 1
ATOM 2431 C CA . ILE A 1 315 ? -17.401 -11.918 -9.103 1.00 98.12 315 ILE A CA 1
ATOM 2432 C C . ILE A 1 315 ? -15.977 -12.348 -9.461 1.00 98.12 315 ILE A C 1
ATOM 2434 O O . ILE A 1 315 ? -15.197 -12.774 -8.607 1.00 98.12 315 ILE A O 1
ATOM 2438 N N . TYR A 1 316 ? -15.649 -12.211 -10.735 1.00 98.56 316 TYR A N 1
ATOM 2439 C CA . TYR A 1 316 ? -14.321 -12.384 -11.291 1.00 98.56 316 TYR A CA 1
ATOM 2440 C C . TYR A 1 316 ? -13.576 -11.051 -11.276 1.00 98.56 316 TYR A C 1
ATOM 2442 O O . TYR A 1 316 ? -14.155 -10.013 -11.597 1.00 98.56 316 TYR A O 1
ATOM 2450 N N . PHE A 1 317 ? -12.295 -11.085 -10.925 1.00 98.50 317 PHE A N 1
ATOM 2451 C CA . PHE A 1 317 ? -11.383 -9.951 -10.984 1.00 98.50 317 PHE A CA 1
ATOM 2452 C C . PHE A 1 317 ? -10.147 -10.309 -11.805 1.00 98.50 317 PHE A C 1
ATOM 2454 O O . PHE A 1 317 ? -9.587 -11.392 -11.637 1.00 98.50 317 PHE A O 1
ATOM 2461 N N . CYS A 1 318 ? -9.666 -9.358 -12.604 1.00 98.50 318 CYS A N 1
ATOM 2462 C CA . CYS A 1 318 ? -8.421 -9.478 -13.355 1.00 98.50 318 CYS A CA 1
ATOM 2463 C C . CYS A 1 318 ? -7.633 -8.167 -13.334 1.00 98.50 318 CYS A C 1
ATOM 2465 O O . CYS A 1 318 ? -8.183 -7.099 -13.614 1.00 98.50 318 CYS A O 1
ATOM 2467 N N . LEU A 1 319 ? -6.342 -8.257 -13.012 1.00 98.69 319 LEU A N 1
ATOM 2468 C CA . LEU A 1 319 ? -5.394 -7.149 -13.003 1.00 98.69 319 LEU A CA 1
ATOM 2469 C C . LEU A 1 319 ? -4.247 -7.430 -13.975 1.00 98.69 319 LEU A C 1
ATOM 2471 O O . LEU A 1 319 ? -3.496 -8.390 -13.804 1.00 98.69 319 LEU A O 1
ATOM 2475 N N . HIS A 1 320 ? -4.059 -6.533 -14.937 1.00 98.25 320 HIS A N 1
ATOM 2476 C CA . HIS A 1 320 ? -2.868 -6.494 -15.780 1.00 98.25 320 HIS A CA 1
ATOM 2477 C C . HIS A 1 320 ? -1.872 -5.477 -15.230 1.00 98.25 320 HIS A C 1
ATOM 2479 O O . HIS A 1 320 ? -2.236 -4.327 -14.990 1.00 98.25 320 HIS A O 1
ATOM 2485 N N . LEU A 1 321 ? -0.604 -5.867 -15.129 1.00 98.25 321 LEU A N 1
ATOM 2486 C CA . LEU A 1 321 ? 0.532 -4.962 -14.953 1.00 98.25 321 LEU A CA 1
ATOM 2487 C C . LEU A 1 321 ? 1.421 -5.085 -16.203 1.00 98.25 321 LEU A C 1
ATOM 2489 O O . LEU A 1 321 ? 2.270 -5.977 -16.254 1.00 98.25 321 LEU A O 1
ATOM 2493 N N . PRO A 1 322 ? 1.205 -4.263 -17.250 1.00 96.75 322 PRO A N 1
ATOM 2494 C CA . PRO A 1 322 ? 1.915 -4.373 -18.529 1.00 96.75 322 PRO A CA 1
ATOM 2495 C C . PRO A 1 322 ? 3.363 -3.872 -18.482 1.00 96.75 322 PRO A C 1
ATOM 2497 O O . PRO A 1 322 ? 4.161 -4.210 -19.365 1.00 96.75 322 PRO A O 1
ATOM 2500 N N . SER A 1 323 ? 3.696 -3.051 -17.482 1.00 96.38 323 SER A N 1
ATOM 2501 C CA . SER A 1 323 ? 4.963 -2.327 -17.413 1.00 96.38 323 SER A CA 1
ATOM 2502 C C . SER A 1 323 ? 5.771 -2.551 -16.125 1.00 96.38 323 SER A C 1
ATOM 2504 O O . SER A 1 323 ? 6.434 -1.635 -15.643 1.00 96.38 323 SER A O 1
ATOM 2506 N N . LEU A 1 324 ? 5.728 -3.759 -15.548 1.00 97.81 324 LEU A N 1
ATOM 2507 C CA . LEU A 1 324 ? 6.379 -4.074 -14.270 1.00 97.81 324 LEU A CA 1
ATOM 2508 C C . LEU A 1 324 ? 7.907 -4.207 -14.421 1.00 97.81 324 LEU A C 1
ATOM 2510 O O . LEU A 1 324 ? 8.424 -5.235 -14.864 1.00 97.81 324 LEU A O 1
ATOM 2514 N N . VAL A 1 325 ? 8.661 -3.176 -14.037 1.00 97.69 325 VAL A N 1
ATOM 2515 C CA . VAL A 1 325 ? 10.128 -3.139 -14.159 1.00 97.69 325 VAL A CA 1
ATOM 2516 C C . VAL A 1 325 ? 10.781 -3.679 -12.891 1.00 97.69 325 VAL A C 1
ATOM 2518 O O . VAL A 1 325 ? 11.029 -2.949 -11.936 1.00 97.69 325 VAL A O 1
ATOM 2521 N N . ILE A 1 326 ? 11.080 -4.976 -12.900 1.00 98.19 326 ILE A N 1
ATOM 2522 C CA . ILE A 1 326 ? 11.650 -5.705 -11.759 1.00 98.19 326 ILE A CA 1
ATOM 2523 C C . ILE A 1 326 ? 12.864 -6.537 -12.164 1.00 98.19 326 ILE A C 1
ATOM 2525 O O . ILE A 1 326 ? 13.054 -6.849 -13.340 1.00 98.19 326 ILE A O 1
ATOM 2529 N N . GLY A 1 327 ? 13.677 -6.910 -11.181 1.00 97.31 327 GLY A N 1
ATOM 2530 C CA . GLY A 1 327 ? 14.754 -7.884 -11.309 1.00 97.31 327 GLY A CA 1
ATOM 2531 C C . GLY A 1 327 ? 14.952 -8.664 -10.013 1.00 97.31 327 GLY A C 1
ATOM 2532 O O . GLY A 1 327 ? 14.704 -8.150 -8.925 1.00 97.31 327 GLY A O 1
ATOM 2533 N N . THR A 1 328 ? 15.435 -9.897 -10.117 1.00 97.25 328 THR A N 1
ATOM 2534 C CA . THR A 1 328 ? 15.888 -10.690 -8.961 1.00 97.25 328 THR A CA 1
ATOM 2535 C C . THR A 1 328 ? 17.407 -10.657 -8.794 1.00 97.25 328 THR A C 1
ATOM 2537 O O . THR A 1 328 ? 17.936 -11.102 -7.780 1.00 97.25 328 THR A O 1
ATOM 2540 N N . ILE A 1 329 ? 18.120 -10.067 -9.762 1.00 94.31 329 ILE A N 1
ATOM 2541 C CA . ILE A 1 329 ? 19.568 -9.847 -9.714 1.00 94.31 329 ILE A CA 1
ATOM 2542 C C . ILE A 1 329 ? 19.951 -8.409 -10.098 1.00 94.31 329 ILE A C 1
ATOM 2544 O O . ILE A 1 329 ? 19.391 -7.805 -11.015 1.00 94.31 329 ILE A O 1
ATOM 2548 N N . GLY A 1 330 ? 20.996 -7.889 -9.446 1.00 90.81 330 GLY A N 1
ATOM 2549 C CA . GLY A 1 330 ? 21.597 -6.583 -9.746 1.00 90.81 330 GLY A CA 1
ATOM 2550 C C . GLY A 1 330 ? 20.922 -5.398 -9.044 1.00 90.81 330 GLY A C 1
ATOM 2551 O O . GLY A 1 330 ? 19.869 -5.528 -8.429 1.00 90.81 330 GLY A O 1
ATOM 2552 N N . GLY A 1 331 ? 21.554 -4.223 -9.100 1.00 90.88 331 GLY A N 1
ATOM 2553 C CA . GLY A 1 331 ? 21.047 -3.026 -8.419 1.00 90.88 331 GLY A CA 1
ATOM 2554 C C . GLY A 1 331 ? 20.951 -3.200 -6.898 1.00 90.88 331 GLY A C 1
ATOM 2555 O O . GLY A 1 331 ? 21.893 -3.680 -6.263 1.00 90.88 331 GLY A O 1
ATOM 2556 N N . GLY A 1 332 ? 19.815 -2.802 -6.319 1.00 93.50 332 GLY A N 1
ATOM 2557 C CA . GLY A 1 332 ? 19.549 -2.878 -4.879 1.00 93.50 332 GLY A CA 1
ATOM 2558 C C . GLY A 1 332 ? 19.278 -4.289 -4.349 1.00 93.50 332 GLY A C 1
ATOM 2559 O O . GLY A 1 332 ? 19.402 -4.502 -3.148 1.00 93.50 332 GLY A O 1
ATOM 2560 N N . THR A 1 333 ? 18.996 -5.266 -5.218 1.00 95.12 333 THR A N 1
ATOM 2561 C CA . THR A 1 333 ? 18.715 -6.667 -4.824 1.00 95.12 333 THR A CA 1
ATOM 2562 C C . THR A 1 333 ? 19.883 -7.359 -4.115 1.00 95.12 333 THR A C 1
ATOM 2564 O O . THR A 1 333 ? 19.693 -8.373 -3.459 1.00 95.12 333 THR A O 1
ATOM 2567 N N . ARG A 1 334 ? 21.103 -6.815 -4.242 1.00 92.44 334 ARG A N 1
ATOM 2568 C CA . ARG A 1 334 ? 22.330 -7.327 -3.602 1.00 92.44 334 ARG A CA 1
ATOM 2569 C C . ARG A 1 334 ? 22.579 -6.760 -2.205 1.00 92.44 334 ARG A C 1
ATOM 2571 O O . ARG A 1 334 ? 23.554 -7.140 -1.561 1.00 92.44 334 ARG A O 1
ATOM 2578 N N . LEU A 1 335 ? 21.769 -5.798 -1.762 1.00 93.50 335 LEU A N 1
ATOM 2579 C CA . LEU A 1 335 ? 21.865 -5.301 -0.396 1.00 93.50 335 LEU A CA 1
ATOM 2580 C C . LEU A 1 335 ? 21.392 -6.410 0.559 1.00 93.50 335 LEU A C 1
ATOM 2582 O O . LEU A 1 335 ? 20.357 -7.011 0.283 1.00 93.50 335 LEU A O 1
ATOM 2586 N N . PRO A 1 336 ? 22.090 -6.672 1.681 1.00 93.06 336 PRO A N 1
ATOM 2587 C CA . PRO A 1 336 ? 21.840 -7.858 2.505 1.00 93.06 336 PRO A CA 1
ATOM 2588 C C . PRO A 1 336 ? 20.376 -8.065 2.914 1.00 93.06 336 PRO A C 1
ATOM 2590 O O . PRO A 1 336 ? 19.837 -9.148 2.725 1.00 93.06 336 PRO A O 1
ATOM 2593 N N . LYS A 1 337 ? 19.709 -7.012 3.409 1.00 94.56 337 LYS A N 1
ATOM 2594 C CA . LYS A 1 337 ? 18.310 -7.089 3.868 1.00 94.56 337 LYS A CA 1
ATOM 2595 C C . LYS A 1 337 ? 17.339 -7.350 2.706 1.00 94.56 337 LYS A C 1
ATOM 2597 O O . LYS A 1 337 ? 16.383 -8.102 2.843 1.00 94.56 337 LYS A O 1
ATOM 2602 N N . GLN A 1 338 ? 17.588 -6.725 1.557 1.00 96.50 338 GLN A N 1
ATOM 2603 C CA . GLN A 1 338 ? 16.786 -6.884 0.344 1.00 96.50 338 GLN A CA 1
ATOM 2604 C C . GLN A 1 338 ? 16.986 -8.260 -0.300 1.00 96.50 338 GLN A C 1
ATOM 2606 O O . GLN A 1 338 ? 16.039 -8.836 -0.832 1.00 96.50 338 GLN A O 1
ATOM 2611 N N . GLN A 1 339 ? 18.206 -8.791 -0.230 1.00 96.19 339 GLN A N 1
ATOM 2612 C CA . GLN A 1 339 ? 18.522 -10.136 -0.683 1.00 96.19 339 GLN A CA 1
ATOM 2613 C C . GLN A 1 339 ? 17.806 -11.179 0.183 1.00 96.19 339 GLN A C 1
ATOM 2615 O O . GLN A 1 339 ? 17.138 -12.050 -0.361 1.00 96.19 339 GLN A O 1
ATOM 2620 N N . GLU A 1 340 ? 17.858 -11.037 1.509 1.00 96.94 340 GLU A N 1
ATOM 2621 C CA . GLU A 1 340 ? 17.135 -11.905 2.451 1.00 96.94 340 GLU A CA 1
ATOM 2622 C C . GLU A 1 340 ? 15.619 -11.907 2.173 1.00 96.94 340 GLU A C 1
ATOM 2624 O O . GLU A 1 340 ? 14.981 -12.958 2.144 1.00 96.94 340 GLU A O 1
ATOM 2629 N N . ALA A 1 341 ? 15.042 -10.740 1.866 1.00 97.81 341 ALA A N 1
ATOM 2630 C CA . ALA A 1 341 ? 13.641 -10.619 1.464 1.00 97.81 341 ALA A CA 1
ATOM 2631 C C . ALA A 1 341 ? 13.308 -11.376 0.160 1.00 97.81 341 ALA A C 1
ATOM 2633 O O . ALA A 1 341 ? 12.227 -11.957 0.042 1.00 97.81 341 ALA A O 1
ATOM 2634 N N . LEU A 1 342 ? 14.217 -11.382 -0.823 1.00 98.25 342 LEU A N 1
ATOM 2635 C CA . LEU A 1 342 ? 14.065 -12.164 -2.057 1.00 98.25 342 LEU A CA 1
ATOM 2636 C C . LEU A 1 342 ? 14.233 -13.669 -1.805 1.00 98.25 342 LEU A C 1
ATOM 2638 O O . LEU A 1 342 ? 13.480 -14.461 -2.373 1.00 98.25 342 LEU A O 1
ATOM 2642 N N . GLU A 1 343 ? 15.177 -14.063 -0.949 1.00 97.81 343 GLU A N 1
ATOM 2643 C CA . GLU A 1 343 ? 15.410 -15.459 -0.549 1.00 97.81 343 GLU A CA 1
ATOM 2644 C C . GLU A 1 343 ? 14.187 -16.036 0.165 1.00 97.81 343 GLU A C 1
ATOM 2646 O O . GLU A 1 343 ? 13.728 -17.117 -0.196 1.00 97.81 343 GLU A O 1
ATOM 2651 N N . PHE A 1 344 ? 13.578 -15.271 1.076 1.00 96.81 344 PHE A N 1
ATOM 2652 C CA . PHE A 1 344 ? 12.332 -15.642 1.755 1.00 96.81 344 PHE A CA 1
ATOM 2653 C C . PHE A 1 344 ? 11.189 -15.970 0.780 1.00 96.81 344 PHE A C 1
ATOM 2655 O O . PHE A 1 344 ? 10.357 -16.832 1.051 1.00 96.81 344 PHE A O 1
ATOM 2662 N N . MET A 1 345 ? 11.149 -15.304 -0.377 1.00 97.12 345 MET A N 1
ATOM 2663 C CA . MET A 1 345 ? 10.145 -15.548 -1.415 1.00 97.12 345 MET A CA 1
ATOM 2664 C C . MET A 1 345 ? 10.571 -16.593 -2.455 1.00 97.12 345 MET A C 1
ATOM 2666 O O . MET A 1 345 ? 9.860 -16.769 -3.447 1.00 97.12 345 MET A O 1
ATOM 2670 N N . ASN A 1 346 ? 11.710 -17.273 -2.284 1.00 96.50 346 ASN A N 1
ATOM 2671 C CA . ASN A 1 346 ? 12.322 -18.162 -3.283 1.00 96.50 346 ASN A CA 1
ATOM 2672 C C . ASN A 1 346 ? 12.552 -17.459 -4.636 1.00 96.50 346 ASN A C 1
ATOM 2674 O O . ASN A 1 346 ? 12.307 -18.019 -5.705 1.00 96.50 346 ASN A O 1
ATOM 2678 N N . CYS A 1 347 ? 12.975 -16.194 -4.595 1.00 97.06 347 CYS A N 1
ATOM 2679 C CA . CYS A 1 347 ? 13.157 -15.334 -5.765 1.00 97.06 347 CYS A CA 1
ATOM 2680 C C . CYS A 1 347 ? 14.633 -15.024 -6.059 1.00 97.06 347 CYS A C 1
ATOM 2682 O O . CYS A 1 347 ? 14.947 -13.935 -6.522 1.00 97.06 347 CYS A O 1
ATOM 2684 N N . THR A 1 348 ? 15.545 -15.954 -5.773 1.00 94.25 348 THR A N 1
ATOM 2685 C CA . THR A 1 348 ? 16.991 -15.797 -6.033 1.00 94.25 348 THR A CA 1
ATOM 2686 C C . THR A 1 348 ? 17.562 -16.837 -6.992 1.00 94.25 348 THR A C 1
ATOM 2688 O O . THR A 1 348 ? 18.651 -16.644 -7.534 1.00 94.25 348 THR A O 1
ATOM 2691 N N . GLU A 1 349 ? 16.827 -17.917 -7.259 1.00 91.88 349 GLU A N 1
ATOM 2692 C CA . GLU A 1 349 ? 17.230 -18.931 -8.230 1.00 91.88 349 GLU A CA 1
ATOM 2693 C C . GLU A 1 349 ? 17.216 -18.379 -9.662 1.00 91.88 349 GLU A C 1
ATOM 2695 O O . GLU A 1 349 ? 16.521 -17.413 -9.987 1.00 91.88 349 GLU A O 1
ATOM 2700 N N . LYS A 1 350 ? 17.981 -19.006 -10.558 1.00 93.31 350 LYS A N 1
ATOM 2701 C CA . LYS A 1 350 ? 17.970 -18.645 -11.979 1.00 93.31 350 LYS A CA 1
ATOM 2702 C C . LYS A 1 350 ? 16.591 -18.934 -12.580 1.00 93.31 350 LYS A C 1
ATOM 2704 O O . LYS A 1 350 ? 16.098 -20.051 -12.476 1.00 93.31 350 LYS A O 1
ATOM 2709 N N . GLY A 1 351 ? 16.010 -17.960 -13.272 1.00 94.00 351 GLY A N 1
ATOM 2710 C CA . GLY A 1 351 ? 14.655 -18.038 -13.817 1.00 94.00 351 GLY A CA 1
ATOM 2711 C C . GLY A 1 351 ? 13.562 -17.695 -12.802 1.00 94.00 351 GLY A C 1
ATOM 2712 O O . GLY A 1 351 ? 12.405 -18.034 -13.033 1.00 94.00 351 GLY A O 1
ATOM 2713 N N . SER A 1 352 ? 13.902 -17.037 -11.691 1.00 95.75 352 SER A N 1
ATOM 2714 C CA . SER A 1 352 ? 12.954 -16.647 -10.639 1.00 95.75 352 SER A CA 1
ATOM 2715 C C . SER A 1 352 ? 12.167 -15.366 -10.930 1.00 95.75 352 SER A C 1
ATOM 2717 O O . SER A 1 352 ? 11.179 -15.096 -10.243 1.00 95.75 352 SER A O 1
ATOM 2719 N N . LEU A 1 353 ? 12.536 -14.585 -11.953 1.00 97.19 353 LEU A N 1
ATOM 2720 C CA . LEU A 1 353 ? 11.827 -13.346 -12.302 1.00 97.19 353 LEU A CA 1
ATOM 2721 C C . LEU A 1 353 ? 10.303 -13.524 -12.465 1.00 97.19 353 LEU A C 1
ATOM 2723 O O . LEU A 1 353 ? 9.558 -12.700 -11.925 1.00 97.19 353 LEU A O 1
ATOM 2727 N N . PRO A 1 354 ? 9.796 -14.576 -13.147 1.00 97.56 354 PRO A N 1
ATOM 2728 C CA . PRO A 1 354 ? 8.359 -14.783 -13.264 1.00 97.56 354 PRO A CA 1
ATOM 2729 C C . PRO A 1 354 ? 7.678 -15.017 -11.917 1.00 97.56 354 PRO A C 1
ATOM 2731 O O . PRO A 1 354 ? 6.555 -14.558 -11.729 1.00 97.56 354 PRO A O 1
ATOM 2734 N N . ARG A 1 355 ? 8.348 -15.676 -10.961 1.00 97.19 355 ARG A N 1
ATOM 2735 C CA . ARG A 1 355 ? 7.806 -15.874 -9.610 1.00 97.19 355 ARG A CA 1
ATOM 2736 C C . ARG A 1 355 ? 7.619 -14.532 -8.909 1.00 97.19 355 ARG A C 1
ATOM 2738 O O . ARG A 1 355 ? 6.520 -14.262 -8.434 1.00 97.19 355 ARG A O 1
ATOM 2745 N N . LEU A 1 356 ? 8.632 -13.663 -8.923 1.00 98.50 356 LEU A N 1
ATOM 2746 C CA . LEU A 1 356 ? 8.521 -12.326 -8.330 1.00 98.50 356 LEU A CA 1
ATOM 2747 C C . LEU A 1 356 ? 7.398 -11.503 -8.987 1.00 98.50 356 LEU A C 1
ATOM 2749 O O . LEU A 1 356 ? 6.612 -10.869 -8.285 1.00 98.50 356 LEU A O 1
ATOM 2753 N N . ALA A 1 357 ? 7.275 -11.557 -10.318 1.00 98.56 357 ALA A N 1
ATOM 2754 C CA . ALA A 1 357 ? 6.202 -10.877 -11.047 1.00 98.56 357 ALA A CA 1
ATOM 2755 C C . ALA A 1 357 ? 4.807 -11.358 -10.615 1.00 98.56 357 ALA A C 1
ATOM 2757 O O . ALA A 1 357 ? 3.932 -10.539 -10.331 1.00 98.56 357 ALA A O 1
ATOM 2758 N N . LYS A 1 358 ? 4.613 -12.682 -10.532 1.00 98.50 358 LYS A N 1
ATOM 2759 C CA . LYS A 1 358 ? 3.354 -13.307 -10.100 1.00 98.50 358 LYS A CA 1
ATOM 2760 C C . LYS A 1 358 ? 3.013 -12.931 -8.656 1.00 98.50 358 LYS A C 1
ATOM 2762 O O . LYS A 1 358 ? 1.870 -12.576 -8.386 1.00 98.50 358 LYS A O 1
ATOM 2767 N N . ILE A 1 359 ? 4.002 -12.924 -7.757 1.00 98.56 359 ILE A N 1
ATOM 2768 C CA . ILE A 1 359 ? 3.833 -12.501 -6.358 1.00 98.56 359 ILE A CA 1
ATOM 2769 C C . ILE A 1 359 ? 3.345 -11.052 -6.282 1.00 98.56 359 ILE A C 1
ATOM 2771 O O . ILE A 1 359 ? 2.332 -10.781 -5.635 1.00 98.56 359 ILE A O 1
ATOM 2775 N N . ILE A 1 360 ? 4.021 -10.130 -6.977 1.00 98.81 360 ILE A N 1
ATOM 2776 C CA . ILE A 1 360 ? 3.643 -8.710 -6.991 1.00 98.81 360 ILE A CA 1
ATOM 2777 C C . ILE A 1 360 ? 2.226 -8.537 -7.539 1.00 98.81 360 ILE A C 1
ATOM 2779 O O . ILE A 1 360 ? 1.410 -7.878 -6.899 1.00 98.81 360 ILE A O 1
ATOM 2783 N N . ALA A 1 361 ? 1.911 -9.154 -8.681 1.00 98.69 361 ALA A N 1
ATOM 2784 C CA . ALA A 1 361 ? 0.592 -9.048 -9.299 1.00 98.69 361 ALA A CA 1
ATOM 2785 C C . ALA A 1 361 ? -0.518 -9.629 -8.413 1.00 98.69 361 ALA A C 1
ATOM 2787 O O . ALA A 1 361 ? -1.581 -9.025 -8.281 1.00 98.69 361 ALA A O 1
ATOM 2788 N N . GLY A 1 362 ? -0.265 -10.766 -7.759 1.00 98.56 362 GLY A N 1
ATOM 2789 C CA . GLY A 1 362 ? -1.257 -11.413 -6.909 1.00 98.56 362 GLY A CA 1
ATOM 2790 C C . GLY A 1 362 ? -1.571 -10.623 -5.638 1.00 98.56 362 GLY A C 1
ATOM 2791 O O . GLY A 1 362 ? -2.741 -10.440 -5.281 1.00 98.56 362 GLY A O 1
ATOM 2792 N N . PHE A 1 363 ? -0.545 -10.084 -4.974 1.00 98.81 363 PHE A N 1
ATOM 2793 C CA . PHE A 1 363 ? -0.759 -9.199 -3.829 1.00 98.81 363 PHE A CA 1
ATOM 2794 C C . PHE A 1 363 ? -1.337 -7.843 -4.246 1.00 98.81 363 PHE A C 1
ATOM 2796 O O . PHE A 1 363 ? -2.169 -7.304 -3.517 1.00 98.81 363 PHE A O 1
ATOM 2803 N N . ALA A 1 364 ? -0.969 -7.317 -5.420 1.00 98.75 364 ALA A N 1
ATOM 2804 C CA . ALA A 1 364 ? -1.566 -6.102 -5.966 1.00 98.75 364 ALA A CA 1
ATOM 2805 C C . ALA A 1 364 ? -3.067 -6.296 -6.201 1.00 98.75 364 ALA A C 1
ATOM 2807 O O . ALA A 1 364 ? -3.853 -5.497 -5.702 1.00 98.75 364 ALA A O 1
ATOM 2808 N N . LEU A 1 365 ? -3.482 -7.396 -6.842 1.00 98.81 365 LEU A N 1
ATOM 2809 C CA . LEU A 1 365 ? -4.903 -7.700 -7.028 1.00 98.81 365 LEU A CA 1
ATOM 2810 C C . LEU A 1 365 ? -5.631 -7.905 -5.689 1.00 98.81 365 LEU A C 1
ATOM 2812 O O . LEU A 1 365 ? -6.761 -7.455 -5.513 1.00 98.81 365 LEU A O 1
ATOM 2816 N N . SER A 1 366 ? -4.971 -8.528 -4.711 1.00 98.69 366 SER A N 1
ATOM 2817 C CA . SER A 1 366 ? -5.518 -8.663 -3.356 1.00 98.69 366 SER A CA 1
ATOM 2818 C C . SER A 1 366 ? -5.781 -7.296 -2.707 1.00 98.69 366 SER A C 1
ATOM 2820 O O . SER A 1 366 ? -6.838 -7.092 -2.103 1.00 98.69 366 SER A O 1
ATOM 2822 N N . LEU A 1 367 ? -4.851 -6.344 -2.846 1.00 98.56 367 LEU A N 1
ATOM 2823 C CA . LEU A 1 367 ? -5.045 -4.985 -2.344 1.00 98.56 367 LEU A CA 1
ATOM 2824 C C . LEU A 1 367 ? -6.169 -4.261 -3.088 1.00 98.56 367 LEU A C 1
ATOM 2826 O O . LEU A 1 367 ? -7.009 -3.664 -2.423 1.00 98.56 367 LEU A O 1
ATOM 2830 N N . GLU A 1 368 ? -6.222 -4.352 -4.419 1.00 98.12 368 GLU A N 1
ATOM 2831 C CA . GLU A 1 368 ? -7.296 -3.775 -5.243 1.00 98.12 368 GLU A CA 1
ATOM 2832 C C . GLU A 1 368 ? -8.678 -4.194 -4.718 1.00 98.12 368 GLU A C 1
ATOM 2834 O O . GLU A 1 368 ? -9.520 -3.348 -4.416 1.00 98.12 368 GLU A O 1
ATOM 2839 N N . ILE A 1 369 ? -8.877 -5.499 -4.498 1.00 98.31 369 ILE A N 1
ATOM 2840 C CA . ILE A 1 369 ? -10.124 -6.064 -3.960 1.00 98.31 369 ILE A CA 1
ATOM 2841 C C . ILE A 1 369 ? -10.440 -5.492 -2.571 1.00 98.31 369 ILE A C 1
ATOM 2843 O O . ILE A 1 369 ? -11.562 -5.051 -2.313 1.00 98.31 369 ILE A O 1
ATOM 2847 N N . SER A 1 370 ? -9.463 -5.503 -1.658 1.00 97.44 370 SER A N 1
ATOM 2848 C CA . SER A 1 370 ? -9.660 -5.053 -0.274 1.00 97.44 370 SER A CA 1
ATOM 2849 C C . SER A 1 370 ? -9.940 -3.553 -0.182 1.00 97.44 370 SER A C 1
ATOM 2851 O O . SER A 1 370 ? -10.878 -3.134 0.502 1.00 97.44 370 SER A O 1
ATOM 2853 N N . THR A 1 371 ? -9.150 -2.738 -0.881 1.00 95.88 371 THR A N 1
ATOM 2854 C CA . THR A 1 371 ? -9.306 -1.284 -0.915 1.00 95.88 371 THR A CA 1
ATOM 2855 C C . THR A 1 371 ? -10.643 -0.914 -1.528 1.00 95.88 371 THR A C 1
ATOM 2857 O O . THR A 1 371 ? -11.388 -0.128 -0.942 1.00 95.88 371 THR A O 1
ATOM 2860 N N . PHE A 1 372 ? -10.981 -1.506 -2.674 1.00 95.69 372 PHE A N 1
ATOM 2861 C CA . PHE A 1 372 ? -12.221 -1.174 -3.352 1.00 95.69 372 PHE A CA 1
ATOM 2862 C C . PHE A 1 372 ? -13.438 -1.572 -2.513 1.00 95.69 372 PHE A C 1
ATOM 2864 O O . PHE A 1 372 ? -14.363 -0.777 -2.365 1.00 95.69 372 PHE A O 1
ATOM 2871 N N . ALA A 1 373 ? -13.392 -2.725 -1.838 1.00 94.50 373 ALA A N 1
ATOM 2872 C CA . ALA A 1 373 ? -14.431 -3.115 -0.889 1.00 94.50 373 ALA A CA 1
ATOM 2873 C C . ALA A 1 373 ? -14.551 -2.139 0.286 1.00 94.50 373 ALA A C 1
ATOM 2875 O O . ALA A 1 373 ? -15.656 -1.822 0.717 1.00 94.50 373 ALA A O 1
ATOM 2876 N N . ALA A 1 374 ? -13.425 -1.650 0.812 1.00 89.31 374 ALA A N 1
ATOM 2877 C CA . ALA A 1 374 ? -13.434 -0.685 1.903 1.00 89.31 374 ALA A CA 1
ATOM 2878 C C . ALA A 1 374 ? -14.020 0.670 1.476 1.00 89.31 374 ALA A C 1
ATOM 2880 O O . ALA A 1 374 ? -14.714 1.298 2.277 1.00 89.31 374 ALA A O 1
ATOM 2881 N N . ILE A 1 375 ? -13.766 1.115 0.239 1.00 88.44 375 ILE A N 1
ATOM 2882 C CA . ILE A 1 375 ? -14.358 2.335 -0.335 1.00 88.44 375 ILE A CA 1
ATOM 2883 C C . ILE A 1 375 ? -15.869 2.150 -0.488 1.00 88.44 375 ILE A C 1
ATOM 2885 O O . ILE A 1 375 ? -16.643 2.945 0.041 1.00 88.44 375 ILE A O 1
ATOM 2889 N N . VAL A 1 376 ? -16.278 1.064 -1.145 1.00 87.81 376 VAL A N 1
ATOM 2890 C CA . VAL A 1 376 ? -17.684 0.742 -1.419 1.00 87.81 376 VAL A CA 1
ATOM 2891 C C . VAL A 1 376 ? -18.490 0.542 -0.132 1.00 87.81 376 VAL A C 1
ATOM 2893 O O . VAL A 1 376 ? -19.607 1.035 -0.020 1.00 87.81 376 VAL A O 1
ATOM 2896 N N . GLY A 1 377 ? -17.917 -0.127 0.869 1.00 79.50 377 GLY A N 1
ATOM 2897 C CA . GLY A 1 377 ? -18.559 -0.380 2.161 1.00 79.50 377 GLY A CA 1
ATOM 2898 C C . GLY A 1 377 ? -18.440 0.758 3.182 1.00 79.50 377 GLY A C 1
ATOM 2899 O O . GLY A 1 377 ? -18.784 0.552 4.343 1.00 79.50 377 GLY A O 1
ATOM 2900 N N . GLY A 1 378 ? -17.885 1.924 2.820 1.00 72.25 378 GLY A N 1
ATOM 2901 C CA . GLY A 1 378 ? -17.711 3.062 3.739 1.00 72.25 378 GLY A CA 1
ATOM 2902 C C . GLY A 1 378 ? -16.709 2.830 4.886 1.00 72.25 378 GLY A C 1
ATOM 2903 O O . GLY A 1 378 ? -16.662 3.594 5.849 1.00 72.25 378 GLY A O 1
ATOM 2904 N N . GLN A 1 379 ? -15.888 1.782 4.801 1.00 63.94 379 GLN A N 1
ATOM 2905 C CA . GLN A 1 379 ? -14.908 1.384 5.821 1.00 63.94 379 GLN A CA 1
ATOM 2906 C C . GLN A 1 379 ? -13.536 2.054 5.632 1.00 63.94 379 GLN A C 1
ATOM 2908 O O . GLN A 1 379 ? -12.708 2.012 6.545 1.00 63.94 379 GLN A O 1
ATOM 2913 N N . PHE A 1 380 ? -13.286 2.671 4.471 1.00 59.00 380 PHE A N 1
ATOM 2914 C CA . PHE A 1 380 ? -11.979 3.211 4.075 1.00 59.00 380 PHE A CA 1
ATOM 2915 C C . PHE A 1 380 ? -11.438 4.270 5.049 1.00 59.00 380 PHE A C 1
ATOM 2917 O O . PHE A 1 380 ? -10.324 4.140 5.555 1.00 59.00 380 PHE A O 1
ATOM 2924 N N . VAL A 1 381 ? -12.257 5.270 5.399 1.00 55.91 381 VAL A N 1
ATOM 2925 C CA . VAL A 1 381 ? -11.868 6.339 6.340 1.00 55.91 381 VAL A CA 1
ATOM 2926 C C . VAL A 1 381 ? -11.543 5.762 7.720 1.00 55.91 381 VAL A C 1
ATOM 2928 O O . VAL A 1 381 ? -10.544 6.130 8.327 1.00 55.91 381 VAL A O 1
ATOM 2931 N N . ARG A 1 382 ? -12.327 4.787 8.194 1.00 55.69 382 ARG A N 1
ATOM 2932 C CA . ARG A 1 382 ? -12.146 4.170 9.515 1.00 55.69 382 ARG A CA 1
ATOM 2933 C C . ARG A 1 382 ? -10.856 3.353 9.624 1.00 55.69 382 ARG A C 1
ATOM 2935 O O . ARG A 1 382 ? -10.213 3.387 10.672 1.00 55.69 382 ARG A O 1
ATOM 2942 N N . ALA A 1 383 ? -10.483 2.614 8.578 1.00 56.34 383 ALA A N 1
ATOM 2943 C CA . ALA A 1 383 ? -9.235 1.851 8.569 1.00 56.34 383 ALA A CA 1
ATOM 2944 C C . ALA A 1 383 ? -8.015 2.784 8.674 1.00 56.34 383 ALA A C 1
ATOM 2946 O O . ALA A 1 383 ? -7.118 2.528 9.478 1.00 56.34 383 ALA A O 1
ATOM 2947 N N . HIS A 1 384 ? -8.035 3.903 7.942 1.00 57.53 384 HIS A N 1
ATOM 2948 C CA . HIS A 1 384 ? -6.992 4.926 8.020 1.00 57.53 384 HIS A CA 1
ATOM 2949 C C . HIS A 1 384 ? -7.022 5.728 9.329 1.00 57.53 384 HIS A C 1
ATOM 2951 O O . HIS A 1 384 ? -5.964 6.092 9.829 1.00 57.53 384 HIS A O 1
ATOM 2957 N N . GLU A 1 385 ? -8.184 5.987 9.934 1.00 58.41 385 GLU A N 1
ATOM 2958 C CA . GLU A 1 385 ? -8.241 6.690 11.223 1.00 58.41 385 GLU A CA 1
ATOM 2959 C C . GLU A 1 385 ? -7.728 5.838 12.388 1.00 58.41 385 GLU A C 1
ATOM 2961 O O . GLU A 1 385 ? -6.977 6.356 13.210 1.00 58.41 385 GLU A O 1
ATOM 2966 N N . LYS A 1 386 ? -8.074 4.543 12.437 1.00 56.12 386 LYS A N 1
ATOM 2967 C CA . LYS A 1 386 ? -7.633 3.633 13.509 1.00 56.12 386 LYS A CA 1
ATOM 2968 C C . LYS A 1 386 ? -6.146 3.279 13.420 1.00 56.12 386 LYS A C 1
ATOM 2970 O O . LYS A 1 386 ? -5.509 3.088 14.445 1.00 56.12 386 LYS A O 1
ATOM 2975 N N . LEU A 1 387 ? -5.604 3.144 12.209 1.00 54.34 387 LEU A N 1
ATOM 2976 C CA . LEU A 1 387 ? -4.236 2.647 12.000 1.00 54.34 387 LEU A CA 1
ATOM 2977 C C . LEU A 1 387 ? -3.265 3.713 11.468 1.00 54.34 387 LEU A C 1
ATOM 2979 O O . LEU A 1 387 ? -2.081 3.420 11.324 1.00 54.34 387 LEU A O 1
ATOM 2983 N N . GLY A 1 388 ? -3.745 4.912 11.123 1.00 43.31 388 GLY A N 1
ATOM 2984 C CA . GLY A 1 388 ? -2.986 5.909 10.357 1.00 43.31 388 GLY A CA 1
ATOM 2985 C C . GLY A 1 388 ? -2.920 7.318 10.951 1.00 43.31 388 GLY A C 1
ATOM 2986 O O . GLY A 1 388 ? -2.329 8.195 10.319 1.00 43.31 388 GLY A O 1
ATOM 2987 N N . ARG A 1 389 ? -3.473 7.593 12.144 1.00 53.75 389 ARG A N 1
ATOM 2988 C CA . ARG A 1 389 ? -3.300 8.915 12.777 1.00 53.75 389 ARG A CA 1
ATOM 2989 C C . ARG A 1 389 ? -2.079 8.982 13.696 1.00 53.75 389 ARG A C 1
ATOM 2991 O O . ARG A 1 389 ? -2.120 8.542 14.834 1.00 53.75 389 ARG A O 1
ATOM 2998 N N . ASN A 1 390 ? -1.073 9.726 13.236 1.00 45.09 390 ASN A N 1
ATOM 2999 C CA . ASN A 1 390 ? -0.102 10.439 14.071 1.00 45.09 390 ASN A CA 1
ATOM 3000 C C . ASN A 1 390 ? -0.577 11.892 14.309 1.00 45.09 390 ASN A C 1
ATOM 3002 O O . ASN A 1 390 ? -0.055 12.828 13.704 1.00 45.09 390 ASN A O 1
ATOM 3006 N N . LYS A 1 391 ? -1.590 12.112 15.159 1.00 52.12 391 LYS A N 1
ATOM 3007 C CA . LYS A 1 391 ? -1.921 13.455 15.688 1.00 52.12 391 LYS A CA 1
ATOM 3008 C C . LYS A 1 391 ? -2.186 13.356 17.195 1.00 52.12 391 LYS A C 1
ATOM 3010 O O . LYS A 1 391 ? -3.235 12.827 17.552 1.00 52.12 391 LYS A O 1
ATOM 3015 N N . PRO A 1 392 ? -1.293 13.844 18.077 1.00 57.16 392 PRO A N 1
ATOM 3016 C CA . PRO A 1 392 ? -1.454 13.636 19.505 1.00 57.16 392 PRO A CA 1
ATOM 3017 C C . PRO A 1 392 ? -2.225 14.807 20.120 1.00 57.16 392 PRO A C 1
ATOM 3019 O O . PRO A 1 392 ? -1.666 15.876 20.362 1.00 57.16 392 PRO A O 1
ATOM 3022 N N . ILE A 1 393 ? -3.500 14.592 20.452 1.00 63.75 393 ILE A N 1
ATOM 3023 C CA . ILE A 1 393 ? -3.973 15.144 21.726 1.00 63.75 393 ILE A CA 1
ATOM 3024 C C . ILE A 1 393 ? -3.079 14.479 22.776 1.00 63.75 393 ILE A C 1
ATOM 3026 O O . ILE A 1 393 ? -2.898 13.261 22.746 1.00 63.75 393 ILE A O 1
ATOM 3030 N N . LYS A 1 394 ? -2.428 15.263 23.644 1.00 78.81 394 LYS A N 1
ATOM 3031 C CA . LYS A 1 394 ? -1.560 14.707 24.692 1.00 78.81 394 LYS A CA 1
ATOM 3032 C C . LYS A 1 394 ? -2.442 14.075 25.769 1.00 78.81 394 LYS A C 1
ATOM 3034 O O . LYS A 1 394 ? -2.684 14.678 26.815 1.00 78.81 394 LYS A O 1
ATOM 3039 N N . TRP A 1 395 ? -2.958 12.885 25.492 1.00 82.75 395 TRP A N 1
ATOM 3040 C CA . TRP A 1 395 ? -3.809 12.139 26.408 1.00 82.75 395 TRP A CA 1
ATOM 3041 C C . TRP A 1 395 ? -3.088 11.819 27.717 1.00 82.75 395 TRP A C 1
ATOM 3043 O O . TRP A 1 395 ? -1.863 11.919 27.823 1.00 82.75 395 TRP A O 1
ATOM 3053 N N . LEU A 1 396 ? -3.878 11.512 28.742 1.00 86.81 396 LEU A N 1
ATOM 3054 C CA . LEU A 1 396 ? -3.375 11.097 30.044 1.00 86.81 396 LEU A CA 1
ATOM 3055 C C . LEU A 1 396 ? -2.640 9.760 29.914 1.00 86.81 396 LEU A C 1
ATOM 3057 O O . LEU A 1 396 ? -3.189 8.796 29.386 1.00 86.81 396 LEU A O 1
ATOM 3061 N N . THR A 1 397 ? -1.416 9.696 30.424 1.00 88.00 397 THR A N 1
ATOM 3062 C CA . THR A 1 397 ? -0.668 8.440 30.562 1.00 88.00 397 THR A CA 1
ATOM 3063 C C . THR A 1 397 ? -0.780 7.893 31.985 1.00 88.00 397 THR A C 1
ATOM 3065 O O . THR A 1 397 ? -0.992 8.651 32.932 1.00 88.00 397 THR A O 1
ATOM 3068 N N . LYS A 1 398 ? -0.590 6.577 32.167 1.00 86.50 398 LYS A N 1
ATOM 3069 C CA . LYS A 1 398 ? -0.621 5.948 33.503 1.00 86.50 398 LYS A CA 1
ATOM 3070 C C . LYS A 1 398 ? 0.354 6.621 34.480 1.00 86.50 398 LYS A C 1
ATOM 3072 O O . LYS A 1 398 ? -0.000 6.874 35.623 1.00 86.50 398 LYS A O 1
ATOM 3077 N N . SER A 1 399 ? 1.551 6.976 34.008 1.00 85.75 399 SER A N 1
ATOM 3078 C CA . SER A 1 399 ? 2.596 7.642 34.800 1.00 85.75 399 SER A CA 1
ATOM 3079 C C . SER A 1 399 ? 2.229 9.048 35.287 1.00 85.75 399 SER A C 1
ATOM 3081 O O . SER A 1 399 ? 2.842 9.554 36.226 1.00 85.75 399 SER A O 1
ATOM 3083 N N . GLU A 1 400 ? 1.257 9.704 34.649 1.00 89.12 400 GLU A N 1
ATOM 3084 C CA . GLU A 1 400 ? 0.793 11.032 35.059 1.00 89.12 400 GLU A CA 1
ATOM 3085 C C . GLU A 1 400 ? -0.224 10.981 36.204 1.00 89.12 400 GLU A C 1
ATOM 3087 O O . GLU A 1 400 ? -0.449 12.007 36.844 1.00 89.12 400 GLU A O 1
ATOM 3092 N N . ILE A 1 401 ? -0.821 9.818 36.494 1.00 89.38 401 ILE A N 1
ATOM 3093 C CA . ILE A 1 401 ? -1.733 9.649 37.630 1.00 89.38 401 ILE A CA 1
ATOM 3094 C C . ILE A 1 401 ? -0.904 9.549 38.914 1.00 89.38 401 ILE A C 1
ATOM 3096 O O . ILE A 1 401 ? -0.474 8.475 39.326 1.00 89.38 401 ILE A O 1
ATOM 3100 N N . ASN A 1 402 ? -0.649 10.703 39.524 1.00 91.81 402 ASN A N 1
ATOM 3101 C CA . ASN A 1 402 ? 0.137 10.847 40.744 1.00 91.81 402 ASN A CA 1
ATOM 3102 C C . ASN A 1 402 ? -0.419 11.978 41.623 1.00 91.81 402 ASN A C 1
ATOM 3104 O O . ASN A 1 402 ? -1.353 12.685 41.241 1.00 91.81 402 ASN A O 1
ATOM 3108 N N . PHE A 1 403 ? 0.170 12.163 42.805 1.00 90.06 403 PHE A N 1
ATOM 3109 C CA . PHE A 1 403 ? -0.284 13.171 43.765 1.00 90.06 403 PHE A CA 1
ATOM 3110 C C . PHE A 1 403 ? -0.346 14.590 43.172 1.00 90.06 403 PHE A C 1
ATOM 3112 O O . PHE A 1 403 ? -1.335 15.291 43.368 1.00 90.06 403 PHE A O 1
ATOM 3119 N N . GLU A 1 404 ? 0.650 14.993 42.379 1.00 89.81 404 GLU A N 1
ATOM 3120 C CA . GLU A 1 404 ? 0.703 16.334 41.783 1.00 89.81 404 GLU A CA 1
ATOM 3121 C C . GLU A 1 404 ? -0.483 16.623 40.858 1.00 89.81 404 GLU A C 1
ATOM 3123 O O . GLU A 1 404 ? -1.031 17.729 40.873 1.00 89.81 404 GLU A O 1
ATOM 3128 N N . LEU A 1 405 ? -0.929 15.624 40.091 1.00 90.12 405 LEU A N 1
ATOM 3129 C CA . LEU A 1 405 ? -2.105 15.767 39.237 1.00 90.12 405 LEU A CA 1
ATOM 3130 C C . LEU A 1 405 ? -3.401 15.911 40.058 1.00 90.12 405 LEU A C 1
ATOM 3132 O O . LEU A 1 405 ? -4.298 16.664 39.653 1.00 90.12 405 LEU A O 1
ATOM 3136 N N . LEU A 1 406 ? -3.502 15.199 41.189 1.00 92.12 406 LEU A N 1
ATOM 3137 C CA . LEU A 1 406 ? -4.756 14.957 41.917 1.00 92.12 406 LEU A CA 1
ATOM 3138 C C . LEU A 1 406 ? -4.962 15.823 43.177 1.00 92.12 406 LEU A C 1
ATOM 3140 O O . LEU A 1 406 ? -6.095 15.941 43.633 1.00 92.12 406 LEU A O 1
ATOM 3144 N N . LYS A 1 407 ? -3.922 16.466 43.727 1.00 85.81 407 LYS A N 1
ATOM 3145 C CA . LYS A 1 407 ? -3.933 17.131 45.053 1.00 85.81 407 LYS A CA 1
ATOM 3146 C C . LYS A 1 407 ? -5.050 18.153 45.322 1.00 85.81 407 LYS A C 1
ATOM 3148 O O . LYS A 1 407 ? -5.393 18.372 46.474 1.00 85.81 407 LYS A O 1
ATOM 3153 N N . ASN A 1 408 ? -5.651 18.735 44.283 1.00 87.31 408 ASN A N 1
ATOM 3154 C CA . ASN A 1 408 ? -6.732 19.729 44.393 1.00 87.31 408 ASN A CA 1
ATOM 3155 C C . ASN A 1 408 ? -8.070 19.217 43.838 1.00 87.31 408 ASN A C 1
ATOM 3157 O O . ASN A 1 408 ? -8.877 19.993 43.330 1.00 87.31 408 ASN A O 1
ATOM 3161 N N . SER A 1 409 ? -8.259 17.902 43.801 1.00 92.19 409 SER A N 1
ATOM 3162 C CA . SER A 1 409 ? -9.380 17.275 43.092 1.00 92.19 409 SER A CA 1
ATOM 3163 C C . SER A 1 409 ? -10.228 16.370 43.985 1.00 92.19 409 SER A C 1
ATOM 3165 O O . SER A 1 409 ? -11.200 15.786 43.511 1.00 92.19 409 SER A O 1
ATOM 3167 N N . PHE A 1 410 ? -9.886 16.298 45.271 1.00 92.12 410 PHE A N 1
ATOM 3168 C CA . PHE A 1 410 ? -10.624 15.571 46.295 1.00 92.12 410 PHE A CA 1
ATOM 3169 C C . PHE A 1 410 ? -11.613 16.486 47.035 1.00 92.12 410 PHE A C 1
ATOM 3171 O O . PHE A 1 410 ? -11.364 17.682 47.185 1.00 92.12 410 PHE A O 1
ATOM 3178 N N . ASN A 1 411 ? -12.731 15.926 47.490 1.00 89.88 411 ASN A N 1
ATOM 3179 C CA . ASN A 1 411 ? -13.741 16.595 48.308 1.00 89.88 411 ASN A CA 1
ATOM 3180 C C . ASN A 1 411 ? -13.539 16.287 49.808 1.00 89.88 411 ASN A C 1
ATOM 3182 O O . ASN A 1 411 ? -12.632 15.551 50.196 1.00 89.88 411 ASN A O 1
ATOM 3186 N N . ASN A 1 412 ? -14.418 16.823 50.660 1.00 85.50 412 ASN A N 1
ATOM 3187 C CA . ASN A 1 412 ? -14.330 16.662 52.119 1.00 85.50 412 ASN A CA 1
ATOM 3188 C C . ASN A 1 412 ? -14.551 15.223 52.618 1.00 85.50 412 ASN A C 1
ATOM 3190 O O . ASN A 1 412 ? -14.224 14.932 53.766 1.00 85.50 412 ASN A O 1
ATOM 3194 N N . ASN A 1 413 ? -15.097 14.335 51.783 1.00 83.31 413 ASN A N 1
ATOM 3195 C CA . ASN A 1 413 ? -15.322 12.933 52.131 1.00 83.31 413 ASN A CA 1
ATOM 3196 C C . ASN A 1 413 ? -14.099 12.058 51.853 1.00 83.31 413 ASN A C 1
ATOM 3198 O O . ASN A 1 413 ? -14.122 10.871 52.178 1.00 83.31 413 ASN A O 1
ATOM 3202 N N . PHE A 1 414 ? -13.045 12.608 51.241 1.00 85.81 414 PHE A N 1
ATOM 3203 C CA . PHE A 1 414 ? -11.811 11.870 51.029 1.00 85.81 414 PHE A CA 1
ATOM 3204 C C . PHE A 1 414 ? -11.122 11.606 52.377 1.00 85.81 414 PHE A C 1
ATOM 3206 O O . PHE A 1 414 ? -10.775 12.556 53.082 1.00 85.81 414 PHE A O 1
ATOM 3213 N N . PRO A 1 415 ? -10.931 10.332 52.766 1.00 77.81 415 PRO A N 1
ATOM 3214 C CA . PRO A 1 415 ? -10.553 9.989 54.136 1.00 77.81 415 PRO A CA 1
ATOM 3215 C C . PRO A 1 415 ? -9.062 10.210 54.428 1.00 77.81 415 PRO A C 1
ATOM 3217 O O . PRO A 1 415 ? -8.663 10.249 55.590 1.00 77.81 415 PRO A O 1
ATOM 3220 N N . PHE A 1 416 ? -8.228 10.364 53.395 1.00 79.12 416 PHE A N 1
ATOM 3221 C CA . PHE A 1 416 ? -6.776 10.426 53.537 1.00 79.12 416 PHE A CA 1
ATOM 3222 C C . PHE A 1 416 ? -6.285 11.868 53.707 1.00 79.12 416 PHE A C 1
ATOM 3224 O O . PHE A 1 416 ? -6.550 12.735 52.871 1.00 79.12 416 PHE A O 1
ATOM 3231 N N . LYS A 1 417 ? -5.525 12.113 54.778 1.00 80.06 417 LYS A N 1
ATOM 3232 C CA . LYS A 1 417 ? -4.864 13.392 55.075 1.00 80.06 417 LYS A CA 1
ATOM 3233 C C . LYS A 1 417 ? -3.344 13.231 55.008 1.00 80.06 417 LYS A C 1
ATOM 3235 O O . LYS A 1 417 ? -2.838 12.116 55.055 1.00 80.06 417 LYS A O 1
ATOM 3240 N N . ASP A 1 418 ? -2.645 14.354 54.862 1.00 83.75 418 ASP A N 1
ATOM 3241 C CA . ASP A 1 418 ? -1.176 14.444 54.827 1.00 83.75 418 ASP A CA 1
ATOM 3242 C C . ASP A 1 418 ? -0.500 13.441 53.864 1.00 83.75 418 ASP A C 1
ATOM 3244 O O . ASP A 1 418 ? 0.330 12.601 54.221 1.00 83.75 418 ASP A O 1
ATOM 3248 N N . ILE A 1 419 ? -0.939 13.503 52.604 1.00 85.75 419 ILE A N 1
ATOM 3249 C CA . ILE A 1 419 ? -0.583 12.557 51.543 1.00 85.75 419 ILE A CA 1
ATOM 3250 C C . ILE A 1 419 ? 0.834 12.831 51.036 1.00 85.75 419 ILE A C 1
ATOM 3252 O O . ILE A 1 419 ? 1.133 13.918 50.544 1.00 85.75 419 ILE A O 1
ATOM 3256 N N . GLN A 1 420 ? 1.681 11.806 51.074 1.00 87.31 420 GLN A N 1
ATOM 3257 C CA . GLN A 1 420 ? 3.031 11.824 50.521 1.00 87.31 420 GLN A CA 1
ATOM 3258 C C . GLN A 1 420 ? 3.039 11.474 49.028 1.00 87.31 420 GLN A C 1
ATOM 3260 O O . GLN A 1 420 ? 3.741 12.101 48.233 1.00 87.31 420 GLN A O 1
ATOM 3265 N N . ALA A 1 421 ? 2.297 10.434 48.637 1.00 89.81 421 ALA A N 1
ATOM 3266 C CA . ALA A 1 421 ? 2.299 9.930 47.270 1.00 89.81 421 ALA A CA 1
ATOM 3267 C C . ALA A 1 421 ? 0.979 9.247 46.906 1.00 89.81 421 ALA A C 1
ATOM 3269 O O . ALA A 1 421 ? 0.290 8.689 47.756 1.00 89.81 421 ALA A O 1
ATOM 3270 N N . ILE A 1 422 ? 0.678 9.251 45.606 1.00 90.50 422 ILE A N 1
ATOM 3271 C CA . ILE A 1 422 ? -0.389 8.450 45.004 1.00 90.50 422 ILE A CA 1
ATOM 3272 C C . ILE A 1 422 ? 0.223 7.658 43.854 1.00 90.50 422 ILE A C 1
ATOM 3274 O O . ILE A 1 422 ? 0.940 8.239 43.032 1.00 90.50 422 ILE A O 1
ATOM 3278 N N . LYS A 1 423 ? -0.039 6.351 43.808 1.00 89.62 423 LYS A N 1
ATOM 3279 C CA . LYS A 1 423 ? 0.463 5.433 42.778 1.00 89.62 423 LYS A CA 1
ATOM 3280 C C . LYS A 1 423 ? -0.662 4.546 42.266 1.00 89.62 423 LYS A C 1
ATOM 3282 O O . LYS A 1 423 ? -1.538 4.161 43.030 1.00 89.62 423 LYS A O 1
ATOM 3287 N N . LEU A 1 424 ? -0.623 4.193 40.985 1.00 88.44 424 LEU A N 1
ATOM 3288 C CA . LEU A 1 424 ? -1.508 3.159 40.458 1.00 88.44 424 LEU A CA 1
ATOM 3289 C C . LEU A 1 424 ? -1.070 1.786 40.970 1.00 88.44 424 LEU A C 1
ATOM 3291 O O . LEU A 1 424 ? 0.117 1.461 40.953 1.00 88.44 424 LEU A O 1
ATOM 3295 N N . TRP A 1 425 ? -2.037 0.991 41.408 1.00 82.19 425 TRP A N 1
ATOM 3296 C CA . TRP A 1 425 ? -1.836 -0.382 41.841 1.00 82.19 425 TRP A CA 1
ATOM 3297 C C . TRP A 1 425 ? -2.147 -1.320 40.668 1.00 82.19 425 TRP A C 1
ATOM 3299 O O . TRP A 1 425 ? -3.310 -1.573 40.364 1.00 82.19 425 TRP A O 1
ATOM 3309 N N . ASP A 1 426 ? -1.112 -1.817 39.983 1.00 67.31 426 ASP A N 1
ATOM 3310 C CA . ASP A 1 426 ? -1.259 -2.648 38.773 1.00 67.31 426 ASP A CA 1
ATOM 3311 C C . ASP A 1 426 ? -1.552 -4.146 39.067 1.00 67.31 426 ASP A C 1
ATOM 3313 O O . ASP A 1 426 ? -1.764 -4.916 38.135 1.00 67.31 426 ASP A O 1
ATOM 3317 N N . ASP A 1 427 ? -1.592 -4.577 40.337 1.00 53.53 427 ASP A N 1
ATOM 3318 C CA . ASP A 1 427 ? -1.597 -6.006 40.730 1.00 53.53 427 ASP A CA 1
ATOM 3319 C C . ASP A 1 427 ? -2.996 -6.666 40.822 1.00 53.53 427 ASP A C 1
ATOM 3321 O O . ASP A 1 427 ? -3.144 -7.757 41.370 1.00 53.53 427 ASP A O 1
ATOM 3325 N N . GLN A 1 428 ? -4.057 -6.025 40.313 1.00 55.34 428 GLN A N 1
ATOM 3326 C CA . GLN A 1 428 ? -5.394 -6.634 40.225 1.00 55.34 428 GLN A CA 1
ATOM 3327 C C . GLN A 1 428 ? -6.113 -6.287 38.918 1.00 55.34 428 GLN A C 1
ATOM 3329 O O . GLN A 1 428 ? -6.152 -5.137 38.481 1.00 55.34 428 GLN A O 1
ATOM 3334 N N . PHE A 1 429 ? -6.726 -7.305 38.312 1.00 54.25 429 PHE A N 1
ATOM 3335 C CA . PHE A 1 429 ? -7.592 -7.167 37.146 1.00 54.25 429 PHE A CA 1
ATOM 3336 C C . PHE A 1 429 ? -8.913 -6.516 37.585 1.00 54.25 429 PHE A C 1
ATOM 3338 O O . PHE A 1 429 ? -9.720 -7.147 38.261 1.00 54.25 429 PHE A O 1
ATOM 3345 N N . CYS A 1 430 ? -9.130 -5.247 37.236 1.00 64.88 430 CYS A N 1
ATOM 3346 C CA . CYS A 1 430 ? -10.428 -4.594 37.396 1.00 64.88 430 CYS A CA 1
ATOM 3347 C C . CYS A 1 430 ? -11.184 -4.707 36.067 1.00 64.88 430 CYS A C 1
ATOM 3349 O O . CYS A 1 430 ? -10.745 -4.159 35.053 1.00 64.88 430 CYS A O 1
ATOM 3351 N N . GLU A 1 431 ? -12.281 -5.465 36.039 1.00 67.62 431 GLU A N 1
ATOM 3352 C CA . GLU A 1 431 ? -13.084 -5.611 34.825 1.00 67.62 431 GLU A CA 1
ATOM 3353 C C . GLU A 1 431 ? -13.787 -4.295 34.482 1.00 67.62 431 GLU A C 1
ATOM 3355 O O . GLU A 1 431 ? -14.563 -3.745 35.261 1.00 67.62 431 GLU A O 1
ATOM 3360 N N . ASN A 1 432 ? -13.516 -3.786 33.282 1.00 78.56 432 ASN A N 1
ATOM 3361 C CA . ASN A 1 432 ? -14.158 -2.586 32.766 1.00 78.56 432 ASN A CA 1
ATOM 3362 C C . ASN A 1 432 ? -15.604 -2.862 32.333 1.00 78.56 432 ASN A C 1
ATOM 3364 O O . ASN A 1 432 ? -15.918 -3.928 31.799 1.00 78.56 432 ASN A O 1
ATOM 3368 N N . GLY A 1 433 ? -16.465 -1.849 32.459 1.00 71.88 433 GLY A N 1
ATOM 3369 C CA . GLY A 1 433 ? -17.822 -1.890 31.913 1.00 71.88 433 GLY A CA 1
ATOM 3370 C C . GLY A 1 433 ? -17.858 -2.030 30.383 1.00 71.88 433 GLY A C 1
ATOM 3371 O O . GLY A 1 433 ? -16.904 -1.692 29.677 1.00 71.88 433 GLY A O 1
ATOM 3372 N N . ILE A 1 434 ? -18.997 -2.486 29.852 1.00 74.69 434 ILE A N 1
ATOM 3373 C CA . ILE A 1 434 ? -19.193 -2.761 28.415 1.00 74.69 434 ILE A CA 1
ATOM 3374 C C . ILE A 1 434 ? -18.877 -1.528 27.560 1.00 74.69 434 ILE A C 1
ATOM 3376 O O . ILE A 1 434 ? -18.150 -1.640 26.574 1.00 74.69 434 ILE A O 1
ATOM 3380 N N . MET A 1 435 ? -19.359 -0.343 27.957 1.00 74.94 435 MET A N 1
ATOM 3381 C CA . MET A 1 435 ? -19.085 0.903 27.230 1.00 74.94 435 MET A CA 1
ATOM 3382 C C . MET A 1 435 ? -17.586 1.189 27.111 1.00 74.94 435 MET A C 1
ATOM 3384 O O . MET A 1 435 ? -17.126 1.566 26.040 1.00 74.94 435 MET A O 1
ATOM 3388 N N . ILE A 1 436 ? -16.819 0.957 28.178 1.00 80.94 436 ILE A N 1
ATOM 3389 C CA . ILE A 1 436 ? -15.372 1.201 28.208 1.00 80.94 436 ILE A CA 1
ATOM 3390 C C . ILE A 1 436 ? -14.648 0.206 27.293 1.00 80.94 436 ILE A C 1
ATOM 3392 O O . ILE A 1 436 ? -13.784 0.589 26.503 1.00 80.94 436 ILE A O 1
ATOM 3396 N N . ASN A 1 437 ? -15.041 -1.069 27.331 1.00 80.69 437 ASN A N 1
ATOM 3397 C CA . ASN A 1 437 ? -14.491 -2.084 26.430 1.00 80.69 437 ASN A CA 1
ATOM 3398 C C . ASN A 1 437 ? -14.799 -1.768 24.958 1.00 80.69 437 ASN A C 1
ATOM 3400 O O . ASN A 1 437 ? -13.952 -1.965 24.084 1.00 80.69 437 ASN A O 1
ATOM 3404 N N . LEU A 1 438 ? -15.989 -1.233 24.671 1.00 79.88 438 LEU A N 1
ATOM 3405 C CA . LEU A 1 438 ? -16.356 -0.769 23.334 1.00 79.88 438 LEU A CA 1
ATOM 3406 C C . LEU A 1 438 ? -15.516 0.438 22.903 1.00 79.88 438 LEU A C 1
ATOM 3408 O O . LEU A 1 438 ? -15.017 0.454 21.775 1.00 79.88 438 LEU A O 1
ATOM 3412 N N . THR A 1 439 ? -15.312 1.424 23.781 1.00 81.44 439 THR A N 1
ATOM 3413 C CA . THR A 1 439 ? -14.526 2.624 23.458 1.00 81.44 439 THR A CA 1
ATOM 3414 C C . THR A 1 439 ? -13.042 2.334 23.281 1.00 81.44 439 THR A C 1
ATOM 3416 O O . THR A 1 439 ? -12.433 2.888 22.369 1.00 81.44 439 THR A O 1
ATOM 3419 N N . ASN A 1 440 ? -12.473 1.393 24.037 1.00 80.94 440 ASN A N 1
ATOM 3420 C CA . ASN A 1 440 ? -11.073 0.970 23.889 1.00 80.94 440 ASN A CA 1
ATOM 3421 C C . ASN A 1 440 ? -10.751 0.406 22.490 1.00 80.94 440 ASN A C 1
ATOM 3423 O O . ASN A 1 440 ? -9.591 0.306 22.105 1.00 80.94 440 ASN A O 1
ATOM 3427 N N . ASN A 1 441 ? -11.763 0.059 21.686 1.00 73.94 441 ASN A N 1
ATOM 3428 C CA . ASN A 1 441 ? -11.563 -0.362 20.300 1.00 73.94 441 ASN A CA 1
ATOM 3429 C C . ASN A 1 441 ? -11.474 0.795 19.288 1.00 73.94 441 ASN A C 1
ATOM 3431 O O . ASN A 1 441 ? -11.153 0.536 18.116 1.00 73.94 441 ASN A O 1
ATOM 3435 N N . VAL A 1 442 ? -11.794 2.027 19.701 1.00 75.75 442 VAL A N 1
ATOM 3436 C CA . VAL A 1 442 ? -11.856 3.228 18.846 1.00 75.75 442 VAL A CA 1
ATOM 3437 C C . VAL A 1 442 ? -10.972 4.387 19.319 1.00 75.75 442 VAL A C 1
ATOM 3439 O O . VAL A 1 442 ? -10.790 5.328 18.548 1.00 75.75 442 VAL A O 1
ATOM 3442 N N . THR A 1 443 ? -10.431 4.339 20.539 1.00 78.12 443 THR A N 1
ATOM 3443 C CA . THR A 1 443 ? -9.528 5.356 21.102 1.00 78.12 443 THR A CA 1
ATOM 3444 C C . THR A 1 443 ? -8.419 4.692 21.927 1.00 78.12 443 THR A C 1
ATOM 3446 O O . THR A 1 443 ? -8.692 3.735 22.647 1.00 78.12 443 THR A O 1
ATOM 3449 N N . ASP A 1 444 ? -7.182 5.197 21.830 1.00 77.19 444 ASP A N 1
ATOM 3450 C CA . ASP A 1 444 ? -6.039 4.750 22.656 1.00 77.19 444 ASP A CA 1
ATOM 3451 C C . ASP A 1 444 ? -5.913 5.562 23.960 1.00 77.19 444 ASP A C 1
ATOM 3453 O O . ASP A 1 444 ? -4.942 5.444 24.713 1.00 77.19 444 ASP A O 1
ATOM 3457 N N . LYS A 1 445 ? -6.884 6.439 24.226 1.00 84.06 445 LYS A N 1
ATOM 3458 C CA . LYS A 1 445 ? -6.968 7.222 25.454 1.00 84.06 445 LYS A CA 1
ATOM 3459 C C . LYS A 1 445 ? -7.068 6.294 26.666 1.00 84.06 445 LYS A C 1
ATOM 3461 O O . LYS A 1 445 ? -7.829 5.329 26.666 1.00 84.06 445 LYS A O 1
ATOM 3466 N N . LEU A 1 446 ? -6.348 6.631 27.738 1.00 87.00 446 LEU A N 1
ATOM 3467 C CA . LEU A 1 446 ? -6.407 5.894 28.998 1.00 87.00 446 LEU A CA 1
ATOM 3468 C C . LEU A 1 446 ? -7.792 6.055 29.652 1.00 87.00 446 LEU A C 1
ATOM 3470 O O . LEU A 1 446 ? -8.032 7.011 30.392 1.00 87.00 446 LEU A O 1
ATOM 3474 N N . THR A 1 447 ? -8.699 5.120 29.376 1.00 88.06 447 THR A N 1
ATOM 3475 C CA . THR A 1 447 ? -10.055 5.045 29.944 1.00 88.06 447 THR A CA 1
ATOM 3476 C C . THR A 1 447 ? -10.258 3.709 30.653 1.00 88.06 447 THR A C 1
ATOM 3478 O O . THR A 1 447 ? -9.576 2.732 30.341 1.00 88.06 447 THR A O 1
ATOM 3481 N N . GLY A 1 448 ? -11.143 3.672 31.648 1.00 89.31 448 GLY A N 1
ATOM 3482 C CA . GLY A 1 448 ? -11.339 2.487 32.482 1.00 89.31 448 GLY A CA 1
ATOM 3483 C C . GLY A 1 448 ? -11.240 2.730 33.974 1.00 89.31 448 GLY A C 1
ATOM 3484 O O . GLY A 1 448 ? -11.159 3.867 34.443 1.00 89.31 448 GLY A O 1
ATOM 3485 N N . PHE A 1 449 ? -11.282 1.625 34.704 1.00 89.00 449 PHE A N 1
ATOM 3486 C CA . PHE A 1 449 ? -11.144 1.573 36.148 1.00 89.00 449 PHE A CA 1
ATOM 3487 C C . PHE A 1 449 ? -9.685 1.348 36.540 1.00 89.00 449 PHE A C 1
ATOM 3489 O O . PHE A 1 449 ? -9.025 0.433 36.049 1.00 89.00 449 PHE A O 1
ATOM 3496 N N . PHE A 1 450 ? -9.184 2.186 37.442 1.00 89.44 450 PHE A N 1
ATOM 3497 C CA . PHE A 1 450 ? -7.831 2.104 37.977 1.00 89.44 450 PHE A CA 1
ATOM 3498 C C . PHE A 1 450 ? -7.883 2.167 39.497 1.00 89.44 450 PHE A C 1
ATOM 3500 O O . PHE A 1 450 ? -8.544 3.036 40.058 1.00 89.44 450 PHE A O 1
ATOM 3507 N N . ILE A 1 451 ? -7.163 1.278 40.171 1.00 89.94 451 ILE A N 1
ATOM 3508 C CA . ILE A 1 451 ? -7.004 1.344 41.623 1.00 89.94 451 ILE A CA 1
ATOM 3509 C C . ILE A 1 451 ? -5.786 2.215 41.917 1.00 89.94 451 ILE A C 1
ATOM 3511 O O . ILE A 1 451 ? -4.710 1.990 41.360 1.00 89.94 451 ILE A O 1
ATOM 3515 N N . ALA A 1 452 ? -5.950 3.208 42.783 1.00 89.88 452 ALA A N 1
ATOM 3516 C CA . ALA A 1 452 ? -4.865 4.057 43.247 1.00 89.88 452 ALA A CA 1
ATOM 3517 C C . ALA A 1 452 ? -4.602 3.809 44.733 1.00 89.88 452 ALA A C 1
ATOM 3519 O O . ALA A 1 452 ? -5.527 3.792 45.542 1.00 89.88 452 ALA A O 1
ATOM 3520 N N . GLU A 1 453 ? -3.333 3.627 45.081 1.00 89.56 453 GLU A N 1
ATOM 3521 C CA . GLU A 1 453 ? -2.847 3.580 46.454 1.00 89.56 453 GLU A CA 1
ATOM 3522 C C . GLU A 1 453 ? -2.346 4.964 46.875 1.00 89.56 453 GLU A C 1
ATOM 3524 O O . GLU A 1 453 ? -1.579 5.614 46.159 1.00 89.56 453 GLU A O 1
ATOM 3529 N N . VAL A 1 454 ? -2.785 5.395 48.051 1.00 89.06 454 VAL A N 1
ATOM 3530 C CA . VAL A 1 454 ? -2.385 6.612 48.750 1.00 89.06 454 VAL A CA 1
ATOM 3531 C C . VAL A 1 454 ? -1.428 6.223 49.868 1.00 89.06 454 VAL A C 1
ATOM 3533 O O . VAL A 1 454 ? -1.705 5.297 50.624 1.00 89.06 454 VAL A O 1
ATOM 3536 N N . ILE A 1 455 ? -0.320 6.948 49.986 1.00 88.00 455 ILE A N 1
ATOM 3537 C CA . ILE A 1 455 ? 0.671 6.790 51.053 1.00 88.00 455 ILE A CA 1
ATOM 3538 C C . ILE A 1 455 ? 0.709 8.099 51.846 1.00 88.00 455 ILE A C 1
ATOM 3540 O O . ILE A 1 455 ? 0.889 9.158 51.238 1.00 88.00 455 ILE A O 1
ATOM 3544 N N . SER A 1 456 ? 0.536 8.040 53.166 1.00 83.06 456 SER A N 1
ATOM 3545 C CA . SER A 1 456 ? 0.542 9.192 54.083 1.00 83.06 456 SER A CA 1
ATOM 3546 C C . SER A 1 456 ? 1.772 9.203 54.996 1.00 83.06 456 SER A C 1
ATOM 3548 O O . SER A 1 456 ? 2.427 8.178 55.203 1.00 83.06 456 SER A O 1
ATOM 3550 N N . ASN A 1 457 ? 2.096 10.373 55.556 1.00 78.19 457 ASN A N 1
ATOM 3551 C CA . ASN A 1 457 ? 3.155 10.490 56.567 1.00 78.19 457 ASN A CA 1
ATOM 3552 C C . ASN A 1 457 ? 2.696 10.011 57.953 1.00 78.19 457 ASN A C 1
ATOM 3554 O O . ASN A 1 457 ? 3.504 9.484 58.719 1.00 78.19 457 ASN A O 1
ATOM 3558 N N . GLU A 1 458 ? 1.412 10.189 58.265 1.00 70.19 458 GLU A N 1
ATOM 3559 C CA . GLU A 1 458 ? 0.814 9.805 59.543 1.00 70.19 458 GLU A CA 1
ATOM 3560 C C . GLU A 1 458 ? -0.025 8.527 59.413 1.00 70.19 458 GLU A C 1
ATOM 3562 O O . GLU A 1 458 ? -0.647 8.314 58.362 1.00 70.19 458 GLU A O 1
ATOM 3567 N N . PRO A 1 459 ? -0.074 7.685 60.463 1.00 66.38 459 PRO A N 1
ATOM 3568 C CA . PRO A 1 459 ? -0.957 6.534 60.486 1.00 66.38 459 PRO A CA 1
ATOM 3569 C C . PRO A 1 459 ? -2.429 6.950 60.444 1.00 66.38 459 PRO A C 1
ATOM 3571 O O . PRO A 1 459 ? -2.821 7.932 61.074 1.00 66.38 459 PRO A O 1
ATOM 3574 N N . PHE A 1 460 ? -3.268 6.191 59.745 1.00 65.94 460 PHE A N 1
ATOM 3575 C CA . PHE A 1 460 ? -4.695 6.493 59.664 1.00 65.94 460 PHE A CA 1
ATOM 3576 C C . PHE A 1 460 ? -5.408 6.171 60.984 1.00 65.94 460 PHE A C 1
ATOM 3578 O O . PHE A 1 460 ? -5.522 5.012 61.380 1.00 65.94 460 PHE A O 1
ATOM 3585 N N . GLU A 1 461 ? -5.942 7.194 61.650 1.00 53.00 461 GLU A N 1
ATOM 3586 C CA . GLU A 1 461 ? -6.826 7.034 62.808 1.00 53.00 461 GLU A CA 1
ATOM 3587 C C . GLU A 1 461 ? -8.270 6.799 62.342 1.00 53.00 461 GLU A C 1
ATOM 3589 O O . GLU A 1 461 ? -9.067 7.735 62.265 1.00 53.00 461 GLU A O 1
ATOM 3594 N N . THR A 1 462 ? -8.645 5.561 62.003 1.00 50.59 462 THR A N 1
ATOM 3595 C CA . THR A 1 462 ? -10.069 5.241 61.791 1.00 50.59 462 THR A CA 1
ATOM 3596 C C . THR A 1 462 ? -10.459 3.881 62.376 1.00 50.59 462 THR A C 1
ATOM 3598 O O . THR A 1 462 ? -9.685 2.930 62.339 1.00 50.59 462 THR A O 1
ATOM 3601 N N . ASN A 1 463 ? -11.682 3.798 62.920 1.00 46.03 463 ASN A N 1
ATOM 3602 C CA . ASN A 1 463 ? -12.312 2.566 63.424 1.00 46.03 463 ASN A CA 1
ATOM 3603 C C . ASN A 1 463 ? -13.042 1.763 62.329 1.00 46.03 463 ASN A C 1
ATOM 3605 O O . ASN A 1 463 ? -13.664 0.747 62.637 1.00 46.03 463 ASN A O 1
ATOM 3609 N N . ASN A 1 464 ? -13.003 2.211 61.072 1.00 47.53 464 ASN A N 1
ATOM 3610 C CA . ASN A 1 464 ? -13.554 1.457 59.953 1.00 47.53 464 ASN A CA 1
ATOM 3611 C C . ASN A 1 464 ? -12.424 0.632 59.340 1.00 47.53 464 ASN A C 1
ATOM 3613 O O . ASN A 1 464 ? -11.365 1.164 59.029 1.00 47.53 464 ASN A O 1
ATOM 3617 N N . SER A 1 465 ? -12.660 -0.660 59.136 1.00 48.69 465 SER A N 1
ATOM 3618 C CA . SER A 1 465 ? -11.746 -1.605 58.480 1.00 48.69 465 SER A CA 1
ATOM 3619 C C . SER A 1 465 ? -11.437 -1.281 57.007 1.00 48.69 465 SER A C 1
ATOM 3621 O O . SER A 1 465 ? -10.705 -2.019 56.350 1.00 48.69 465 SER A O 1
ATOM 3623 N N . GLU A 1 466 ? -11.917 -0.145 56.505 1.00 52.22 466 GLU A N 1
ATOM 3624 C CA . GLU A 1 466 ? -11.667 0.373 55.169 1.00 52.22 466 GLU A CA 1
ATOM 3625 C C . GLU A 1 466 ? -10.193 0.832 55.040 1.00 52.22 466 GLU A C 1
ATOM 3627 O O . GLU A 1 466 ? -9.858 1.989 55.281 1.00 52.22 466 GLU A O 1
ATOM 3632 N N . PHE A 1 467 ? -9.317 -0.074 54.586 1.00 57.25 467 PHE A N 1
ATOM 3633 C CA . PHE A 1 467 ? -8.014 0.226 53.960 1.00 57.25 467 PHE A CA 1
ATOM 3634 C C . PHE A 1 467 ? -6.805 0.554 54.853 1.00 57.25 467 PHE A C 1
ATOM 3636 O O . PHE A 1 467 ? -6.133 1.560 54.640 1.00 57.25 467 PHE A O 1
ATOM 3643 N N . ILE A 1 468 ? -6.413 -0.368 55.739 1.00 48.66 468 ILE A N 1
ATOM 3644 C CA . ILE A 1 468 ? -5.043 -0.407 56.283 1.00 48.66 468 ILE A CA 1
ATOM 3645 C C . ILE A 1 468 ? -4.410 -1.766 55.947 1.00 48.66 468 ILE A C 1
ATOM 3647 O O . ILE A 1 468 ? -4.693 -2.760 56.610 1.00 48.66 468 ILE A O 1
ATOM 3651 N N . GLN A 1 469 ? -3.536 -1.836 54.932 1.00 51.00 469 GLN A N 1
ATOM 3652 C CA . GLN A 1 469 ? -2.611 -2.983 54.795 1.00 51.00 469 GLN A CA 1
ATOM 3653 C C . GLN A 1 469 ? -1.369 -2.792 55.677 1.00 51.00 469 GLN A C 1
ATOM 3655 O O . GLN A 1 469 ? -0.839 -3.757 56.217 1.00 51.00 469 GLN A O 1
ATOM 3660 N N . ASN A 1 470 ? -0.953 -1.536 55.850 1.00 52.97 470 ASN A N 1
ATOM 3661 C CA . ASN A 1 470 ? 0.056 -1.040 56.781 1.00 52.97 470 ASN A CA 1
ATOM 3662 C C . ASN A 1 470 ? -0.416 0.346 57.225 1.00 52.97 470 ASN A C 1
ATOM 3664 O O . ASN A 1 470 ? -0.956 1.054 56.383 1.00 52.97 470 ASN A O 1
ATOM 3668 N N . GLY A 1 471 ? -0.217 0.744 58.487 1.00 61.25 471 GLY A N 1
ATOM 3669 C CA . GLY A 1 471 ? -0.803 1.948 59.115 1.00 61.25 471 GLY A CA 1
ATOM 3670 C C . GLY A 1 471 ? -0.828 3.253 58.301 1.00 61.25 471 GLY A C 1
ATOM 3671 O O . GLY A 1 471 ? -1.633 4.115 58.620 1.00 61.25 471 GLY A O 1
ATOM 3672 N N . ASN A 1 472 ? -0.017 3.374 57.243 1.00 72.69 472 ASN A N 1
ATOM 3673 C CA . ASN A 1 472 ? 0.197 4.573 56.435 1.00 72.69 472 ASN A CA 1
ATOM 3674 C C . ASN A 1 472 ? -0.163 4.418 54.929 1.00 72.69 472 ASN A C 1
ATOM 3676 O O . ASN A 1 472 ? 0.184 5.303 54.145 1.00 72.69 472 ASN A O 1
ATOM 3680 N N . SER A 1 473 ? -0.779 3.313 54.464 1.00 80.06 473 SER A N 1
ATOM 3681 C CA . SER A 1 473 ? -1.280 3.218 53.070 1.00 80.06 473 SER A CA 1
ATOM 3682 C C . SER A 1 473 ? -2.734 2.744 52.922 1.00 80.06 473 SER A C 1
ATOM 3684 O O . SER A 1 473 ? -3.191 1.873 53.662 1.00 80.06 473 SER A O 1
ATOM 3686 N N . GLY A 1 474 ? -3.458 3.350 51.973 1.00 83.38 474 GLY A N 1
ATOM 3687 C CA . GLY A 1 474 ? -4.874 3.089 51.688 1.00 83.38 474 GLY A CA 1
ATOM 3688 C C . GLY A 1 474 ? -5.192 3.151 50.191 1.00 83.38 474 GLY A C 1
ATOM 3689 O O . GLY A 1 474 ? -4.352 3.580 49.404 1.00 83.38 474 GLY A O 1
ATOM 3690 N N . LYS A 1 475 ? -6.370 2.683 49.755 1.00 87.12 475 LYS A N 1
ATOM 3691 C CA . LYS A 1 475 ? -6.705 2.545 48.321 1.00 87.12 475 LYS A CA 1
ATOM 3692 C C . LYS A 1 475 ? -8.055 3.167 47.977 1.00 87.12 475 LYS A C 1
ATOM 3694 O O . LYS A 1 475 ? -8.958 3.191 48.803 1.00 87.12 475 LYS A O 1
ATOM 3699 N N . PHE A 1 476 ? -8.194 3.644 46.742 1.00 89.31 476 PHE A N 1
ATOM 3700 C CA . PHE A 1 476 ? -9.455 4.138 46.185 1.00 89.31 476 PHE A CA 1
ATOM 3701 C C . PHE A 1 476 ? -9.553 3.855 44.680 1.00 89.31 476 PHE A C 1
ATOM 3703 O O . PHE A 1 476 ? -8.557 3.538 44.022 1.00 89.31 476 PHE A O 1
ATOM 3710 N N . LEU A 1 477 ? -10.763 3.956 44.131 1.00 91.12 477 LEU A N 1
ATOM 3711 C CA . LEU A 1 477 ? -11.048 3.728 42.719 1.00 91.12 477 LEU A CA 1
ATOM 3712 C C . LEU A 1 477 ? -10.991 5.044 41.933 1.00 91.12 477 LEU A C 1
ATOM 3714 O O . LEU A 1 477 ? -11.613 6.038 42.306 1.00 91.12 477 LEU A O 1
ATOM 3718 N N . ILE A 1 478 ? -10.296 5.029 40.800 1.00 92.56 478 ILE A N 1
ATOM 3719 C CA . ILE A 1 478 ? -10.327 6.073 39.777 1.00 92.56 478 ILE A CA 1
ATOM 3720 C C . ILE A 1 478 ? -11.079 5.525 38.565 1.00 92.56 478 ILE A C 1
ATOM 3722 O O . ILE A 1 478 ? -10.625 4.577 37.923 1.00 92.56 478 ILE A O 1
ATOM 3726 N N . LYS A 1 479 ? -12.199 6.151 38.202 1.00 92.00 479 LYS A N 1
ATOM 3727 C CA . LYS A 1 479 ? -12.873 5.913 36.920 1.00 92.00 479 LYS A CA 1
ATOM 3728 C C . LYS A 1 479 ? -12.438 6.979 35.915 1.00 92.00 479 LYS A C 1
ATOM 3730 O O . LYS A 1 479 ? -12.675 8.163 36.137 1.00 92.00 479 LYS A O 1
ATOM 3735 N N . SER A 1 480 ? -11.820 6.576 34.808 1.00 92.12 480 SER A N 1
ATOM 3736 C CA . SER A 1 480 ? -11.496 7.454 33.677 1.00 92.12 480 SER A CA 1
ATOM 3737 C C . SER A 1 480 ? -12.526 7.277 32.565 1.00 92.12 480 SER A C 1
ATOM 3739 O O . SER A 1 480 ? -12.624 6.193 31.979 1.00 92.12 480 SER A O 1
ATOM 3741 N N . LYS A 1 481 ? -13.305 8.326 32.274 1.00 90.25 481 LYS A N 1
ATOM 3742 C CA . LYS A 1 481 ? -14.441 8.243 31.344 1.00 90.25 481 LYS A CA 1
ATOM 3743 C C . LYS A 1 481 ? -14.050 8.598 29.897 1.00 90.25 481 LYS A C 1
ATOM 3745 O O . LYS A 1 481 ? -13.363 9.602 29.665 1.00 90.25 481 LYS A O 1
ATOM 3750 N N . PRO A 1 482 ? -14.513 7.818 28.902 1.00 90.38 482 PRO A N 1
ATOM 3751 C CA . PRO A 1 482 ? -14.474 8.229 27.501 1.00 90.38 482 PRO A CA 1
ATOM 3752 C C . PRO A 1 482 ? -15.497 9.342 27.244 1.00 90.38 482 PRO A C 1
ATOM 3754 O O . PRO A 1 482 ? -16.504 9.429 27.942 1.00 90.38 482 PRO A O 1
ATOM 3757 N N . LEU A 1 483 ? -15.266 10.170 26.226 1.00 89.38 483 LEU A N 1
ATOM 3758 C CA . LEU A 1 483 ? -16.247 11.146 25.749 1.00 89.38 483 LEU A CA 1
ATOM 3759 C C . LEU A 1 483 ? -17.493 10.442 25.198 1.00 89.38 483 LEU A C 1
ATOM 3761 O O . LEU A 1 483 ? -17.438 9.308 24.724 1.00 89.38 483 LEU A O 1
ATOM 3765 N N . ASP A 1 484 ? -18.617 11.148 25.172 1.00 86.94 484 ASP A N 1
ATOM 3766 C CA . ASP A 1 484 ? -19.854 10.634 24.581 1.00 86.94 484 ASP A CA 1
ATOM 3767 C C . ASP A 1 484 ? -19.699 10.347 23.081 1.00 86.94 484 ASP A C 1
ATOM 3769 O O . ASP A 1 484 ? -20.104 9.290 22.605 1.00 86.94 484 ASP A O 1
ATOM 3773 N N . ASP A 1 485 ? -19.022 11.225 22.340 1.00 85.75 485 ASP A N 1
ATOM 3774 C CA . ASP A 1 485 ? -18.681 10.989 20.935 1.00 85.75 485 ASP A CA 1
ATOM 3775 C C . ASP A 1 485 ? -17.773 9.753 20.749 1.00 85.75 485 ASP A C 1
ATOM 3777 O O . ASP A 1 485 ? -17.847 9.096 19.709 1.00 85.75 485 ASP A O 1
ATOM 3781 N N . GLU A 1 486 ? -16.936 9.397 21.733 1.00 88.19 486 GLU A N 1
ATOM 3782 C CA . GLU A 1 486 ? -16.149 8.153 21.714 1.00 88.19 486 GLU A CA 1
ATOM 3783 C C . GLU A 1 486 ? -17.046 6.930 21.950 1.00 88.19 486 GLU A C 1
ATOM 3785 O O . GLU A 1 486 ? -16.935 5.949 21.211 1.00 88.19 486 GLU A O 1
ATOM 3790 N N . VAL A 1 487 ? -17.993 7.009 22.894 1.00 88.25 487 VAL A N 1
ATOM 3791 C CA . VAL A 1 487 ? -19.016 5.969 23.123 1.00 88.25 487 VAL A CA 1
ATOM 3792 C C . VAL A 1 487 ? -19.853 5.744 21.862 1.00 88.25 487 VAL A C 1
ATOM 3794 O O . VAL A 1 487 ? -19.975 4.612 21.397 1.00 88.25 487 VAL A O 1
ATOM 3797 N N . ILE A 1 488 ? -20.343 6.815 21.229 1.00 88.69 488 ILE A N 1
ATOM 3798 C CA . ILE A 1 488 ? -21.098 6.747 19.968 1.00 88.69 488 ILE A CA 1
ATOM 3799 C C . ILE A 1 488 ? -20.251 6.137 18.847 1.00 88.69 488 ILE A C 1
ATOM 3801 O O . ILE A 1 488 ? -20.755 5.331 18.064 1.00 88.69 488 ILE A O 1
ATOM 3805 N N . LYS A 1 489 ? -18.957 6.470 18.752 1.00 85.50 489 LYS A N 1
ATOM 3806 C CA . LYS A 1 489 ? -18.047 5.815 17.795 1.00 85.50 489 LYS A CA 1
ATOM 3807 C C . LYS A 1 489 ? -17.903 4.318 18.081 1.00 85.50 489 LYS A C 1
ATOM 3809 O O . LYS A 1 489 ? -17.911 3.539 17.128 1.00 85.50 489 LYS A O 1
ATOM 3814 N N . GLY A 1 490 ? -17.809 3.914 19.348 1.00 86.25 490 GLY A N 1
ATOM 3815 C CA . GLY A 1 490 ? -17.789 2.508 19.769 1.00 86.25 490 GLY A CA 1
ATOM 3816 C C . GLY A 1 490 ? -19.073 1.759 19.391 1.00 86.25 490 GLY A C 1
ATOM 3817 O O . GLY A 1 490 ? -19.014 0.664 18.831 1.00 86.25 490 GLY A O 1
ATOM 3818 N N . LEU A 1 491 ? -20.236 2.381 19.589 1.00 87.50 491 LEU A N 1
ATOM 3819 C CA . LEU A 1 491 ? -21.529 1.822 19.179 1.00 87.50 491 LEU A CA 1
ATOM 3820 C C . LEU A 1 491 ? -21.650 1.715 17.659 1.00 87.50 491 LEU A C 1
ATOM 3822 O O . LEU A 1 491 ? -22.060 0.679 17.149 1.00 87.50 491 LEU A O 1
ATOM 3826 N N . LYS A 1 492 ? -21.209 2.734 16.912 1.00 86.69 492 LYS A N 1
ATOM 3827 C CA . LYS A 1 492 ? -21.138 2.686 15.442 1.00 86.69 492 LYS A CA 1
ATOM 3828 C C . LYS A 1 492 ? -20.211 1.580 14.942 1.00 86.69 492 LYS A C 1
ATOM 3830 O O . LYS A 1 492 ? -20.494 0.942 13.930 1.00 86.69 492 LYS A O 1
ATOM 3835 N N . LEU A 1 493 ? -19.095 1.356 15.634 1.00 78.56 493 LEU A N 1
ATOM 3836 C CA . LEU A 1 493 ? -18.181 0.253 15.358 1.00 78.56 493 LEU A CA 1
ATOM 3837 C C . LEU A 1 493 ? -18.911 -1.093 15.478 1.00 78.56 493 LEU A C 1
ATOM 3839 O O . LEU A 1 493 ? -18.837 -1.894 14.545 1.00 78.56 493 LEU A O 1
ATOM 3843 N N . LEU A 1 494 ? -19.632 -1.315 16.575 1.00 81.69 494 LEU A N 1
ATOM 3844 C CA . LEU A 1 494 ? -20.417 -2.530 16.792 1.00 81.69 494 LEU A CA 1
ATOM 3845 C C . LEU A 1 494 ? -21.554 -2.657 15.763 1.00 81.69 494 LEU A C 1
ATOM 3847 O O . LEU A 1 494 ? -21.671 -3.687 15.107 1.00 81.69 494 LEU A O 1
ATOM 3851 N N . ALA A 1 495 ? -22.290 -1.573 15.519 1.00 85.62 495 ALA A N 1
ATOM 3852 C CA . ALA A 1 495 ? -23.362 -1.485 14.532 1.00 85.62 495 ALA A CA 1
ATOM 3853 C C . ALA A 1 495 ? -22.909 -1.906 13.129 1.00 85.62 495 ALA A C 1
ATOM 3855 O O . ALA A 1 495 ? -23.550 -2.742 12.506 1.00 85.62 495 ALA A O 1
ATOM 3856 N N . SER A 1 496 ? -21.762 -1.404 12.660 1.00 77.75 496 SER A N 1
ATOM 3857 C CA . SER A 1 496 ? -21.217 -1.748 11.336 1.00 77.75 496 SER A CA 1
ATOM 3858 C C . SER A 1 496 ? -20.865 -3.231 11.155 1.00 77.75 496 SER A C 1
ATOM 3860 O O . SER A 1 496 ? -20.695 -3.689 10.028 1.00 77.75 496 SER A O 1
ATOM 3862 N N . ALA A 1 497 ? -20.689 -3.976 12.251 1.00 75.44 497 ALA A N 1
ATOM 3863 C CA . ALA A 1 497 ? -20.444 -5.414 12.198 1.00 75.44 497 ALA A CA 1
ATOM 3864 C C . ALA A 1 497 ? -21.746 -6.227 12.109 1.00 75.44 497 ALA A C 1
ATOM 3866 O O . ALA A 1 497 ? -21.692 -7.383 11.685 1.00 75.44 497 ALA A O 1
ATOM 3867 N N . ILE A 1 498 ? -22.871 -5.617 12.496 1.00 81.56 498 ILE A N 1
ATOM 3868 C CA . ILE A 1 498 ? -24.209 -6.211 12.533 1.00 81.56 498 ILE A CA 1
ATOM 3869 C C . ILE A 1 498 ? -24.965 -5.873 11.241 1.00 81.56 498 ILE A C 1
ATOM 3871 O O . ILE A 1 498 ? -25.345 -6.776 10.502 1.00 81.56 498 ILE A O 1
ATOM 3875 N N . ASP A 1 499 ? -25.139 -4.582 10.935 1.00 82.06 499 ASP A N 1
ATOM 3876 C CA . ASP A 1 499 ? -25.928 -4.092 9.798 1.00 82.06 499 ASP A CA 1
ATOM 3877 C C . ASP A 1 499 ? -25.423 -2.708 9.324 1.00 82.06 499 ASP A C 1
ATOM 3879 O O . ASP A 1 499 ? -25.159 -1.803 10.125 1.00 82.06 499 ASP A O 1
ATOM 3883 N N . ASN A 1 500 ? -25.271 -2.537 8.005 1.00 76.38 500 ASN A N 1
ATOM 3884 C CA . ASN A 1 500 ? -24.709 -1.316 7.414 1.00 76.38 500 ASN A CA 1
ATOM 3885 C C . ASN A 1 500 ? -25.614 -0.082 7.608 1.00 76.38 500 ASN A C 1
ATOM 3887 O O . ASN A 1 500 ? -25.090 1.030 7.717 1.00 76.38 500 ASN A O 1
ATOM 3891 N N . ASP A 1 501 ? -26.933 -0.257 7.721 1.00 82.12 501 ASP A N 1
ATOM 3892 C CA . ASP A 1 501 ? -27.905 0.832 7.876 1.00 82.12 501 ASP A CA 1
ATOM 3893 C C . ASP A 1 501 ? -27.926 1.399 9.304 1.00 82.12 501 ASP A C 1
ATOM 3895 O O . ASP A 1 501 ? -28.284 2.560 9.508 1.00 82.12 501 ASP A O 1
ATOM 3899 N N . LEU A 1 502 ? -27.493 0.627 10.310 1.00 87.62 502 LEU A N 1
ATOM 3900 C CA . LEU A 1 502 ? -27.425 1.109 11.697 1.00 87.62 502 LEU A CA 1
ATOM 3901 C C . LEU A 1 502 ? -26.399 2.234 11.874 1.00 87.62 502 LEU A C 1
ATOM 3903 O O . LEU A 1 502 ? -26.592 3.143 12.683 1.00 87.62 502 LEU A O 1
ATOM 3907 N N . THR A 1 503 ? -25.292 2.194 11.130 1.00 83.75 503 THR A N 1
ATOM 3908 C CA . THR A 1 503 ? -24.201 3.169 11.289 1.00 83.75 503 THR A CA 1
ATOM 3909 C C . THR A 1 503 ? -24.649 4.607 10.968 1.00 83.75 503 THR A C 1
ATOM 3911 O O . THR A 1 503 ? -24.367 5.499 11.781 1.00 83.75 503 THR A O 1
ATOM 3914 N N . PRO A 1 504 ? -25.351 4.870 9.843 1.00 84.88 504 PRO A N 1
ATOM 3915 C CA . PRO A 1 504 ? -26.019 6.144 9.592 1.00 84.88 504 PRO A CA 1
ATOM 3916 C C . PRO A 1 504 ? -26.989 6.550 10.704 1.00 84.88 504 PRO A C 1
ATOM 3918 O O . PRO A 1 504 ? -26.924 7.689 11.159 1.00 84.88 504 PRO A O 1
ATOM 3921 N N . LEU A 1 505 ? -27.828 5.628 11.190 1.00 91.12 505 LEU A N 1
ATOM 3922 C CA . LEU A 1 505 ? -28.852 5.918 12.201 1.00 91.12 505 LEU A CA 1
ATOM 3923 C C . LEU A 1 505 ? -28.233 6.385 13.528 1.00 91.12 505 LEU A C 1
ATOM 3925 O O . LEU A 1 505 ? -28.613 7.437 14.042 1.00 91.12 505 LEU A O 1
ATOM 3929 N N . PHE A 1 506 ? -27.204 5.699 14.039 1.00 89.31 506 PHE A N 1
ATOM 3930 C CA . PHE A 1 506 ? -26.456 6.166 15.218 1.00 89.31 506 PHE A CA 1
ATOM 3931 C C . PHE A 1 506 ? -25.838 7.553 15.003 1.00 89.31 506 PHE A C 1
ATOM 3933 O O . PHE A 1 506 ? -25.794 8.368 15.920 1.00 89.31 506 PHE A O 1
ATOM 3940 N N . SER A 1 507 ? -25.368 7.843 13.788 1.00 84.19 507 SER A N 1
ATOM 3941 C CA . SER A 1 507 ? -24.809 9.147 13.426 1.00 84.19 507 SER A CA 1
ATOM 3942 C C . SER A 1 507 ? -25.865 10.257 13.437 1.00 84.19 507 SER A C 1
ATOM 3944 O O . SER A 1 507 ? -25.617 11.329 13.992 1.00 84.19 507 SER A O 1
ATOM 3946 N N . THR A 1 508 ? -27.028 9.990 12.843 1.00 88.50 508 THR A N 1
ATOM 3947 C CA . THR A 1 508 ? -28.165 10.914 12.760 1.00 88.50 508 THR A CA 1
ATOM 3948 C C . THR A 1 508 ? -28.716 11.223 14.145 1.00 88.50 508 THR A C 1
ATOM 3950 O O . THR A 1 508 ? -28.921 12.387 14.490 1.00 88.50 508 THR A O 1
ATOM 3953 N N . TYR A 1 509 ? -28.889 10.190 14.970 1.00 89.75 509 TYR A N 1
ATOM 3954 C CA . TYR A 1 509 ? -29.580 10.299 16.249 1.00 89.75 509 TYR A CA 1
ATOM 3955 C C . TYR A 1 509 ? -28.659 10.447 17.458 1.00 89.75 509 TYR A C 1
ATOM 3957 O O . TYR A 1 509 ? -29.161 10.499 18.574 1.00 89.75 509 TYR A O 1
ATOM 3965 N N . LYS A 1 510 ? -27.337 10.599 17.286 1.00 86.56 510 LYS A N 1
ATOM 3966 C CA . LYS A 1 510 ? -26.374 10.659 18.408 1.00 86.56 510 LYS A CA 1
ATOM 3967 C C . LYS A 1 510 ? -26.733 11.656 19.517 1.00 86.56 510 LYS A C 1
ATOM 3969 O O . LYS A 1 510 ? -26.442 11.416 20.680 1.00 86.56 510 LYS A O 1
ATOM 3974 N N . LYS A 1 511 ? -27.373 12.779 19.167 1.00 84.44 511 LYS A N 1
ATOM 3975 C CA . LYS A 1 511 ? -27.790 13.825 20.122 1.00 84.44 511 LYS A CA 1
ATOM 3976 C C . LYS A 1 511 ? -29.042 13.455 20.923 1.00 84.44 511 LYS A C 1
ATOM 3978 O O . LYS A 1 511 ? -29.368 14.156 21.875 1.00 84.44 511 LYS A O 1
ATOM 3983 N N . ASN A 1 512 ? -29.764 12.429 20.489 1.00 85.75 512 ASN A N 1
ATOM 3984 C CA . ASN A 1 512 ? -31.031 11.966 21.047 1.00 85.75 512 ASN A CA 1
ATOM 3985 C C . ASN A 1 512 ? -30.888 10.668 21.847 1.00 85.75 512 ASN A C 1
ATOM 3987 O O . ASN A 1 512 ? -31.887 10.200 22.383 1.00 85.75 512 ASN A O 1
ATOM 3991 N N . LEU A 1 513 ? -29.674 10.120 21.924 1.00 85.12 513 LEU A N 1
ATOM 3992 C CA . LEU A 1 513 ? -29.350 8.951 22.731 1.00 85.12 513 LEU A CA 1
ATOM 3993 C C . LEU A 1 513 ? -28.933 9.360 24.144 1.00 85.12 513 LEU A C 1
ATOM 3995 O O . LEU A 1 513 ? -28.425 10.460 24.382 1.00 85.12 513 LEU A O 1
ATOM 3999 N N . GLU A 1 514 ? -29.106 8.429 25.069 1.00 80.94 514 GLU A N 1
ATOM 4000 C CA . GLU A 1 514 ? -28.771 8.517 26.486 1.00 80.94 514 GLU A CA 1
ATOM 4001 C C . GLU A 1 514 ? -27.283 8.801 26.737 1.00 80.94 514 GLU A C 1
ATOM 4003 O O . GLU A 1 514 ? -26.933 9.420 27.741 1.00 80.94 514 GLU A O 1
ATOM 4008 N N . TYR A 1 515 ? -26.402 8.465 25.792 1.00 84.75 515 TYR A N 1
ATOM 4009 C CA . TYR A 1 515 ? -24.955 8.642 25.939 1.00 84.75 515 TYR A CA 1
ATOM 4010 C C . TYR A 1 515 ? -24.484 10.096 25.881 1.00 84.75 515 TYR A C 1
ATOM 4012 O O . TYR A 1 515 ? -23.343 10.364 26.249 1.00 84.75 515 TYR A O 1
ATOM 4020 N N . LYS A 1 516 ? -25.321 11.040 25.433 1.00 83.81 516 LYS A N 1
ATOM 4021 C CA . LYS A 1 516 ? -24.955 12.462 25.356 1.00 83.81 516 LYS A CA 1
ATOM 4022 C C . LYS A 1 516 ? -24.458 12.967 26.714 1.00 83.81 516 LYS A C 1
ATOM 4024 O O . LYS A 1 516 ? -25.152 12.830 27.721 1.00 83.81 516 LYS A O 1
ATOM 4029 N N . ASN A 1 517 ? -23.279 13.588 26.729 1.00 85.19 517 ASN A N 1
ATOM 4030 C CA . ASN A 1 517 ? -22.583 14.057 27.930 1.00 85.19 517 ASN A CA 1
ATOM 4031 C C . ASN A 1 517 ? -22.378 12.979 29.017 1.00 85.19 517 ASN A C 1
ATOM 4033 O O . ASN A 1 517 ? -22.256 13.320 30.193 1.00 85.19 517 ASN A O 1
ATOM 4037 N N . SER A 1 518 ? -22.309 11.689 28.669 1.00 85.31 518 SER A N 1
ATOM 4038 C CA . SER A 1 518 ? -22.128 10.594 29.644 1.00 85.31 518 SER A CA 1
ATOM 4039 C C . SER A 1 518 ? -20.887 10.759 30.531 1.00 85.31 518 SER A C 1
ATOM 4041 O O . SER A 1 518 ? -20.930 10.460 31.720 1.00 85.31 518 SER A O 1
ATOM 4043 N N . HIS A 1 519 ? -19.805 11.325 29.990 1.00 87.38 519 HIS A N 1
ATOM 4044 C CA . HIS A 1 519 ? -18.586 11.678 30.728 1.00 87.38 519 HIS A CA 1
ATOM 4045 C C . HIS A 1 519 ? -18.783 12.762 31.803 1.00 87.38 519 HIS A C 1
ATOM 4047 O O . HIS A 1 519 ? -17.940 12.896 32.691 1.00 87.38 519 HIS A O 1
ATOM 4053 N N . LYS A 1 520 ? -19.873 13.539 31.729 1.00 87.56 520 LYS A N 1
ATOM 4054 C CA . LYS A 1 520 ? -20.254 14.542 32.735 1.00 87.56 520 LYS A CA 1
ATOM 4055 C C . LYS A 1 520 ? -21.325 14.021 33.697 1.00 87.56 520 LYS A C 1
ATOM 4057 O O . LYS A 1 520 ? -21.230 14.274 34.891 1.00 87.56 520 LYS A O 1
ATOM 4062 N N . LYS A 1 521 ? -22.288 13.241 33.190 1.00 85.88 521 LYS A N 1
ATOM 4063 C CA . LYS A 1 521 ? -23.437 12.722 33.953 1.00 85.88 521 LYS A CA 1
ATOM 4064 C C . LYS A 1 521 ? -23.055 12.032 35.257 1.00 85.88 521 LYS A C 1
ATOM 4066 O O . LYS A 1 521 ? -23.587 12.382 36.304 1.00 85.88 521 LYS A O 1
ATOM 4071 N N . GLU A 1 522 ? -22.129 11.081 35.192 1.00 86.56 522 GLU A N 1
ATOM 4072 C CA . GLU A 1 522 ? -21.836 10.207 36.330 1.00 86.56 522 GLU A CA 1
ATOM 4073 C C . GLU A 1 522 ? -21.334 10.988 37.553 1.00 86.56 522 GLU A C 1
ATOM 4075 O O . GLU A 1 522 ? -21.929 10.895 38.624 1.00 86.56 522 GLU A O 1
ATOM 4080 N N . TRP A 1 523 ? -20.287 11.810 37.410 1.00 88.25 523 TRP A N 1
ATOM 4081 C CA . TRP A 1 523 ? -19.750 12.540 38.565 1.00 88.25 523 TRP A CA 1
ATOM 4082 C C . TRP A 1 523 ? -20.747 13.554 39.123 1.00 88.25 523 TRP A C 1
ATOM 4084 O O . TRP A 1 523 ? -20.758 13.772 40.329 1.00 88.25 523 TRP A O 1
ATOM 4094 N N . MET A 1 524 ? -21.590 14.154 38.276 1.00 88.56 524 MET A N 1
ATOM 4095 C CA . MET A 1 524 ? -22.625 15.094 38.716 1.00 88.56 524 MET A CA 1
ATOM 4096 C C . MET A 1 524 ? -23.664 14.389 39.587 1.00 88.56 524 MET A C 1
ATOM 4098 O O . MET A 1 524 ? -24.017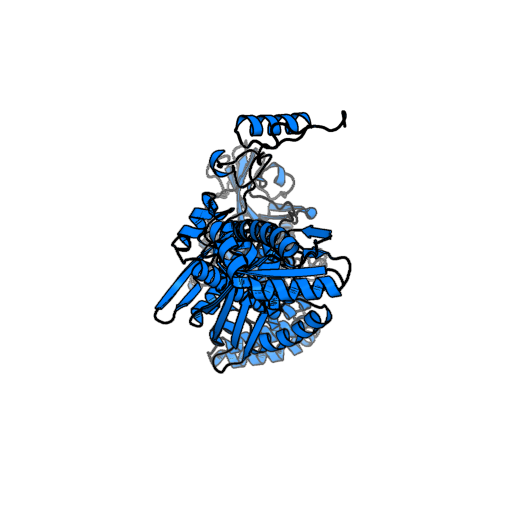 14.891 40.649 1.00 88.56 524 MET A O 1
ATOM 4102 N N . ILE A 1 525 ? -24.124 13.208 39.166 1.00 88.19 525 ILE A N 1
ATOM 4103 C CA . ILE A 1 525 ? -25.111 12.425 39.916 1.00 88.19 525 ILE A CA 1
ATOM 4104 C C . ILE A 1 525 ? -24.528 11.967 41.256 1.00 88.19 525 ILE A C 1
ATOM 4106 O O . ILE A 1 525 ? -25.164 12.146 42.293 1.00 88.19 525 ILE A O 1
ATOM 4110 N N . TYR A 1 526 ? -23.297 11.453 41.267 1.00 90.62 526 TYR A N 1
ATOM 4111 C CA . TYR A 1 526 ? -22.638 11.051 42.511 1.00 90.62 526 TYR A CA 1
ATOM 4112 C C . TYR A 1 526 ? -22.376 12.223 43.462 1.00 90.62 526 TYR A C 1
ATOM 4114 O O . TYR A 1 526 ? -22.526 12.064 44.674 1.00 90.62 526 TYR A O 1
ATOM 4122 N N . GLU A 1 527 ? -22.038 13.402 42.939 1.00 89.50 527 GLU A N 1
ATOM 4123 C CA . GLU A 1 527 ? -21.915 14.630 43.728 1.00 89.50 527 GLU A CA 1
ATOM 4124 C C . GLU A 1 527 ? -23.261 15.002 44.377 1.00 89.50 527 GLU A C 1
ATOM 4126 O O . GLU A 1 527 ? -23.312 15.164 45.594 1.00 89.50 527 GLU A O 1
ATOM 4131 N N . ALA A 1 528 ? -24.365 14.975 43.617 1.00 88.31 528 ALA A N 1
ATOM 4132 C CA . ALA A 1 528 ? -25.732 15.183 44.122 1.00 88.31 528 ALA A CA 1
ATOM 4133 C C . ALA A 1 528 ? -26.109 14.251 45.273 1.00 88.31 528 ALA A C 1
ATOM 4135 O O . ALA A 1 528 ? -26.643 14.673 46.302 1.00 88.31 528 ALA A O 1
ATOM 4136 N N . LEU A 1 529 ? -25.916 12.950 45.044 1.00 89.81 529 LEU A N 1
ATOM 4137 C CA . LEU A 1 529 ? -26.337 11.912 45.976 1.00 89.81 529 LEU A CA 1
ATOM 4138 C C . LEU A 1 529 ? -25.538 12.034 47.279 1.00 89.81 529 LEU A C 1
ATOM 4140 O O . LEU A 1 529 ? -26.084 11.889 48.373 1.00 89.81 529 LEU A O 1
ATOM 4144 N N . THR A 1 530 ? -24.264 12.397 47.153 1.00 90.62 530 THR A N 1
ATOM 4145 C CA . THR A 1 530 ? -23.365 12.640 48.280 1.00 90.62 530 THR A CA 1
ATOM 4146 C C . THR A 1 530 ? -23.743 13.897 49.064 1.00 90.62 530 THR A C 1
ATOM 4148 O O . THR A 1 530 ? -23.774 13.853 50.291 1.00 90.62 530 THR A O 1
ATOM 4151 N N . GLU A 1 531 ? -24.082 15.003 48.394 1.00 88.50 531 GLU A N 1
ATOM 4152 C CA . GLU A 1 531 ? -24.537 16.243 49.047 1.00 88.50 531 GLU A CA 1
ATOM 4153 C C . GLU A 1 531 ? -25.839 16.052 49.840 1.00 88.50 531 GLU A C 1
ATOM 4155 O O . GLU A 1 531 ? -26.030 16.688 50.877 1.00 88.50 531 GLU A O 1
ATOM 4160 N N . LYS A 1 532 ? -26.716 15.141 49.395 1.00 88.56 532 LYS A N 1
ATOM 4161 C CA . LYS A 1 532 ? -27.932 14.745 50.127 1.00 88.56 532 LYS A CA 1
ATOM 4162 C C . LYS A 1 532 ? -27.693 13.713 51.236 1.00 88.56 532 LYS A C 1
ATOM 4164 O O . LYS A 1 532 ? -28.626 13.414 51.977 1.00 88.56 532 LYS A O 1
ATOM 4169 N N . GLY A 1 533 ? -26.470 13.202 51.384 1.00 89.50 533 GLY A N 1
ATOM 4170 C CA . GLY A 1 533 ? -26.086 12.319 52.486 1.00 89.50 533 GLY A CA 1
ATOM 4171 C C . GLY A 1 533 ? -26.531 10.862 52.337 1.00 89.50 533 GLY A C 1
ATOM 4172 O O . GLY A 1 533 ? -26.662 10.171 53.346 1.00 89.50 533 GLY A O 1
ATOM 4173 N N . PHE A 1 534 ? -26.764 10.379 51.113 1.00 91.12 534 PHE A N 1
ATOM 4174 C CA . PHE A 1 534 ? -27.092 8.969 50.893 1.00 91.12 534 PHE A CA 1
ATOM 4175 C C . PHE A 1 534 ? -25.887 8.066 51.179 1.00 91.12 534 PHE A C 1
ATOM 4177 O O . PHE A 1 534 ? -24.810 8.252 50.616 1.00 91.12 534 PHE A O 1
ATOM 4184 N N . SER A 1 535 ? -26.080 7.063 52.038 1.00 88.44 535 SER A N 1
ATOM 4185 C CA . SER A 1 535 ? -25.062 6.062 52.392 1.00 88.44 535 SER A CA 1
ATOM 4186 C C . SER A 1 535 ? -25.142 4.782 51.556 1.00 88.44 535 SER A C 1
ATOM 4188 O O . SER A 1 535 ? -24.204 3.989 51.564 1.00 88.44 535 SER A O 1
ATOM 4190 N N . CYS A 1 536 ? -26.236 4.583 50.818 1.00 91.00 536 CYS A N 1
ATOM 4191 C CA . CYS A 1 536 ? -26.493 3.409 49.982 1.00 91.00 536 CYS A CA 1
ATOM 4192 C C . CYS A 1 536 ? -25.809 3.465 48.603 1.00 91.00 536 CYS A C 1
ATOM 4194 O O . CYS A 1 536 ? -26.225 2.783 47.672 1.00 91.00 536 CYS A O 1
ATOM 4196 N N . ILE A 1 537 ? -24.760 4.273 48.454 1.00 92.00 537 ILE A N 1
ATOM 4197 C CA . ILE A 1 537 ? -23.959 4.434 47.233 1.00 92.00 537 ILE A CA 1
ATOM 4198 C C . ILE A 1 537 ? -22.472 4.307 47.587 1.00 92.00 537 ILE A C 1
ATOM 4200 O O . ILE A 1 537 ? -22.105 4.545 48.742 1.00 92.00 537 ILE A O 1
ATOM 4204 N N . PRO A 1 538 ? -21.583 4.000 46.627 1.00 91.56 538 PRO A N 1
ATOM 4205 C CA . PRO A 1 538 ? -20.151 4.126 46.870 1.00 91.56 538 PRO A CA 1
ATOM 4206 C C . PRO A 1 538 ? -19.791 5.566 47.248 1.00 91.56 538 PRO A C 1
ATOM 4208 O O . PRO A 1 538 ? -20.246 6.509 46.588 1.00 91.56 538 PRO A O 1
ATOM 4211 N N . LYS A 1 539 ? -18.942 5.753 48.266 1.00 91.75 539 LYS A N 1
ATOM 4212 C CA . LYS A 1 539 ? -18.508 7.103 48.667 1.00 91.75 539 LYS A CA 1
ATOM 4213 C C . LYS A 1 539 ? -17.842 7.811 47.486 1.00 91.75 539 LYS A C 1
ATOM 4215 O O . LYS A 1 539 ? -16.917 7.284 46.871 1.00 91.75 539 LYS A O 1
ATOM 4220 N N . TYR A 1 540 ? -18.292 9.023 47.181 1.00 93.31 540 TYR A N 1
ATOM 4221 C CA . TYR A 1 540 ? -17.687 9.872 46.160 1.00 93.31 540 TYR A CA 1
ATOM 4222 C C . TYR A 1 540 ? -16.623 10.770 46.789 1.00 93.31 540 TYR A C 1
ATOM 4224 O O . TYR A 1 540 ? -16.903 11.513 47.732 1.00 93.31 540 TYR A O 1
ATOM 4232 N N . TYR A 1 541 ? -15.411 10.726 46.243 1.00 93.69 541 TYR A N 1
ATOM 4233 C CA . TYR A 1 541 ? -14.245 11.433 46.769 1.00 93.69 541 TYR A CA 1
ATOM 4234 C C . TYR A 1 541 ? -13.833 12.654 45.951 1.00 93.69 541 TYR A C 1
ATOM 4236 O O . TYR A 1 541 ? -12.965 13.394 46.396 1.00 93.69 541 TYR A O 1
ATOM 4244 N N . GLY A 1 542 ? -14.415 12.889 44.774 1.00 94.44 542 GLY A N 1
ATOM 4245 C CA . GLY A 1 542 ? -14.123 14.059 43.943 1.00 94.44 542 GLY A CA 1
ATOM 4246 C C . GLY A 1 542 ? -13.866 13.722 42.476 1.00 94.44 542 GLY A C 1
ATOM 4247 O O . GLY A 1 542 ? -14.138 12.613 42.012 1.00 94.44 542 GLY A O 1
ATOM 4248 N N . LYS A 1 543 ? -13.348 14.702 41.728 1.00 95.19 543 LYS A N 1
ATOM 4249 C CA . LYS A 1 543 ? -13.165 14.622 40.273 1.00 95.19 543 LYS A CA 1
ATOM 4250 C C . LYS A 1 543 ? -11.996 15.466 39.777 1.00 95.19 543 LYS A C 1
ATOM 4252 O O . LYS A 1 543 ? -11.712 16.534 40.318 1.00 95.19 543 LYS A O 1
ATOM 4257 N N . LYS A 1 544 ? -11.374 15.045 38.672 1.00 94.88 544 LYS A N 1
ATOM 4258 C CA . LYS A 1 544 ? -10.400 15.843 37.904 1.00 94.88 544 LYS A CA 1
ATOM 4259 C C . LYS A 1 544 ? -10.852 15.966 36.457 1.00 94.88 544 LYS A C 1
ATOM 4261 O O . LYS A 1 544 ? -10.998 14.958 35.769 1.00 94.88 544 LYS A O 1
ATOM 4266 N N . ILE A 1 545 ? -10.995 17.203 35.988 1.00 93.50 545 ILE A N 1
ATOM 4267 C CA . ILE A 1 545 ? -11.351 17.515 34.602 1.00 93.50 545 ILE A CA 1
ATOM 4268 C C . ILE A 1 545 ? -10.241 18.368 33.979 1.00 93.50 545 ILE A C 1
ATOM 4270 O O . ILE A 1 545 ? -9.809 19.350 34.580 1.00 93.50 545 ILE A O 1
ATOM 4274 N N . ILE A 1 546 ? -9.765 17.978 32.796 1.00 92.19 546 ILE A N 1
ATOM 4275 C CA . ILE A 1 546 ? -8.845 18.766 31.960 1.00 92.19 546 ILE A CA 1
ATOM 4276 C C . ILE A 1 546 ? -9.392 18.714 30.534 1.00 92.19 546 ILE A C 1
ATOM 4278 O O . ILE A 1 546 ? -9.087 17.780 29.788 1.00 92.19 546 ILE A O 1
ATOM 4282 N N . GLU A 1 547 ? -10.250 19.670 30.177 1.00 88.25 547 GLU A N 1
ATOM 4283 C CA . GLU A 1 547 ? -11.015 19.626 28.923 1.00 88.25 547 GLU A CA 1
ATOM 4284 C C . GLU A 1 547 ? -10.104 19.672 27.686 1.00 88.25 547 GLU A C 1
ATOM 4286 O O . GLU A 1 547 ? -10.338 18.933 26.734 1.00 88.25 547 GLU A O 1
ATOM 4291 N N . GLU A 1 548 ? -8.996 20.422 27.722 1.00 85.12 548 GLU A N 1
ATOM 4292 C CA . GLU A 1 548 ? -8.050 20.536 26.597 1.00 85.12 548 GLU A CA 1
ATOM 4293 C C . GLU A 1 548 ? -7.311 19.223 26.299 1.00 85.12 548 GLU A C 1
ATOM 4295 O O . GLU A 1 548 ? -6.775 19.030 25.207 1.00 85.12 548 GLU A O 1
ATOM 4300 N N . ARG A 1 549 ? -7.256 18.324 27.288 1.00 87.25 549 ARG A N 1
ATOM 4301 C CA . ARG A 1 549 ? -6.667 16.981 27.181 1.00 87.25 549 ARG A CA 1
ATOM 4302 C C . ARG A 1 549 ? -7.730 15.881 27.171 1.00 87.25 549 ARG A C 1
ATOM 4304 O O . ARG A 1 549 ? -7.372 14.704 27.209 1.00 87.25 549 ARG A O 1
ATOM 4311 N N . GLU A 1 550 ? -9.007 16.267 27.155 1.00 89.81 550 GLU A N 1
ATOM 4312 C CA . GLU A 1 550 ? -10.175 15.389 27.222 1.00 89.81 550 GLU A CA 1
ATOM 4313 C C . GLU A 1 550 ? -10.183 14.486 28.473 1.00 89.81 550 GLU A C 1
ATOM 4315 O O . GLU A 1 550 ? -10.734 13.390 28.446 1.00 89.81 550 GLU A O 1
ATOM 4320 N N . VAL A 1 551 ? -9.560 14.889 29.581 1.00 91.62 551 VAL A N 1
ATOM 4321 C CA . VAL A 1 551 ? -9.432 14.042 30.781 1.00 91.62 551 VAL A CA 1
ATOM 4322 C C . VAL A 1 551 ? -10.629 14.244 31.704 1.00 91.62 551 VAL A C 1
ATOM 4324 O O . VAL A 1 551 ? -10.860 15.363 32.154 1.00 91.62 551 VAL A O 1
ATOM 4327 N N . TYR A 1 552 ? -11.335 13.157 32.029 1.00 93.44 552 TYR A N 1
ATOM 4328 C CA . TYR A 1 552 ? -12.455 13.128 32.976 1.00 93.44 552 TYR A CA 1
ATOM 4329 C C . TYR A 1 552 ? -12.256 11.967 33.953 1.00 93.44 552 TYR A C 1
ATOM 4331 O O . TYR A 1 552 ? -12.507 10.812 33.606 1.00 93.44 552 TYR A O 1
ATOM 4339 N N . LEU A 1 553 ? -11.763 12.274 35.153 1.00 94.75 553 LEU A N 1
ATOM 4340 C CA . LEU A 1 553 ? -11.526 11.303 36.221 1.00 94.75 553 LEU A CA 1
ATOM 4341 C C . LEU A 1 553 ? -12.523 11.505 37.359 1.00 94.75 553 LEU A C 1
AT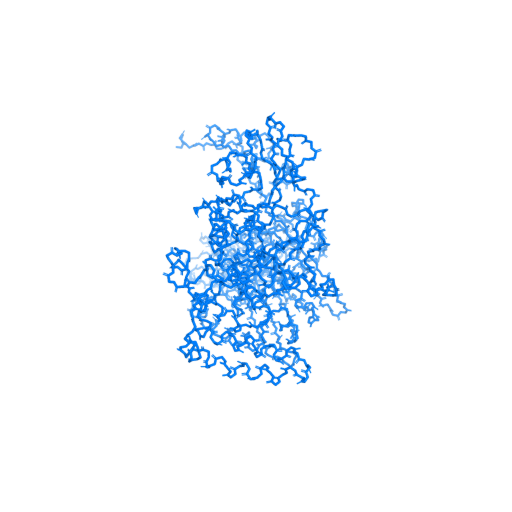OM 4343 O O . LEU A 1 553 ? -12.750 12.638 37.786 1.00 94.75 553 LEU A O 1
ATOM 4347 N N . ILE A 1 554 ? -13.045 10.400 37.876 1.00 94.31 554 ILE A N 1
ATOM 4348 C CA . ILE A 1 554 ? -13.958 10.332 39.018 1.00 94.31 554 ILE A CA 1
ATOM 4349 C C . ILE A 1 554 ? -13.279 9.496 40.100 1.00 94.31 554 ILE A C 1
ATOM 4351 O O . ILE A 1 554 ? -12.747 8.427 39.798 1.00 94.31 554 ILE A O 1
ATOM 4355 N N . PHE A 1 555 ? -13.277 9.974 41.341 1.00 94.38 555 PHE A N 1
ATOM 4356 C CA . PHE A 1 555 ? -12.676 9.279 42.478 1.00 94.38 555 PHE A CA 1
ATOM 4357 C C . PHE A 1 555 ? -13.770 8.745 43.385 1.00 94.38 555 PHE A C 1
ATOM 4359 O O . PHE A 1 555 ? -14.658 9.492 43.801 1.00 94.38 555 PHE A O 1
ATOM 4366 N N . MET A 1 556 ? -13.715 7.453 43.675 1.00 92.25 556 MET A N 1
ATOM 4367 C CA . MET A 1 556 ? -14.769 6.749 44.391 1.00 92.25 556 MET A CA 1
ATOM 4368 C C . MET A 1 556 ? -14.187 5.724 45.357 1.00 92.25 556 MET A C 1
ATOM 4370 O O . MET A 1 556 ? -13.029 5.314 45.246 1.00 92.25 556 MET A O 1
ATOM 4374 N N . GLU A 1 557 ? -15.023 5.292 46.289 1.00 90.00 557 GLU A N 1
ATOM 4375 C CA . GLU A 1 557 ? -14.784 4.123 47.119 1.00 90.00 557 GLU A CA 1
ATOM 4376 C C . GLU A 1 557 ? -14.472 2.900 46.251 1.00 90.00 557 GLU A C 1
ATOM 4378 O O . GLU A 1 557 ? -15.162 2.606 45.271 1.00 90.00 557 GLU A O 1
ATOM 4383 N N . LEU A 1 558 ? -13.422 2.178 46.631 1.00 87.69 558 LEU A N 1
ATOM 4384 C CA . LEU A 1 558 ? -13.166 0.842 46.122 1.00 87.69 558 LEU A CA 1
ATOM 4385 C C . LEU A 1 558 ? -13.947 -0.141 47.000 1.00 87.69 558 LEU A C 1
ATOM 4387 O O . LEU A 1 558 ? -13.711 -0.195 48.199 1.00 87.69 558 LEU A O 1
ATOM 4391 N N . LEU A 1 559 ? -14.877 -0.909 46.436 1.00 85.69 559 LEU A N 1
ATOM 4392 C CA . LEU A 1 559 ? -15.626 -1.893 47.221 1.00 85.69 559 LEU A CA 1
ATOM 4393 C C . LEU A 1 559 ? -14.763 -3.148 47.443 1.00 85.69 559 LEU A C 1
ATOM 4395 O O . LEU A 1 559 ? -14.429 -3.842 46.483 1.00 85.69 559 LEU A O 1
ATOM 4399 N N . ASP A 1 560 ? -14.395 -3.442 48.694 1.00 78.00 560 ASP A N 1
ATOM 4400 C CA . ASP A 1 560 ? -13.611 -4.634 49.045 1.00 78.00 560 ASP A CA 1
ATOM 4401 C C . ASP A 1 560 ? -14.505 -5.879 49.118 1.00 78.00 560 ASP A C 1
ATOM 4403 O O . ASP A 1 560 ? -15.399 -5.971 49.956 1.00 78.00 560 ASP A O 1
ATOM 4407 N N . PHE A 1 561 ? -14.220 -6.886 48.290 1.00 79.88 561 PHE A N 1
ATOM 4408 C CA . PHE A 1 561 ? -14.920 -8.173 48.297 1.00 79.88 561 PHE A CA 1
ATOM 4409 C C . PHE A 1 561 ? -14.934 -8.864 49.668 1.00 79.88 561 PHE A C 1
ATOM 4411 O O . PHE A 1 561 ? -15.866 -9.613 49.956 1.00 79.88 561 PHE A O 1
ATOM 4418 N N . ASN A 1 562 ? -13.948 -8.611 50.533 1.00 80.12 562 ASN A N 1
ATOM 4419 C CA . ASN A 1 562 ? -13.931 -9.155 51.890 1.00 80.12 562 ASN A CA 1
ATOM 4420 C C . ASN A 1 562 ? -14.957 -8.498 52.817 1.00 80.12 562 ASN A C 1
ATOM 4422 O O . ASN A 1 562 ? -15.276 -9.071 53.856 1.00 80.12 562 ASN A O 1
ATOM 4426 N N . GLU A 1 563 ? -15.483 -7.327 52.473 1.00 80.25 563 GLU A N 1
ATOM 4427 C CA . GLU A 1 563 ? -16.501 -6.603 53.241 1.00 80.25 563 GLU A CA 1
ATOM 4428 C C . GLU A 1 563 ? -17.897 -6.711 52.619 1.00 80.25 563 GLU A C 1
ATOM 4430 O O . GLU A 1 563 ? -18.891 -6.305 53.225 1.00 80.25 563 GLU A O 1
ATOM 4435 N N . LEU A 1 564 ? -17.991 -7.311 51.433 1.00 87.38 564 LEU A N 1
ATOM 4436 C CA . LEU A 1 564 ? -19.247 -7.573 50.749 1.00 87.38 564 LEU A CA 1
ATOM 4437 C C . LEU A 1 564 ? -19.781 -8.963 51.102 1.00 87.38 564 LEU A C 1
ATOM 4439 O O . LEU A 1 564 ? -19.042 -9.939 51.232 1.00 87.38 564 LEU A O 1
ATOM 4443 N N . LEU A 1 565 ? -21.099 -9.050 51.247 1.00 87.81 565 LEU A N 1
ATOM 4444 C CA . LEU A 1 565 ? -21.837 -10.306 51.266 1.00 87.81 565 LEU A CA 1
ATOM 4445 C C . LEU A 1 565 ? -21.916 -10.886 49.847 1.00 87.81 565 LEU A C 1
ATOM 4447 O O . LEU A 1 565 ? -21.624 -12.062 49.637 1.00 87.81 565 LEU A O 1
ATOM 4451 N N . PHE A 1 566 ? -22.283 -10.052 48.869 1.00 87.62 566 PHE A N 1
ATOM 4452 C CA . PHE A 1 566 ? -22.211 -10.364 47.443 1.00 87.62 566 PHE A CA 1
ATOM 4453 C C . PHE A 1 566 ? -22.263 -9.090 46.579 1.00 87.62 566 PHE A C 1
ATOM 4455 O O . PHE A 1 566 ? -22.717 -8.034 47.021 1.00 87.62 566 PHE A O 1
ATOM 4462 N N . ILE A 1 567 ? -21.801 -9.210 45.333 1.00 87.75 567 ILE A N 1
ATOM 4463 C CA . ILE A 1 567 ? -21.777 -8.174 44.290 1.00 87.75 567 ILE A CA 1
ATOM 4464 C C . ILE A 1 567 ? -21.950 -8.851 42.926 1.00 87.75 567 ILE A C 1
ATOM 4466 O O . ILE A 1 567 ? -21.542 -10.003 42.776 1.00 87.75 567 ILE A O 1
ATOM 4470 N N . ASN A 1 568 ? -22.556 -8.158 41.958 1.00 81.25 568 ASN A N 1
ATOM 4471 C CA . ASN A 1 568 ? -22.785 -8.648 40.596 1.00 81.25 568 ASN A CA 1
ATOM 4472 C C . ASN A 1 568 ? -23.421 -10.054 40.563 1.00 81.25 568 ASN A C 1
ATOM 4474 O O . ASN A 1 568 ? -22.818 -11.048 40.154 1.00 81.25 568 ASN A O 1
ATOM 4478 N N . THR A 1 569 ? -24.652 -10.145 41.062 1.00 86.19 569 THR A N 1
ATOM 4479 C CA . THR A 1 569 ? -25.361 -11.425 41.245 1.00 86.19 569 THR A CA 1
ATOM 4480 C C . THR A 1 569 ? -26.413 -11.686 40.166 1.00 86.19 569 THR A C 1
ATOM 4482 O O . THR A 1 569 ? -27.369 -12.417 40.410 1.00 86.19 569 THR A O 1
ATOM 4485 N N . GLU A 1 570 ? -26.220 -11.147 38.955 1.00 84.00 570 GLU A N 1
ATOM 4486 C CA . GLU A 1 570 ? -27.148 -11.314 37.818 1.00 84.00 570 GLU A CA 1
ATOM 4487 C C . GLU A 1 570 ? -27.445 -12.793 37.505 1.00 84.00 570 GLU A C 1
ATOM 4489 O O . GLU A 1 570 ? -28.581 -13.158 37.219 1.00 84.00 570 GLU A O 1
ATOM 4494 N N . ASN A 1 571 ? -26.442 -13.665 37.663 1.00 84.94 571 ASN A N 1
ATOM 4495 C CA . ASN A 1 571 ? -26.555 -15.111 37.438 1.00 84.94 571 ASN A CA 1
ATOM 4496 C C . ASN A 1 571 ? -26.797 -15.931 38.722 1.00 84.94 571 ASN A C 1
ATOM 4498 O O . ASN A 1 571 ? -26.789 -17.154 38.657 1.00 84.94 571 ASN A O 1
ATOM 4502 N N . ASN A 1 572 ? -26.954 -15.283 39.883 1.00 86.50 572 ASN A N 1
ATOM 4503 C CA . ASN A 1 572 ? -27.113 -15.936 41.192 1.00 86.50 572 ASN A CA 1
ATOM 4504 C C . ASN A 1 572 ? -28.229 -15.253 42.004 1.00 86.50 572 ASN A C 1
ATOM 4506 O O . ASN A 1 572 ? -28.002 -14.737 43.106 1.00 86.50 572 ASN A O 1
ATOM 4510 N N . THR A 1 573 ? -29.422 -15.157 41.418 1.00 84.88 573 THR A N 1
ATOM 4511 C CA . THR A 1 573 ? -30.561 -14.435 42.007 1.00 84.88 573 THR A CA 1
ATOM 4512 C C . THR A 1 573 ? -31.107 -15.113 43.265 1.00 84.88 573 THR A C 1
ATOM 4514 O O . THR A 1 573 ? -31.671 -14.441 44.122 1.00 84.88 573 THR A O 1
ATOM 4517 N N . GLU A 1 574 ? -30.848 -16.407 43.454 1.00 89.12 574 GLU A N 1
ATOM 4518 C CA . GLU A 1 574 ? -31.217 -17.183 44.643 1.00 89.12 574 GLU A CA 1
ATOM 4519 C C . GLU A 1 574 ? -30.551 -16.703 45.943 1.00 89.12 574 GLU A C 1
ATOM 4521 O O . GLU A 1 574 ? -30.981 -17.080 47.032 1.00 89.12 574 GLU A O 1
ATOM 4526 N N . LYS A 1 575 ? -29.511 -15.863 45.851 1.00 88.31 575 LYS A N 1
ATOM 4527 C CA . LYS A 1 575 ? -28.851 -15.239 47.012 1.00 88.31 575 LYS A CA 1
ATOM 4528 C C . LYS A 1 575 ? -29.682 -14.126 47.659 1.00 88.31 575 LYS A C 1
ATOM 4530 O O . LYS A 1 575 ? -29.356 -13.694 48.764 1.00 88.31 575 LYS A O 1
ATOM 4535 N N . TRP A 1 576 ? -30.722 -13.651 46.979 1.00 91.12 576 TRP A N 1
ATOM 4536 C CA . TRP A 1 576 ? -31.578 -12.567 47.442 1.00 91.12 576 TRP A CA 1
ATOM 4537 C C . TRP A 1 576 ? -32.779 -13.113 48.207 1.00 91.12 576 TRP A C 1
ATOM 4539 O O . TRP A 1 576 ? -33.528 -13.943 47.699 1.00 91.12 576 TRP A O 1
ATOM 4549 N N . ASN A 1 577 ? -32.977 -12.620 49.427 1.00 91.62 577 ASN A N 1
ATOM 4550 C CA . ASN A 1 577 ? -34.181 -12.874 50.212 1.00 91.62 577 ASN A CA 1
ATOM 4551 C C . ASN A 1 577 ? -35.089 -11.633 50.216 1.00 91.62 577 ASN A C 1
ATOM 4553 O O . ASN A 1 577 ? -34.657 -10.533 49.857 1.00 91.62 577 ASN A O 1
ATOM 4557 N N . ASP A 1 578 ? -36.337 -11.809 50.650 1.00 94.06 578 ASP A N 1
ATOM 4558 C CA . ASP A 1 578 ? -37.328 -10.728 50.666 1.00 94.06 578 ASP A CA 1
ATOM 4559 C C . ASP A 1 578 ? -36.858 -9.516 51.486 1.00 94.06 578 ASP A C 1
ATOM 4561 O O . ASP A 1 578 ? -37.092 -8.379 51.089 1.00 94.06 578 ASP A O 1
ATOM 4565 N N . GLU A 1 579 ? -36.140 -9.733 52.593 1.00 93.12 579 GLU A N 1
ATOM 4566 C CA . GLU A 1 579 ? -35.638 -8.659 53.461 1.00 93.12 579 GLU A CA 1
ATOM 4567 C C . GLU A 1 579 ? -34.630 -7.750 52.738 1.00 93.12 579 GLU A C 1
ATOM 4569 O O . GLU A 1 579 ? -34.763 -6.524 52.770 1.00 93.12 579 GLU A O 1
ATOM 4574 N N . LEU A 1 580 ? -33.659 -8.337 52.031 1.00 91.31 580 LEU A N 1
ATOM 4575 C CA . LEU A 1 580 ? -32.669 -7.599 51.245 1.00 91.31 580 LEU A CA 1
ATOM 4576 C C . LEU A 1 580 ? -33.315 -6.882 50.060 1.00 91.31 580 LEU A C 1
ATOM 4578 O O . LEU A 1 580 ? -32.993 -5.723 49.800 1.00 91.31 580 LEU A O 1
ATOM 4582 N N . ILE A 1 581 ? -34.249 -7.541 49.370 1.00 92.19 581 ILE A N 1
ATOM 4583 C CA . ILE A 1 581 ? -34.990 -6.939 48.254 1.00 92.19 581 ILE A CA 1
ATOM 4584 C C . ILE A 1 581 ? -35.764 -5.711 48.746 1.00 92.19 581 ILE A C 1
ATOM 4586 O O . ILE A 1 581 ? -35.622 -4.627 48.181 1.00 92.19 581 ILE A O 1
ATOM 4590 N N . PHE A 1 582 ? -36.529 -5.846 49.835 1.00 92.94 582 PHE A N 1
ATOM 4591 C CA . PHE A 1 582 ? -37.278 -4.731 50.416 1.00 92.94 582 PHE A CA 1
ATOM 4592 C C . PHE A 1 582 ? -36.365 -3.591 50.861 1.00 92.94 582 PHE A C 1
ATOM 4594 O O . PHE A 1 582 ? -36.703 -2.429 50.632 1.00 92.94 582 PHE A O 1
ATOM 4601 N N . LYS A 1 583 ? -35.211 -3.900 51.464 1.00 92.06 583 LYS A N 1
ATOM 4602 C CA . LYS A 1 583 ? -34.243 -2.881 51.880 1.00 92.06 583 LYS A CA 1
ATOM 4603 C C . LYS A 1 583 ? -33.720 -2.080 50.693 1.00 92.06 583 LYS A C 1
ATOM 4605 O O . LYS A 1 583 ? -33.796 -0.858 50.720 1.00 92.06 583 LYS A O 1
ATOM 4610 N N . VAL A 1 584 ? -33.267 -2.740 49.628 1.00 92.31 584 VAL A N 1
ATOM 4611 C CA . VAL A 1 584 ? -32.753 -2.022 48.455 1.00 92.31 584 VAL A CA 1
ATOM 4612 C C . VAL A 1 584 ? -33.854 -1.232 47.750 1.00 92.31 584 VAL A C 1
ATOM 4614 O O . VAL A 1 584 ? -33.630 -0.086 47.370 1.00 92.31 584 VAL A O 1
ATOM 4617 N N . ILE A 1 585 ? -35.057 -1.798 47.601 1.00 92.06 585 ILE A N 1
ATOM 4618 C CA . ILE A 1 585 ? -36.195 -1.063 47.029 1.00 92.06 585 ILE A CA 1
ATOM 4619 C C . ILE A 1 585 ? -36.491 0.184 47.865 1.00 92.06 585 ILE A C 1
ATOM 4621 O O . ILE A 1 585 ? -36.753 1.248 47.301 1.00 92.06 585 ILE A O 1
ATOM 4625 N N . LYS A 1 586 ? -36.429 0.077 49.196 1.00 92.75 586 LYS A N 1
ATOM 4626 C CA . LYS A 1 586 ? -36.600 1.215 50.100 1.00 92.75 586 LYS A CA 1
ATOM 4627 C C . LYS A 1 586 ? -35.508 2.267 49.883 1.00 92.75 586 LYS A C 1
ATOM 4629 O O . LYS A 1 586 ? -35.856 3.426 49.681 1.00 92.75 586 LYS A O 1
ATOM 4634 N N . ASP A 1 587 ? -34.240 1.870 49.840 1.00 92.88 587 ASP A N 1
ATOM 4635 C CA . ASP A 1 587 ? -33.105 2.779 49.626 1.00 92.88 587 ASP A CA 1
ATOM 4636 C C . ASP A 1 587 ? -33.208 3.509 48.268 1.00 92.88 587 ASP A C 1
ATOM 4638 O O . ASP A 1 587 ? -33.074 4.732 48.196 1.00 92.88 587 ASP A O 1
ATOM 4642 N N . ILE A 1 588 ? -33.546 2.786 47.192 1.00 90.69 588 ILE A N 1
ATOM 4643 C CA . ILE A 1 588 ? -33.820 3.363 45.863 1.00 90.69 588 ILE A CA 1
ATOM 4644 C C . ILE A 1 588 ? -35.009 4.332 45.928 1.00 90.69 588 ILE A C 1
ATOM 4646 O O . ILE A 1 588 ? -34.967 5.421 45.354 1.00 90.69 588 ILE A O 1
ATOM 4650 N N . THR A 1 589 ? -36.074 3.959 46.641 1.00 90.56 589 THR A N 1
ATOM 4651 C CA . THR A 1 589 ? -37.276 4.791 46.791 1.00 90.56 589 THR A CA 1
ATOM 4652 C C . THR A 1 589 ? -36.966 6.096 47.521 1.00 90.56 589 THR A C 1
ATOM 4654 O O . THR A 1 589 ? -37.454 7.147 47.110 1.00 90.56 589 THR A O 1
ATOM 4657 N N . GLU A 1 590 ? -36.142 6.067 48.569 1.00 91.00 590 GLU A N 1
ATOM 4658 C CA . GLU A 1 590 ? -35.717 7.272 49.293 1.00 91.00 590 GLU A CA 1
ATOM 4659 C C . GLU A 1 590 ? -34.933 8.234 48.385 1.00 91.00 590 GLU A C 1
ATOM 4661 O O . GLU A 1 590 ? -35.178 9.448 48.411 1.00 91.00 590 GLU A O 1
ATOM 4666 N N . ILE A 1 591 ? -34.072 7.702 47.509 1.00 89.56 591 ILE A N 1
ATOM 4667 C CA . ILE A 1 591 ? -33.400 8.495 46.471 1.00 89.56 591 ILE A CA 1
ATOM 4668 C C . ILE A 1 591 ? -34.431 9.085 45.505 1.00 89.56 591 ILE A C 1
ATOM 4670 O O . ILE A 1 591 ? -34.481 10.303 45.337 1.00 89.56 591 ILE A O 1
ATOM 4674 N N . HIS A 1 592 ? -35.309 8.264 44.926 1.00 87.12 592 HIS A N 1
ATOM 4675 C CA . HIS A 1 592 ? -36.344 8.727 43.995 1.00 87.12 592 HIS A CA 1
ATOM 4676 C C . HIS A 1 592 ? -37.248 9.812 44.612 1.00 87.12 592 HIS A C 1
ATOM 4678 O O . HIS A 1 592 ? -37.636 10.765 43.940 1.00 87.12 592 HIS A O 1
ATOM 4684 N N . LEU A 1 593 ? -37.588 9.727 45.897 1.00 86.81 593 LEU A N 1
ATOM 4685 C CA . LEU A 1 593 ? -38.398 10.754 46.559 1.00 86.81 593 LEU A CA 1
ATOM 4686 C C . LEU A 1 593 ? -37.635 12.068 46.779 1.00 86.81 593 LEU A C 1
ATOM 4688 O O . LEU A 1 593 ? -38.265 13.119 46.878 1.00 86.81 593 LEU A O 1
ATOM 4692 N N . SER A 1 594 ? -36.304 12.023 46.813 1.00 86.75 594 SER A N 1
ATOM 4693 C CA . SER A 1 594 ? -35.448 13.173 47.113 1.00 86.75 594 SER A CA 1
ATOM 4694 C C . SER A 1 594 ? -35.036 14.002 45.891 1.00 86.75 594 SER A C 1
ATOM 4696 O O . SER A 1 594 ? -34.489 15.092 46.075 1.00 86.75 594 SER A O 1
ATOM 4698 N N . PHE A 1 595 ? -35.285 13.517 44.668 1.00 83.31 595 PHE A N 1
ATOM 4699 C CA . PHE A 1 595 ? -34.937 14.169 43.390 1.00 83.31 595 PHE A CA 1
ATOM 4700 C C . PHE A 1 595 ? -36.165 14.515 42.535 1.00 83.31 595 PHE A C 1
ATOM 4702 O O . PHE A 1 595 ? -36.143 14.420 41.311 1.00 83.31 595 PHE A O 1
ATOM 4709 N N . LYS A 1 596 ? -37.262 14.919 43.169 1.00 77.25 596 LYS A N 1
ATOM 4710 C CA . LYS A 1 596 ? -38.487 15.330 42.479 1.00 77.25 596 LYS A CA 1
ATOM 4711 C C . LYS A 1 596 ? -38.310 16.645 41.709 1.00 77.25 596 LYS A C 1
ATOM 4713 O O . LYS A 1 596 ? -37.752 17.611 42.228 1.00 77.25 596 LYS A O 1
ATOM 4718 N N . THR A 1 597 ? -38.825 16.708 40.479 1.00 64.50 597 THR A N 1
ATOM 4719 C CA . THR A 1 597 ? -38.827 17.933 39.660 1.00 64.50 597 THR A CA 1
ATOM 4720 C C . THR A 1 597 ? -39.704 19.021 40.287 1.00 64.50 597 THR A C 1
ATOM 4722 O O . THR A 1 597 ? -40.922 18.989 40.133 1.00 64.50 597 THR A O 1
ATOM 4725 N N . GLY A 1 598 ? -39.083 19.990 40.964 1.00 56.50 598 GLY A N 1
ATOM 4726 C CA . GLY A 1 598 ? -39.759 21.109 41.634 1.00 56.50 598 GLY A CA 1
ATOM 4727 C C . GLY A 1 598 ? -38.929 21.704 42.773 1.00 56.50 598 GLY A C 1
ATOM 4728 O O . GLY A 1 598 ? -38.947 22.916 42.979 1.00 56.50 598 GLY A O 1
ATOM 4729 N N . ASP A 1 599 ? -38.127 20.870 43.435 1.00 52.81 599 ASP A N 1
ATOM 4730 C CA . ASP A 1 599 ? -37.032 21.332 44.282 1.00 52.81 599 ASP A CA 1
ATOM 4731 C C . ASP A 1 599 ? -35.872 21.778 43.386 1.00 52.81 599 ASP A C 1
ATOM 4733 O O . ASP A 1 599 ? -35.598 21.152 42.364 1.00 52.81 599 ASP A O 1
ATOM 4737 N N . ASN A 1 600 ? -35.184 22.864 43.743 1.00 48.09 600 ASN A N 1
ATOM 4738 C CA . ASN A 1 600 ? -34.034 23.437 43.027 1.00 48.09 600 ASN A CA 1
ATOM 4739 C C . ASN A 1 600 ? -32.798 22.497 42.971 1.00 48.09 600 ASN A C 1
ATOM 4741 O O . ASN A 1 600 ? -31.673 22.930 43.221 1.00 48.09 600 ASN A O 1
ATOM 4745 N N . SER A 1 601 ? -32.946 21.207 42.656 1.00 56.53 601 SER A N 1
ATOM 4746 C CA . SER A 1 601 ? -31.819 20.334 42.348 1.00 56.53 601 SER A CA 1
ATOM 4747 C C . SER A 1 601 ? -31.262 20.743 40.983 1.00 56.53 601 SER A C 1
ATOM 4749 O O . SER A 1 601 ? -31.757 20.304 39.942 1.00 56.53 601 SER A O 1
ATOM 4751 N N . LEU A 1 602 ? -30.243 21.609 41.001 1.00 56.50 602 LEU A N 1
ATOM 4752 C CA . LEU A 1 602 ? -29.481 22.108 39.843 1.00 56.50 602 LEU A CA 1
ATOM 4753 C C . LEU A 1 602 ? -29.190 21.016 38.798 1.00 56.50 602 LEU A C 1
ATOM 4755 O O . LEU A 1 602 ? -29.280 21.253 37.599 1.00 56.50 602 LEU A O 1
ATOM 4759 N N . ILE A 1 603 ? -28.958 19.790 39.260 1.00 65.06 603 ILE A N 1
ATOM 4760 C CA . ILE A 1 603 ? -28.606 18.628 38.443 1.00 65.06 603 ILE A CA 1
ATOM 4761 C C . ILE A 1 603 ? -29.699 18.198 37.457 1.00 65.06 603 ILE A C 1
ATOM 4763 O O . ILE A 1 603 ? -29.377 17.828 36.331 1.00 65.06 603 ILE A O 1
ATOM 4767 N N . LEU A 1 604 ? -30.987 18.312 37.803 1.00 58.50 604 LEU A N 1
ATOM 4768 C CA . LEU A 1 604 ? -32.072 17.976 36.866 1.00 58.50 604 LEU A CA 1
ATOM 4769 C C . LEU A 1 604 ? -32.227 19.014 35.745 1.00 58.50 604 LEU A C 1
ATOM 4771 O O . LEU A 1 604 ? -32.726 18.679 34.674 1.00 58.50 604 LEU A O 1
ATOM 4775 N N . ASN A 1 605 ? -31.777 20.254 35.967 1.00 60.28 605 ASN A N 1
ATOM 4776 C CA . ASN A 1 605 ? -31.818 21.317 34.960 1.00 60.28 605 ASN A CA 1
ATOM 4777 C C . ASN A 1 605 ? -30.622 21.260 33.994 1.00 60.28 605 ASN A C 1
ATOM 4779 O O . ASN A 1 605 ? -30.711 21.779 32.882 1.00 60.28 605 ASN A O 1
ATOM 4783 N N . GLU A 1 606 ? -29.514 20.634 34.398 1.00 64.94 606 GLU A N 1
ATOM 4784 C CA . GLU A 1 606 ? -28.319 20.475 33.558 1.00 64.94 606 GLU A CA 1
ATOM 4785 C C . GLU A 1 606 ? -28.412 19.284 32.588 1.00 64.94 606 GLU A C 1
ATOM 4787 O O . GLU A 1 606 ? -27.702 19.246 31.576 1.00 64.94 606 GLU A O 1
ATOM 4792 N N . PHE A 1 607 ? -29.318 18.332 32.840 1.00 68.81 607 PHE A N 1
ATOM 4793 C CA . PHE A 1 607 ? -29.553 17.199 31.950 1.00 68.81 607 PHE A CA 1
ATOM 4794 C C . PHE A 1 607 ? -30.730 17.431 31.007 1.00 68.81 607 PHE A C 1
ATOM 4796 O O . PHE A 1 607 ? -31.875 17.616 31.410 1.00 68.81 607 PHE A O 1
ATOM 4803 N N . GLU A 1 608 ? -30.466 17.333 29.704 1.00 67.38 608 GLU A N 1
ATOM 4804 C CA . GLU A 1 608 ? -31.546 17.218 28.730 1.00 67.38 608 GLU A CA 1
ATOM 4805 C C . GLU A 1 608 ? -32.177 15.826 28.867 1.00 67.38 608 GLU A C 1
ATOM 4807 O O . GLU A 1 608 ? -31.515 14.816 28.616 1.00 67.38 608 GLU A O 1
ATOM 4812 N N . ILE A 1 609 ? -33.454 15.776 29.265 1.00 70.44 609 ILE A N 1
ATOM 4813 C CA . ILE A 1 609 ? -34.231 14.531 29.329 1.00 70.44 609 ILE A CA 1
ATOM 4814 C C . ILE A 1 609 ? -34.135 13.833 27.969 1.00 70.44 609 ILE A C 1
ATOM 4816 O O . ILE A 1 609 ? -34.456 14.439 26.938 1.00 70.44 609 ILE A O 1
ATOM 4820 N N . SER A 1 610 ? -33.691 12.571 27.971 1.00 72.31 610 SER A N 1
ATOM 4821 C CA . SER A 1 610 ? -33.609 11.760 26.756 1.00 72.31 610 SER A CA 1
ATOM 4822 C C . SER A 1 610 ? -34.987 11.667 26.104 1.00 72.31 610 SER A C 1
ATOM 4824 O O . SER A 1 610 ? -36.000 11.462 26.770 1.00 72.31 610 SER A O 1
ATOM 4826 N N . LYS A 1 611 ? -35.032 11.853 24.784 1.00 82.62 611 LYS A N 1
ATOM 4827 C CA . LYS A 1 611 ? -36.268 11.823 23.990 1.00 82.62 611 LYS A CA 1
ATOM 4828 C C . LYS A 1 611 ? -36.173 10.650 23.021 1.00 82.62 611 LYS A C 1
ATOM 4830 O O . LYS A 1 611 ? -35.922 10.892 21.837 1.00 82.62 611 LYS A O 1
ATOM 4835 N N . PRO A 1 612 ? -36.332 9.400 23.494 1.00 81.00 612 PRO A N 1
ATOM 4836 C CA . PRO A 1 612 ? -36.084 8.205 22.687 1.00 81.00 612 PRO A CA 1
ATOM 4837 C C . PRO A 1 612 ? -36.957 8.152 21.425 1.00 81.00 612 PRO A C 1
ATOM 4839 O O . PRO A 1 612 ? -36.493 7.706 20.380 1.00 81.00 612 PRO A O 1
ATOM 4842 N N . TRP A 1 613 ? -38.166 8.724 21.459 1.00 87.75 613 TRP A N 1
ATOM 4843 C CA . TRP A 1 613 ? -39.041 8.847 20.284 1.00 87.75 613 TRP A CA 1
ATOM 4844 C C . TRP A 1 613 ? -38.426 9.660 19.132 1.00 87.75 613 TRP A C 1
ATOM 4846 O O . TRP A 1 613 ? -38.771 9.442 17.973 1.00 87.75 613 TRP A O 1
ATOM 4856 N N . LYS A 1 614 ? -37.468 10.562 19.400 1.00 90.00 614 LYS A N 1
ATOM 4857 C CA . LYS A 1 614 ? -36.725 11.261 18.337 1.00 90.00 614 LYS A CA 1
ATOM 4858 C C . LYS A 1 614 ? -35.766 10.343 17.578 1.00 90.00 614 LYS A C 1
ATOM 4860 O O . LYS A 1 614 ? -35.376 10.701 16.476 1.00 90.00 614 LYS A O 1
ATOM 4865 N N . ALA A 1 615 ? -35.399 9.198 18.151 1.00 90.88 615 ALA A N 1
ATOM 4866 C CA . ALA A 1 615 ? -34.546 8.176 17.552 1.00 90.88 615 ALA A CA 1
ATOM 4867 C C . ALA A 1 615 ? -35.340 6.905 17.188 1.00 90.88 615 ALA A C 1
ATOM 4869 O O . ALA A 1 615 ? -34.775 5.814 17.140 1.00 90.88 615 ALA A O 1
ATOM 4870 N N . LYS A 1 616 ? -36.653 7.027 16.936 1.00 90.38 616 LYS A N 1
ATOM 4871 C CA . LYS A 1 616 ? -37.538 5.876 16.693 1.00 90.38 616 LYS A CA 1
ATOM 4872 C C . LYS A 1 616 ? -37.060 4.956 15.569 1.00 90.38 616 LYS A C 1
ATOM 4874 O O . LYS A 1 616 ? -37.116 3.746 15.733 1.00 90.38 616 LYS A O 1
ATOM 4879 N N . GLU A 1 617 ? -36.521 5.511 14.483 1.00 91.12 617 GLU A N 1
ATOM 4880 C CA . GLU A 1 617 ? -36.020 4.724 13.348 1.00 91.12 617 GLU A CA 1
ATOM 4881 C C . GLU A 1 617 ? -34.853 3.819 13.759 1.00 91.12 617 GLU A C 1
ATOM 4883 O O . GLU A 1 617 ? -34.784 2.663 13.343 1.00 91.12 617 GLU A O 1
ATOM 4888 N N . LEU A 1 618 ? -33.963 4.313 14.630 1.00 91.88 618 LEU A N 1
ATOM 4889 C CA . LEU A 1 618 ? -32.873 3.511 15.179 1.00 91.88 618 LEU A CA 1
ATOM 4890 C C . LEU A 1 618 ? -33.416 2.361 16.031 1.00 91.88 618 LEU A C 1
ATOM 4892 O O . LEU A 1 618 ? -33.026 1.215 15.820 1.00 91.88 618 LEU A O 1
ATOM 4896 N N . TYR A 1 619 ? -34.327 2.650 16.963 1.00 90.25 619 TYR A N 1
ATOM 4897 C CA . TYR A 1 619 ? -34.907 1.624 17.834 1.00 90.25 619 TYR A CA 1
ATOM 4898 C C . TYR A 1 619 ? -35.718 0.587 17.049 1.00 90.25 619 TYR A C 1
ATOM 4900 O O . TYR A 1 619 ? -35.587 -0.608 17.302 1.00 90.25 619 TYR A O 1
ATOM 4908 N N . GLN A 1 620 ? -36.489 1.010 16.045 1.00 90.56 620 GLN A N 1
ATOM 4909 C CA . GLN A 1 620 ? -37.220 0.106 15.156 1.00 90.56 620 GLN A CA 1
ATOM 4910 C C . GLN A 1 620 ? -36.266 -0.794 14.361 1.00 90.56 620 GLN A C 1
ATOM 4912 O O . GLN A 1 620 ? -36.493 -2.001 14.305 1.00 90.56 620 GLN A O 1
ATOM 4917 N N . LYS A 1 621 ? -35.172 -0.250 13.805 1.00 91.06 621 LYS A N 1
ATOM 4918 C CA . LYS A 1 621 ? -34.158 -1.049 13.097 1.00 91.06 621 LYS A CA 1
ATOM 4919 C C . LYS A 1 621 ? -33.470 -2.050 14.034 1.00 91.06 621 LYS A C 1
ATOM 4921 O O . LYS A 1 621 ? -33.289 -3.200 13.645 1.00 91.06 621 LYS A O 1
ATOM 4926 N N . LEU A 1 622 ? -33.129 -1.652 15.264 1.00 90.31 622 LEU A N 1
ATOM 4927 C CA . LEU A 1 622 ? -32.570 -2.565 16.270 1.00 90.31 622 LEU A CA 1
ATOM 4928 C C . LEU A 1 622 ? -33.542 -3.712 16.582 1.00 90.31 622 LEU A C 1
ATOM 4930 O O . LEU A 1 622 ? -33.150 -4.870 16.503 1.00 90.31 622 LEU A O 1
ATOM 4934 N N . LEU A 1 623 ? -34.820 -3.412 16.840 1.00 89.00 623 LEU A N 1
ATOM 4935 C CA . LEU A 1 623 ? -35.851 -4.427 17.102 1.00 89.00 623 LEU A CA 1
ATOM 4936 C C . LEU A 1 623 ? -36.077 -5.366 15.901 1.00 89.00 623 LEU A C 1
ATOM 4938 O O . LEU A 1 623 ? -36.265 -6.571 16.082 1.00 89.00 623 LEU A O 1
ATOM 4942 N N . GLN A 1 624 ? -36.025 -4.847 14.670 1.00 86.75 624 GLN A N 1
ATOM 4943 C CA . GLN A 1 624 ? -36.103 -5.658 13.449 1.00 86.75 624 GLN A CA 1
ATOM 4944 C C . GLN A 1 624 ? -34.930 -6.637 13.342 1.00 86.75 624 GLN A C 1
ATOM 4946 O O . GLN A 1 624 ? -35.143 -7.808 13.037 1.00 86.75 624 GLN A O 1
ATOM 4951 N N . ILE A 1 625 ? -33.707 -6.184 13.633 1.00 87.12 625 ILE A N 1
ATOM 4952 C CA . ILE A 1 625 ? -32.519 -7.048 13.649 1.00 87.12 625 ILE A CA 1
ATOM 4953 C C . ILE A 1 625 ? -32.659 -8.126 14.727 1.00 87.12 625 ILE A C 1
ATOM 4955 O O . ILE A 1 625 ? -32.466 -9.302 14.430 1.00 87.12 625 ILE A O 1
ATOM 4959 N N . THR A 1 626 ? -33.091 -7.765 15.940 1.00 84.81 626 THR A N 1
ATOM 4960 C CA . THR A 1 626 ? -33.339 -8.736 17.019 1.00 84.81 626 THR A CA 1
ATOM 4961 C C . THR A 1 626 ? -34.360 -9.800 16.603 1.00 84.81 626 THR A C 1
ATOM 4963 O O . THR A 1 626 ? -34.198 -10.975 16.926 1.00 84.81 626 THR A O 1
ATOM 4966 N N . THR A 1 627 ? -35.387 -9.418 15.837 1.00 82.19 627 THR A N 1
ATOM 4967 C CA . THR A 1 627 ? -36.389 -10.358 15.302 1.00 82.19 627 THR A CA 1
ATOM 4968 C C . THR A 1 627 ? -35.775 -11.366 14.324 1.00 82.19 627 THR A C 1
ATOM 4970 O O . THR A 1 627 ? -36.224 -12.507 14.263 1.00 82.19 627 THR A O 1
ATOM 4973 N N . LEU A 1 628 ? -34.750 -10.969 13.563 1.00 79.38 628 LEU A N 1
ATOM 4974 C CA . LEU A 1 628 ? -34.043 -11.855 12.632 1.00 79.38 628 LEU A CA 1
ATOM 4975 C C . LEU A 1 628 ? -33.089 -12.824 13.349 1.00 79.38 628 LEU A C 1
ATOM 4977 O O . LEU A 1 628 ? -32.879 -13.929 12.854 1.00 79.38 628 LEU A O 1
ATOM 4981 N N . GLU A 1 629 ? -32.509 -12.422 14.485 1.00 74.06 629 GLU A N 1
ATOM 4982 C CA . GLU A 1 629 ? -31.538 -13.236 15.233 1.00 74.06 629 GLU A CA 1
ATOM 4983 C C . GLU A 1 629 ? -32.187 -14.253 16.187 1.00 74.06 629 GLU A C 1
ATOM 4985 O O . GLU A 1 629 ? -31.647 -15.345 16.382 1.00 74.06 629 GLU A O 1
ATOM 4990 N N . TYR A 1 630 ? -33.347 -13.938 16.774 1.00 70.44 630 TYR A N 1
ATOM 4991 C CA . TYR A 1 630 ? -34.017 -14.818 17.737 1.00 70.44 630 TYR A CA 1
ATOM 4992 C C . TYR A 1 630 ? -35.124 -15.661 17.084 1.00 70.44 630 TYR A C 1
ATOM 4994 O O . TYR A 1 630 ? -36.203 -15.173 16.766 1.00 70.44 630 TYR A O 1
ATOM 5002 N N . HIS A 1 631 ? -34.887 -16.974 16.968 1.00 59.91 631 HIS A N 1
ATOM 5003 C CA . HIS A 1 631 ? -35.836 -17.956 16.412 1.00 59.91 631 HIS A CA 1
ATOM 5004 C C . HIS A 1 631 ? -36.914 -18.454 17.398 1.00 59.91 631 HIS A C 1
ATOM 5006 O O . HIS A 1 631 ? -37.738 -19.291 17.033 1.00 59.91 631 HIS A O 1
ATOM 5012 N N . ALA A 1 632 ? -36.908 -18.002 18.655 1.00 62.50 632 ALA A N 1
ATOM 5013 C CA . ALA A 1 632 ? -37.876 -18.453 19.654 1.00 62.50 632 ALA A CA 1
ATOM 5014 C C . ALA A 1 632 ? -39.248 -17.791 19.423 1.00 62.50 632 ALA A C 1
ATOM 5016 O O . ALA A 1 632 ? -39.416 -16.597 19.675 1.00 62.50 632 ALA A O 1
ATOM 5017 N N . GLU A 1 633 ? -40.240 -18.579 18.993 1.00 61.59 633 GLU A N 1
ATOM 5018 C CA . GLU A 1 633 ? -41.590 -18.104 18.634 1.00 61.59 633 GLU A CA 1
ATOM 5019 C C . GLU A 1 633 ? -42.282 -17.284 19.741 1.00 61.59 633 GLU A C 1
ATOM 5021 O O . GLU A 1 633 ? -43.079 -16.396 19.438 1.00 61.59 633 GLU A O 1
ATOM 5026 N N . SER A 1 634 ? -41.949 -17.509 21.018 1.00 68.44 634 SER A N 1
ATOM 5027 C CA . SER A 1 634 ? -42.607 -16.846 22.153 1.00 68.44 634 SER A CA 1
ATOM 5028 C C . SER A 1 634 ? -42.318 -15.344 22.276 1.00 68.44 634 SER A C 1
ATOM 5030 O O . SER A 1 634 ? -43.149 -14.618 22.817 1.00 68.44 634 SER A O 1
ATOM 5032 N N . TRP A 1 635 ? -41.167 -14.856 21.793 1.00 71.88 635 TRP A N 1
ATOM 5033 C CA . TRP A 1 635 ? -40.751 -13.449 21.958 1.00 71.88 635 TRP A CA 1
ATOM 5034 C C . TRP A 1 635 ? -41.038 -12.580 20.730 1.00 71.88 635 TRP A C 1
ATOM 5036 O O . TRP A 1 635 ? -41.193 -11.365 20.850 1.00 71.88 635 TRP A O 1
ATOM 5046 N N . ILE A 1 636 ? -41.172 -13.198 19.554 1.00 77.12 636 ILE A N 1
ATOM 5047 C CA . ILE A 1 636 ? -41.355 -12.501 18.274 1.00 77.12 636 ILE A CA 1
ATOM 5048 C C . ILE A 1 636 ? -42.623 -11.635 18.282 1.00 77.12 636 ILE A C 1
ATOM 5050 O O . ILE A 1 636 ? -42.596 -10.502 17.802 1.00 77.12 636 ILE A O 1
ATOM 5054 N N . GLY A 1 637 ? -43.728 -12.121 18.857 1.00 80.56 637 GLY A N 1
ATOM 5055 C CA . GLY A 1 637 ? -44.969 -11.344 18.961 1.00 80.56 637 GLY A CA 1
ATOM 5056 C C . GLY A 1 637 ? -44.819 -10.079 19.816 1.00 80.56 637 GLY A C 1
ATOM 5057 O O . GLY A 1 637 ? -45.342 -9.022 19.462 1.00 80.56 637 GLY A O 1
ATOM 5058 N N . LEU A 1 638 ? -44.049 -10.157 20.906 1.00 82.50 638 LEU A N 1
ATOM 5059 C CA . LEU A 1 638 ? -43.792 -9.021 21.792 1.00 82.50 638 LEU A CA 1
ATOM 5060 C C . LEU A 1 638 ? -42.882 -7.981 21.123 1.00 82.50 638 LEU A C 1
ATOM 5062 O O . LEU A 1 638 ? -43.167 -6.788 21.200 1.00 82.50 638 LEU A O 1
ATOM 5066 N N . ILE A 1 639 ? -41.850 -8.420 20.395 1.00 82.81 639 ILE A N 1
ATOM 5067 C CA . ILE A 1 639 ? -40.954 -7.523 19.648 1.00 82.81 639 ILE A CA 1
ATOM 5068 C C . ILE A 1 639 ? -41.716 -6.772 18.544 1.00 82.81 639 ILE A C 1
ATOM 5070 O O . ILE A 1 639 ? -41.555 -5.560 18.411 1.00 82.81 639 ILE A O 1
ATOM 5074 N N . HIS A 1 640 ? -42.607 -7.441 17.803 1.00 83.44 640 HIS A N 1
ATOM 5075 C CA . HIS A 1 640 ? -43.452 -6.769 16.806 1.00 83.44 640 HIS A CA 1
ATOM 5076 C C . HIS A 1 640 ? -44.373 -5.713 17.431 1.00 83.44 640 HIS A C 1
ATOM 5078 O O . HIS A 1 640 ? -44.507 -4.614 16.886 1.00 83.44 640 HIS A O 1
ATOM 5084 N N . ASN A 1 641 ? -44.960 -6.007 18.595 1.00 85.69 641 ASN A N 1
ATOM 5085 C CA . ASN A 1 641 ? -45.756 -5.026 19.331 1.00 85.69 641 ASN A CA 1
ATOM 5086 C C . ASN A 1 641 ? -44.904 -3.822 19.764 1.00 85.69 641 ASN A C 1
ATOM 5088 O O . ASN A 1 641 ? -45.361 -2.687 19.637 1.00 85.69 641 ASN A O 1
ATOM 5092 N N . LEU A 1 642 ? -43.660 -4.044 20.208 1.00 85.25 642 LEU A N 1
ATOM 5093 C CA . LEU A 1 642 ? -42.727 -2.972 20.576 1.00 85.25 642 LEU A CA 1
ATOM 5094 C C . LEU A 1 642 ? -42.339 -2.083 19.382 1.00 85.25 642 LEU A C 1
ATOM 5096 O O . LEU A 1 642 ? -42.245 -0.867 19.539 1.00 85.25 642 LEU A O 1
ATOM 5100 N N . ILE A 1 643 ? -42.173 -2.653 18.182 1.00 84.94 643 ILE A N 1
ATOM 5101 C CA . ILE A 1 643 ? -41.895 -1.879 16.957 1.00 84.94 643 ILE A CA 1
ATOM 5102 C C . ILE A 1 643 ? -43.030 -0.886 16.670 1.00 84.94 643 ILE A C 1
ATOM 5104 O O . ILE A 1 643 ? -42.760 0.280 16.376 1.00 84.94 643 ILE A O 1
ATOM 5108 N N . GLY A 1 644 ? -44.287 -1.331 16.785 1.00 83.50 644 GLY A N 1
ATOM 5109 C CA . GLY A 1 644 ? -45.461 -0.466 16.616 1.00 83.50 644 GLY A CA 1
ATOM 5110 C C . GLY A 1 644 ? -45.671 0.505 17.783 1.00 83.50 644 GLY A C 1
ATOM 5111 O O . GLY A 1 644 ? -46.172 1.612 17.593 1.00 83.50 644 GLY A O 1
ATOM 5112 N N . TYR A 1 645 ? -45.257 0.121 18.991 1.00 85.38 645 TYR A N 1
ATOM 5113 C CA . TYR A 1 645 ? -45.303 0.980 20.173 1.00 85.38 645 TYR A CA 1
ATOM 5114 C C . TYR A 1 645 ? -44.332 2.167 20.081 1.00 85.38 645 TYR A C 1
ATOM 5116 O O . TYR A 1 645 ? -44.635 3.239 20.601 1.00 85.38 645 TYR A O 1
ATOM 5124 N N . ALA A 1 646 ? -43.213 2.030 19.359 1.00 83.56 646 ALA A N 1
ATOM 5125 C CA . ALA A 1 646 ? -42.248 3.114 19.170 1.00 83.56 646 ALA A CA 1
ATOM 5126 C C . ALA A 1 646 ? -42.875 4.398 18.586 1.00 83.56 646 ALA A C 1
ATOM 5128 O O . ALA A 1 646 ? -42.425 5.498 18.910 1.00 83.56 646 ALA A O 1
ATOM 5129 N N . ASP A 1 647 ? -43.936 4.276 17.778 1.00 84.44 647 ASP A N 1
ATOM 5130 C CA . ASP A 1 647 ? -44.668 5.424 17.230 1.00 84.44 647 ASP A CA 1
ATOM 5131 C C . ASP A 1 647 ? -45.571 6.124 18.261 1.00 84.44 647 ASP A C 1
ATOM 5133 O O . ASP A 1 647 ? -45.877 7.301 18.091 1.00 84.44 647 ASP A O 1
ATOM 5137 N N . LYS A 1 648 ? -45.953 5.441 19.348 1.00 88.38 648 LYS A N 1
ATOM 5138 C CA . LYS A 1 648 ? -46.820 5.970 20.418 1.00 88.38 648 LYS A CA 1
ATOM 5139 C C . LYS A 1 648 ? -46.053 6.572 21.597 1.00 88.38 648 LYS A C 1
ATOM 5141 O O . LYS A 1 648 ? -46.647 7.272 22.410 1.00 88.38 648 LYS A O 1
ATOM 5146 N N . LEU A 1 649 ? -44.739 6.339 21.686 1.00 86.81 649 LEU A N 1
ATOM 5147 C CA . LEU A 1 649 ? -43.890 6.781 22.804 1.00 86.81 649 LEU A CA 1
ATOM 5148 C C . LEU A 1 649 ? -44.010 8.279 23.118 1.00 86.81 649 LEU A C 1
ATOM 5150 O O . LEU A 1 649 ? -43.969 8.675 24.281 1.00 86.81 649 LEU A O 1
ATOM 5154 N N . GLN A 1 650 ? -44.117 9.119 22.085 1.00 90.25 650 GLN A N 1
ATOM 5155 C CA . GLN A 1 650 ? -44.240 10.563 22.277 1.00 90.25 650 GLN A CA 1
ATOM 5156 C C . GLN A 1 650 ? -45.593 10.939 22.887 1.00 90.25 650 GLN A C 1
ATOM 5158 O O . GLN A 1 650 ? -45.633 11.771 23.792 1.00 90.25 650 GLN A O 1
ATOM 5163 N N . ASP A 1 651 ? -46.672 10.337 22.395 1.00 89.56 651 ASP A N 1
ATOM 5164 C CA . ASP A 1 651 ? -48.030 10.628 22.850 1.00 89.56 651 ASP A CA 1
ATOM 5165 C C . ASP A 1 651 ? -48.210 10.170 24.302 1.00 89.56 651 ASP A C 1
ATOM 5167 O O . ASP A 1 651 ? -48.638 10.950 25.149 1.00 89.56 651 ASP A O 1
ATOM 5171 N N . GLU A 1 652 ? -47.737 8.967 24.641 1.00 87.19 652 GLU A N 1
ATOM 5172 C CA . GLU A 1 652 ? -47.789 8.475 26.023 1.00 87.19 652 GLU A CA 1
ATOM 5173 C C . GLU A 1 652 ? -46.951 9.323 26.982 1.00 87.19 652 GLU A C 1
ATOM 5175 O O . GLU A 1 652 ? -47.382 9.608 28.099 1.00 87.19 652 GLU A O 1
ATOM 5180 N N . TYR A 1 653 ? -45.774 9.794 26.556 1.00 84.88 653 TYR A N 1
ATOM 5181 C CA . TYR A 1 653 ? -44.981 10.717 27.368 1.00 84.88 653 TYR A CA 1
ATOM 5182 C C . TYR A 1 653 ? -45.748 12.007 27.700 1.00 84.88 653 TYR A C 1
ATOM 5184 O O . TYR A 1 653 ? -45.630 12.507 28.822 1.00 84.88 653 TYR A O 1
ATOM 5192 N N . LEU A 1 654 ? -46.521 12.541 26.746 1.00 86.25 654 LEU A N 1
ATOM 5193 C CA . LEU A 1 654 ? -47.341 13.741 26.940 1.00 86.25 654 LEU A CA 1
ATOM 5194 C C . LEU A 1 654 ? -48.554 13.477 27.846 1.00 86.25 654 LEU A C 1
ATOM 5196 O O . LEU A 1 654 ? -48.949 14.366 28.606 1.00 86.25 654 LEU A O 1
ATOM 5200 N N . ASP A 1 655 ? -49.106 12.265 27.803 1.00 88.56 655 ASP A N 1
ATOM 5201 C CA . ASP A 1 655 ? -50.247 11.855 28.625 1.00 88.56 655 ASP A CA 1
ATOM 5202 C C . ASP A 1 655 ? -49.859 11.548 30.084 1.00 88.56 655 ASP A C 1
ATOM 5204 O O . ASP A 1 655 ? -50.665 11.735 31.003 1.00 88.56 655 ASP A O 1
ATOM 5208 N N . ILE A 1 656 ? -48.614 11.128 30.335 1.00 85.00 656 ILE A N 1
ATOM 5209 C CA . ILE A 1 656 ? -48.110 10.811 31.677 1.00 85.00 656 ILE A CA 1
ATOM 5210 C C . ILE A 1 656 ? -47.873 12.095 32.494 1.00 85.00 656 ILE A C 1
ATOM 5212 O O . ILE A 1 656 ? -46.813 12.728 32.447 1.00 85.00 656 ILE A O 1
ATOM 5216 N N . LYS A 1 657 ? -48.846 12.425 33.349 1.00 81.44 657 LYS A N 1
ATOM 5217 C CA . LYS A 1 657 ? -48.812 13.554 34.300 1.00 81.44 657 LYS A CA 1
ATOM 5218 C C . LYS A 1 657 ? -48.294 13.158 35.687 1.00 81.44 657 LYS A C 1
ATOM 5220 O O . LYS A 1 657 ? -48.903 13.498 36.698 1.00 81.44 657 LYS A O 1
ATOM 5225 N N . ILE A 1 658 ? -47.187 12.419 35.734 1.00 81.94 658 ILE A N 1
ATOM 5226 C CA . ILE A 1 658 ? -46.483 12.119 36.991 1.00 81.94 658 ILE A CA 1
ATOM 5227 C C . ILE A 1 658 ? -45.272 13.034 37.145 1.00 81.94 658 ILE A C 1
ATOM 5229 O O . ILE A 1 658 ? -44.589 13.351 36.165 1.00 81.94 658 ILE A O 1
ATOM 5233 N N . GLU A 1 659 ? -45.015 13.433 38.386 1.00 78.94 659 GLU A N 1
ATOM 5234 C CA . GLU A 1 659 ? -43.794 14.127 38.785 1.00 78.94 659 GLU A CA 1
ATOM 5235 C C . GLU A 1 659 ? -42.572 13.297 38.369 1.00 78.94 659 GLU A C 1
ATOM 5237 O O . GLU A 1 659 ? -42.558 12.075 38.536 1.00 78.94 659 GLU A O 1
ATOM 5242 N N . LYS A 1 660 ? -41.571 13.941 37.760 1.00 79.38 660 LYS A N 1
ATOM 5243 C CA . LYS A 1 660 ? -40.364 13.250 37.301 1.00 79.38 660 LYS A CA 1
ATOM 5244 C C . LYS A 1 660 ? -39.353 13.205 38.439 1.00 79.38 660 LYS A C 1
ATOM 5246 O O . LYS A 1 660 ? -39.317 14.090 39.292 1.00 79.38 660 LYS A O 1
ATOM 5251 N N . THR A 1 661 ? -38.527 12.172 38.435 1.00 82.56 661 THR A N 1
ATOM 5252 C CA . THR A 1 661 ? -37.446 12.017 39.400 1.00 82.56 661 THR A CA 1
ATOM 5253 C C . THR A 1 661 ? -36.249 11.323 38.764 1.00 82.56 661 THR A C 1
ATOM 5255 O O . THR A 1 661 ? -36.378 10.742 37.684 1.00 82.56 661 THR A O 1
ATOM 5258 N N . LEU A 1 662 ? -35.089 11.411 39.414 1.00 82.00 662 LEU A N 1
ATOM 5259 C CA . LEU A 1 662 ? -33.933 10.581 39.096 1.00 82.00 662 LEU A CA 1
ATOM 5260 C C . LEU A 1 662 ? -34.298 9.113 39.329 1.00 82.00 662 LEU A C 1
ATOM 5262 O O . LEU A 1 662 ? -34.800 8.766 40.396 1.00 82.00 662 LEU A O 1
ATOM 5266 N N . THR A 1 663 ? -34.018 8.263 38.346 1.00 81.94 663 THR A N 1
ATOM 5267 C CA . THR A 1 663 ? -34.265 6.822 38.425 1.00 81.94 663 THR A CA 1
ATOM 5268 C C . THR A 1 663 ? -32.989 6.048 38.150 1.00 81.94 663 THR A C 1
ATOM 5270 O O . THR A 1 663 ? -32.296 6.372 37.195 1.00 81.94 663 THR A O 1
ATOM 5273 N N . HIS A 1 664 ? -32.740 4.975 38.899 1.00 79.44 664 HIS A N 1
ATOM 5274 C CA . HIS A 1 664 ? -31.643 4.026 38.638 1.00 79.44 664 HIS A CA 1
ATOM 5275 C C . HIS A 1 664 ? -31.894 3.103 37.416 1.00 79.44 664 HIS A C 1
ATOM 5277 O O . HIS A 1 664 ? -31.134 2.181 37.149 1.00 79.44 664 HIS A O 1
ATOM 5283 N N . ASN A 1 665 ? -32.993 3.320 36.682 1.00 66.62 665 ASN A N 1
ATOM 5284 C CA . ASN A 1 665 ? -33.464 2.556 35.517 1.00 66.62 665 ASN A CA 1
ATOM 5285 C C . ASN A 1 665 ? -33.847 1.074 35.758 1.00 66.62 665 ASN A C 1
ATOM 5287 O O . ASN A 1 665 ? -34.711 0.575 35.042 1.00 66.62 665 ASN A O 1
ATOM 5291 N N . ASP A 1 666 ? -33.305 0.384 36.770 1.00 66.00 666 ASP A N 1
ATOM 5292 C CA . ASP A 1 666 ? -33.584 -1.039 37.047 1.00 66.00 666 ASP A CA 1
ATOM 5293 C C . ASP A 1 666 ? -33.146 -1.436 38.485 1.00 66.00 666 ASP A C 1
ATOM 5295 O O . ASP A 1 666 ? -32.087 -1.012 38.960 1.00 66.00 666 ASP A O 1
ATOM 5299 N N . PHE A 1 667 ? -33.933 -2.266 39.188 1.00 79.62 667 PHE A N 1
ATOM 5300 C CA . PHE A 1 667 ? -33.464 -3.051 40.346 1.00 79.62 667 PHE A CA 1
ATOM 5301 C C . PHE A 1 667 ? -32.623 -4.237 39.832 1.00 79.62 667 PHE A C 1
ATOM 5303 O O . PHE A 1 667 ? -32.992 -5.405 39.961 1.00 79.62 667 PHE A O 1
ATOM 5310 N N . ASN A 1 668 ? -31.481 -3.927 39.212 1.00 84.88 668 ASN A N 1
ATOM 5311 C CA . ASN A 1 668 ? -30.622 -4.939 38.617 1.00 84.88 668 ASN A CA 1
ATOM 5312 C C . ASN A 1 668 ? -29.583 -5.426 39.626 1.00 84.88 668 ASN A C 1
ATOM 5314 O O . ASN A 1 668 ? -28.730 -4.654 40.071 1.00 84.88 668 ASN A O 1
ATOM 5318 N N . SER A 1 669 ? -29.579 -6.722 39.937 1.00 86.62 669 SER A N 1
ATOM 5319 C CA . SER A 1 669 ? -28.610 -7.317 40.868 1.00 86.62 669 SER A CA 1
ATOM 5320 C C . SER A 1 669 ? -27.152 -7.276 40.369 1.00 86.62 669 SER A C 1
ATOM 5322 O O . SER A 1 669 ? -26.227 -7.542 41.147 1.00 86.62 669 SER A O 1
ATOM 5324 N N . ARG A 1 670 ? -26.928 -6.914 39.096 1.00 85.12 670 ARG A N 1
ATOM 5325 C CA . ARG A 1 670 ? -25.619 -6.569 38.521 1.00 85.12 670 ARG A CA 1
ATOM 5326 C C . ARG A 1 670 ? -25.039 -5.273 39.090 1.00 85.12 670 ARG A C 1
ATOM 5328 O O . ARG A 1 670 ? -23.827 -5.186 39.247 1.00 85.12 670 ARG A O 1
ATOM 5335 N N . ASN A 1 671 ? -25.897 -4.302 39.402 1.00 87.19 671 ASN A N 1
ATOM 5336 C CA . ASN A 1 671 ? -25.533 -2.921 39.741 1.00 87.19 671 ASN A CA 1
ATOM 5337 C C . ASN A 1 671 ? -25.675 -2.619 41.245 1.00 87.19 671 ASN A C 1
ATOM 5339 O O . ASN A 1 671 ? -25.657 -1.471 41.687 1.00 87.19 671 ASN A O 1
ATOM 5343 N N . ILE A 1 672 ? -25.834 -3.668 42.054 1.00 90.19 672 ILE A N 1
ATOM 5344 C CA . ILE A 1 672 ? -26.014 -3.571 43.499 1.00 90.19 672 ILE A CA 1
ATOM 5345 C C . ILE A 1 672 ? -25.020 -4.509 44.185 1.00 90.19 672 ILE A C 1
ATOM 5347 O O . ILE A 1 672 ? -24.807 -5.652 43.770 1.00 90.19 672 ILE A O 1
ATOM 5351 N N . ALA A 1 673 ? -24.400 -4.019 45.251 1.00 91.25 673 ALA A N 1
ATOM 5352 C CA . ALA A 1 673 ? -23.642 -4.813 46.203 1.00 91.25 673 ALA A CA 1
ATOM 5353 C C . ALA A 1 673 ? -24.330 -4.767 47.568 1.00 91.25 673 ALA A C 1
ATOM 5355 O O . ALA A 1 673 ? -24.920 -3.754 47.941 1.00 91.25 673 ALA A O 1
ATOM 5356 N N . ILE A 1 674 ? -24.225 -5.855 48.325 1.00 92.81 674 ILE A N 1
ATOM 5357 C CA . ILE A 1 674 ? -24.667 -5.912 49.720 1.00 92.81 674 ILE A CA 1
ATOM 5358 C C . ILE A 1 674 ? -23.428 -6.030 50.594 1.00 92.81 674 ILE A C 1
ATOM 5360 O O . ILE A 1 674 ? -22.609 -6.927 50.393 1.00 92.81 674 ILE A O 1
ATOM 5364 N N . ARG A 1 675 ? -23.277 -5.127 51.560 1.00 91.25 675 ARG A N 1
ATOM 5365 C CA . ARG A 1 675 ? -22.200 -5.149 52.555 1.00 91.25 675 ARG A CA 1
ATOM 5366 C C . ARG A 1 675 ? -22.489 -6.208 53.622 1.00 91.25 675 ARG A C 1
ATOM 5368 O O . ARG A 1 675 ? -23.637 -6.582 53.849 1.00 91.25 675 ARG A O 1
ATOM 5375 N N . LYS A 1 676 ? -21.463 -6.695 54.321 1.00 88.94 676 LYS A N 1
ATOM 5376 C CA . LYS A 1 676 ? -21.609 -7.709 55.388 1.00 88.94 676 LYS A CA 1
ATOM 5377 C C . LYS A 1 676 ? -22.490 -7.266 56.556 1.00 88.94 676 LYS A C 1
ATOM 5379 O O . LYS A 1 676 ? -23.078 -8.112 57.222 1.00 88.94 676 LYS A O 1
ATOM 5384 N N . ASN A 1 677 ? -22.592 -5.962 56.797 1.00 86.44 677 ASN A N 1
ATOM 5385 C CA . ASN A 1 677 ? -23.513 -5.388 57.778 1.00 86.44 677 ASN A CA 1
ATOM 5386 C C . ASN A 1 677 ? -24.979 -5.350 57.284 1.00 86.44 677 ASN A C 1
ATOM 5388 O O . ASN A 1 677 ? -25.856 -4.898 58.014 1.00 86.44 677 ASN A O 1
ATOM 5392 N N . GLY A 1 678 ? -25.248 -5.820 56.060 1.00 86.62 678 GLY A N 1
ATOM 5393 C CA . GLY A 1 678 ? -26.567 -5.851 55.435 1.00 86.62 678 GLY A CA 1
ATOM 5394 C C . GLY A 1 678 ? -26.965 -4.549 54.742 1.00 86.62 678 GLY A C 1
ATOM 5395 O O . GLY A 1 678 ? -28.113 -4.429 54.321 1.00 86.62 678 GLY A O 1
ATOM 5396 N N . ASP A 1 679 ? -26.085 -3.552 54.644 1.00 90.31 679 ASP A N 1
ATOM 5397 C CA . ASP A 1 679 ? -26.369 -2.313 53.914 1.00 90.31 679 ASP A CA 1
ATOM 5398 C C . ASP A 1 679 ? -26.223 -2.494 52.406 1.00 90.31 679 ASP A C 1
ATOM 5400 O O . ASP A 1 679 ? -25.354 -3.227 51.925 1.00 90.31 679 ASP A O 1
ATOM 5404 N N . SER A 1 680 ? -27.089 -1.813 51.657 1.00 92.31 680 SER A N 1
ATOM 5405 C CA . SER A 1 680 ? -27.010 -1.792 50.204 1.00 92.31 680 SER A CA 1
ATOM 5406 C C . SER A 1 680 ? -25.960 -0.790 49.728 1.00 92.31 680 SER A C 1
ATOM 5408 O O . SER A 1 680 ? -25.667 0.209 50.384 1.00 92.31 680 SER A O 1
ATOM 5410 N N . CYS A 1 681 ? -25.365 -1.073 48.578 1.00 92.62 681 CYS A N 1
ATOM 5411 C CA . CYS A 1 681 ? -24.473 -0.174 47.868 1.00 92.62 681 CYS A CA 1
ATOM 5412 C C . CYS A 1 681 ? -24.823 -0.246 46.381 1.00 92.62 681 CYS A C 1
ATOM 5414 O O . CYS A 1 681 ? -24.497 -1.216 45.696 1.00 92.62 681 CYS A O 1
ATOM 5416 N N . ILE A 1 682 ? -25.547 0.763 45.913 1.00 91.31 682 ILE A N 1
ATOM 5417 C CA . ILE A 1 682 ? -26.127 0.871 44.578 1.00 91.31 682 ILE A CA 1
ATOM 5418 C C . ILE A 1 682 ? -25.207 1.757 43.735 1.00 91.31 682 ILE A C 1
ATOM 5420 O O . ILE A 1 682 ? -24.886 2.887 44.123 1.00 91.31 682 ILE A O 1
ATOM 5424 N N . TYR A 1 683 ? -24.764 1.255 42.589 1.00 87.81 683 TYR A N 1
ATOM 5425 C CA . TYR A 1 683 ? -23.820 1.934 41.701 1.00 87.81 683 TYR A CA 1
ATOM 5426 C C . TYR A 1 683 ? -24.274 1.879 40.242 1.00 87.81 683 TYR A C 1
ATOM 5428 O O . TYR A 1 683 ? -25.152 1.098 39.927 1.00 87.81 683 TYR A O 1
ATOM 5436 N N . ASP A 1 684 ? -23.633 2.661 39.360 1.00 81.69 684 ASP A N 1
ATOM 5437 C CA . ASP A 1 684 ? -24.012 2.807 37.933 1.00 81.69 684 ASP A CA 1
ATOM 5438 C C . ASP A 1 684 ? -25.252 3.705 37.716 1.00 81.69 684 ASP A C 1
ATOM 5440 O O . ASP A 1 684 ? -26.120 3.442 36.889 1.00 81.69 684 ASP A O 1
ATOM 5444 N N . TRP A 1 685 ? -25.338 4.804 38.480 1.00 81.44 685 TRP A N 1
ATOM 5445 C CA . TRP A 1 685 ? -26.444 5.772 38.428 1.00 81.44 685 TRP A CA 1
ATOM 5446 C C . TRP A 1 685 ? -26.468 6.648 37.159 1.00 81.44 685 TRP A C 1
ATOM 5448 O O . TRP A 1 685 ? -27.344 7.502 37.027 1.00 81.44 685 TRP A O 1
ATOM 5458 N N . GLU A 1 686 ? -25.501 6.515 36.246 1.00 71.62 686 GLU A N 1
ATOM 5459 C CA . GLU A 1 686 ? -25.407 7.350 35.042 1.00 71.62 686 GLU A CA 1
ATOM 5460 C C . GLU A 1 686 ? -26.339 6.968 33.882 1.00 71.62 686 GLU A C 1
ATOM 5462 O O . GLU A 1 686 ? -26.421 7.745 32.919 1.00 71.62 686 GLU A O 1
ATOM 5467 N N . LEU A 1 687 ? -26.953 5.780 33.938 1.00 59.59 687 LEU A N 1
ATOM 5468 C CA . LEU A 1 687 ? -27.708 5.172 32.837 1.00 59.59 687 LEU A CA 1
ATOM 5469 C C . LEU A 1 687 ? -29.166 5.623 32.777 1.00 59.59 687 LEU A C 1
ATOM 5471 O O . LEU A 1 687 ? -29.913 5.402 33.755 1.00 59.59 687 LEU A O 1
#

Radius of gyration: 36.27 Å; chains: 1; bounding box: 87×59×111 Å